Protein AF-A0A3C1K452-F1 (afdb_monomer)

Mean predicted aligned error: 20.92 Å

Structure (mmCIF, N/CA/C/O backbone):
data_AF-A0A3C1K452-F1
#
_entry.id   AF-A0A3C1K452-F1
#
loop_
_atom_site.group_PDB
_atom_site.id
_atom_site.type_symbol
_atom_site.label_atom_id
_atom_site.label_alt_id
_atom_site.label_comp_id
_atom_site.label_asym_id
_atom_site.label_entity_id
_atom_site.label_seq_id
_atom_site.pdbx_PDB_ins_code
_atom_site.Cartn_x
_atom_site.Cartn_y
_atom_site.Cartn_z
_atom_site.occupancy
_atom_site.B_iso_or_equiv
_atom_site.auth_seq_id
_atom_site.auth_comp_id
_atom_site.auth_asym_id
_atom_site.auth_atom_id
_atom_site.pdbx_PDB_model_num
ATOM 1 N N . MET A 1 1 ? -67.203 -54.932 4.586 1.00 33.31 1 MET A N 1
ATOM 2 C CA . MET A 1 1 ? -66.290 -56.063 4.873 1.00 33.31 1 MET A CA 1
ATOM 3 C C . MET A 1 1 ? -64.928 -55.448 5.177 1.00 33.31 1 MET A C 1
ATOM 5 O O . MET A 1 1 ? -64.459 -54.702 4.338 1.00 33.31 1 MET A O 1
ATOM 9 N N . ILE A 1 2 ? -64.414 -55.413 6.411 1.00 33.50 2 ILE A N 1
ATOM 10 C CA . ILE A 1 2 ? -64.024 -56.511 7.326 1.00 33.50 2 ILE A CA 1
ATOM 11 C C . ILE A 1 2 ? -62.747 -57.239 6.857 1.00 33.50 2 ILE A C 1
ATOM 13 O O . ILE A 1 2 ? -62.823 -58.119 6.012 1.00 33.50 2 ILE A O 1
ATOM 17 N N . TRP A 1 3 ? -61.640 -56.899 7.550 1.00 29.95 3 TRP A N 1
ATOM 18 C CA . TRP A 1 3 ? -60.488 -57.748 7.938 1.00 29.95 3 TRP A CA 1
ATOM 19 C C . TRP A 1 3 ? -59.440 -58.115 6.876 1.00 29.95 3 TRP A C 1
ATOM 21 O O . TRP A 1 3 ? -59.753 -58.178 5.699 1.00 29.95 3 TRP A O 1
ATOM 31 N N . ARG A 1 4 ? -58.183 -58.464 7.215 1.00 37.28 4 ARG A N 1
ATOM 32 C CA . ARG A 1 4 ? -57.230 -58.312 8.370 1.00 37.28 4 ARG A CA 1
ATOM 33 C C . ARG A 1 4 ? -55.856 -58.767 7.781 1.00 37.28 4 ARG A C 1
ATOM 35 O O . ARG A 1 4 ? -55.864 -59.421 6.746 1.00 37.28 4 ARG A O 1
ATOM 42 N N . ARG A 1 5 ? -54.648 -58.524 8.306 1.00 34.00 5 ARG A N 1
ATOM 43 C CA . ARG A 1 5 ? -54.017 -58.751 9.635 1.00 34.00 5 ARG A CA 1
ATOM 44 C C . ARG A 1 5 ? -52.750 -57.849 9.655 1.00 34.00 5 ARG A C 1
ATOM 46 O O . ARG A 1 5 ? -52.154 -57.714 8.598 1.00 34.00 5 ARG A O 1
ATOM 53 N N . LEU A 1 6 ? -52.288 -57.131 10.686 1.00 30.83 6 LEU A N 1
ATOM 54 C CA . LEU A 1 6 ? -52.280 -57.264 12.155 1.00 30.83 6 LEU A CA 1
ATOM 55 C C . LEU A 1 6 ? -51.326 -58.343 12.713 1.00 30.83 6 LEU A C 1
ATOM 57 O O . LEU A 1 6 ? -51.632 -59.526 12.603 1.00 30.83 6 LEU A O 1
ATOM 61 N N . ILE A 1 7 ? -50.230 -57.887 13.343 1.00 30.88 7 ILE A N 1
ATOM 62 C CA . ILE A 1 7 ? -49.572 -58.331 14.603 1.00 30.88 7 ILE A CA 1
ATOM 63 C C . ILE A 1 7 ? -48.464 -57.273 14.862 1.00 30.88 7 ILE A C 1
ATOM 65 O O . ILE A 1 7 ? -47.642 -57.058 13.981 1.00 30.88 7 ILE A O 1
ATOM 69 N N . CYS A 1 8 ? -48.594 -56.353 15.835 1.00 27.36 8 CYS A N 1
ATOM 70 C CA . CYS A 1 8 ? -48.332 -56.486 17.291 1.00 27.36 8 CYS A CA 1
ATOM 71 C C . CYS A 1 8 ? -46.822 -56.669 17.590 1.00 27.36 8 CYS A C 1
ATOM 73 O O . CYS A 1 8 ? -46.154 -57.355 16.833 1.00 27.36 8 CYS A O 1
ATOM 75 N N . LEU A 1 9 ? -46.190 -56.142 18.649 1.00 27.12 9 LEU A N 1
ATOM 76 C CA . LEU A 1 9 ? -46.594 -55.514 19.928 1.00 27.12 9 LEU A CA 1
ATOM 77 C C . LEU A 1 9 ? -45.736 -54.214 20.155 1.00 27.12 9 LEU A C 1
ATOM 79 O O . LEU A 1 9 ? -44.773 -54.032 19.423 1.00 27.12 9 LEU A O 1
ATOM 83 N N . PHE A 1 10 ? -45.942 -53.276 21.104 1.00 26.41 10 PHE A N 1
ATOM 84 C CA . PHE A 1 10 ? -46.960 -53.100 22.164 1.00 26.41 10 PHE A CA 1
ATOM 85 C C . PHE A 1 10 ? -47.314 -51.604 22.447 1.00 26.41 10 PHE A C 1
ATOM 87 O O . PHE A 1 10 ? -47.544 -50.856 21.503 1.00 26.41 10 PHE A O 1
ATOM 94 N N . PHE A 1 11 ? -47.428 -51.182 23.720 1.00 28.12 11 PHE A N 1
ATOM 95 C CA . PHE A 1 11 ? -47.968 -49.901 24.212 1.00 28.12 11 PHE A CA 1
ATOM 96 C C . PHE A 1 11 ? -47.004 -49.063 25.084 1.00 28.12 11 PHE A C 1
ATOM 98 O O . PHE A 1 11 ? -46.291 -49.595 25.926 1.00 28.12 11 PHE A O 1
ATOM 105 N N . ALA A 1 12 ? -47.112 -47.742 24.891 1.00 32.25 12 ALA A N 1
ATOM 106 C CA . ALA A 1 12 ? -47.063 -46.613 25.835 1.00 32.25 12 ALA A CA 1
ATOM 107 C C . ALA A 1 12 ? -46.666 -46.807 27.318 1.00 32.25 12 ALA A C 1
ATOM 109 O O . ALA A 1 12 ? -47.233 -47.645 28.011 1.00 32.25 12 ALA A O 1
ATOM 110 N N . ILE A 1 13 ? -45.896 -45.836 27.841 1.00 26.44 13 ILE A N 1
ATOM 111 C CA . ILE A 1 13 ? -46.049 -45.272 29.196 1.00 26.44 13 ILE A CA 1
ATOM 112 C C . ILE A 1 13 ? -45.678 -43.776 29.199 1.00 26.44 13 ILE A C 1
ATOM 114 O O . ILE A 1 13 ? -44.805 -43.322 28.467 1.00 26.44 13 ILE A O 1
ATOM 118 N N . ILE A 1 14 ? -46.411 -43.048 30.039 1.00 34.12 14 ILE A N 1
ATOM 119 C CA . ILE A 1 14 ? -46.263 -41.658 30.490 1.00 34.12 14 ILE A CA 1
ATOM 120 C C . ILE A 1 14 ? -44.802 -41.186 30.605 1.00 34.12 14 ILE A C 1
ATOM 122 O O . ILE A 1 14 ? -44.011 -41.810 31.309 1.00 34.12 14 ILE A O 1
ATOM 126 N N . ILE A 1 15 ? -44.499 -40.000 30.067 1.00 29.58 15 ILE A N 1
ATOM 127 C CA . ILE A 1 15 ? -43.428 -39.141 30.594 1.00 29.58 15 ILE A CA 1
ATOM 128 C C . ILE A 1 15 ? -44.036 -37.771 30.894 1.00 29.58 15 ILE A C 1
ATOM 130 O O . ILE A 1 15 ? -44.655 -37.142 30.036 1.00 29.58 15 ILE A O 1
ATOM 134 N N . CYS A 1 16 ? -43.910 -37.351 32.151 1.00 25.69 16 CYS A N 1
ATOM 135 C CA . CYS A 1 16 ? -44.348 -36.047 32.631 1.00 25.69 16 CYS A CA 1
ATOM 136 C C . CYS A 1 16 ? -43.625 -34.913 31.893 1.00 25.69 16 CYS A C 1
ATOM 138 O O . CYS A 1 16 ? -42.486 -35.075 31.461 1.00 25.69 16 CYS A O 1
ATOM 140 N N . PHE A 1 17 ? -44.223 -33.720 31.884 1.00 30.39 17 PHE A N 1
ATOM 141 C CA . PHE A 1 17 ? -43.454 -32.484 31.732 1.00 30.39 17 PHE A CA 1
ATOM 142 C C . PHE A 1 17 ? -42.541 -32.306 32.957 1.00 30.39 17 PHE A C 1
ATOM 144 O O . PHE A 1 17 ? -42.838 -31.537 33.868 1.00 30.39 17 PHE A O 1
ATOM 151 N N . THR A 1 18 ? -41.420 -33.023 32.992 1.00 28.00 18 THR A N 1
ATOM 152 C CA . THR A 1 18 ? -40.240 -32.538 33.698 1.00 28.00 18 THR A CA 1
ATOM 153 C C . THR A 1 18 ? -39.673 -31.427 32.837 1.00 28.00 18 THR A C 1
ATOM 155 O O . THR A 1 18 ? -39.123 -31.683 31.764 1.00 28.00 18 THR A O 1
ATOM 158 N N . SER A 1 19 ? -39.829 -30.191 33.300 1.00 30.98 19 SER A N 1
ATOM 159 C CA . SER A 1 19 ? -38.987 -29.089 32.866 1.00 30.98 19 SER A CA 1
ATOM 160 C C . SER A 1 19 ? -37.534 -29.511 33.060 1.00 30.98 19 SER A C 1
ATOM 162 O O . SER A 1 19 ? -37.025 -29.488 34.180 1.00 30.98 19 SER A O 1
ATOM 164 N N . PHE A 1 20 ? -36.873 -29.913 31.974 1.00 25.62 20 PHE A N 1
ATOM 165 C CA . PHE A 1 20 ? -35.426 -29.824 31.913 1.00 25.62 20 PHE A CA 1
ATOM 166 C C . PHE A 1 20 ? -35.112 -28.334 31.967 1.00 25.62 20 PHE A C 1
ATOM 168 O O . PHE A 1 20 ? -35.121 -27.642 30.948 1.00 25.62 20 PHE A O 1
ATOM 175 N N . GLU A 1 21 ? -34.884 -27.834 33.182 1.00 33.00 21 GLU A N 1
ATOM 176 C CA . GLU A 1 21 ? -33.996 -26.699 33.353 1.00 33.00 21 GLU A CA 1
ATOM 177 C C . GLU A 1 21 ? -32.724 -27.066 32.599 1.00 33.00 21 GLU A C 1
ATOM 179 O O . GLU A 1 21 ? -32.070 -28.066 32.903 1.00 33.00 21 GLU A O 1
ATOM 184 N N . LEU A 1 22 ? -32.429 -26.302 31.549 1.00 26.09 22 LEU A N 1
ATOM 185 C CA . LEU A 1 22 ? -31.159 -26.416 30.867 1.00 26.09 22 LEU A CA 1
ATOM 186 C C . LEU A 1 22 ? -30.115 -25.985 31.896 1.00 26.09 22 LEU A C 1
ATOM 188 O O . LEU A 1 22 ? -29.937 -24.790 32.132 1.00 26.09 22 LEU A O 1
ATOM 192 N N . SER A 1 23 ? -29.486 -26.957 32.557 1.00 30.88 23 SER A N 1
ATOM 193 C CA . SER A 1 23 ? -28.407 -26.719 33.506 1.00 30.88 23 SER A CA 1
ATOM 194 C C . SER A 1 23 ? -27.190 -26.252 32.719 1.00 30.88 23 SER A C 1
ATOM 196 O O . SER A 1 23 ? -26.294 -27.030 32.391 1.00 30.88 23 SER A O 1
ATOM 198 N N . ILE A 1 24 ? -27.204 -24.970 32.362 1.00 31.08 24 ILE A N 1
ATOM 199 C CA . ILE A 1 24 ? -26.039 -24.240 31.893 1.00 31.08 24 ILE A CA 1
ATOM 200 C C . ILE A 1 24 ? -25.051 -24.305 33.054 1.00 31.08 24 ILE A C 1
ATOM 202 O O . ILE A 1 24 ? -25.224 -23.604 34.054 1.00 31.08 24 ILE A O 1
ATOM 206 N N . GLU A 1 25 ? -24.052 -25.185 32.956 1.00 29.55 25 GLU A N 1
ATOM 207 C CA . GLU A 1 25 ? -22.947 -25.152 33.905 1.00 29.55 25 GLU A CA 1
ATOM 208 C C . GLU A 1 25 ? -22.331 -23.746 33.873 1.00 29.55 25 GLU A C 1
ATOM 210 O O . GLU A 1 25 ? -22.160 -23.168 32.792 1.00 29.55 25 GLU A O 1
ATOM 215 N N . PRO A 1 26 ? -22.054 -23.144 35.041 1.00 31.75 26 PRO A N 1
ATOM 216 C CA . PRO A 1 26 ? -21.624 -21.760 35.100 1.00 31.75 26 PRO A CA 1
ATOM 217 C C . PRO A 1 26 ? -20.273 -21.624 34.401 1.00 31.75 26 PRO A C 1
ATOM 219 O O . PRO A 1 26 ? -19.279 -22.200 34.843 1.00 31.75 26 PRO A O 1
ATOM 222 N N . ALA A 1 27 ? -20.234 -20.834 33.324 1.00 28.86 27 ALA A N 1
ATOM 223 C CA . ALA A 1 27 ? -19.006 -20.530 32.602 1.00 28.86 27 ALA A CA 1
ATOM 224 C C . ALA A 1 27 ? -17.951 -19.991 33.582 1.00 28.86 27 ALA A C 1
ATOM 226 O O . ALA A 1 27 ? -18.096 -18.903 34.147 1.00 28.86 27 ALA A O 1
ATOM 227 N N . THR A 1 28 ? -16.900 -20.774 33.816 1.00 26.89 28 THR A N 1
ATOM 228 C CA . THR A 1 28 ? -15.946 -20.521 34.896 1.00 26.89 28 THR A CA 1
ATOM 229 C C . THR A 1 28 ? -15.051 -19.320 34.593 1.00 26.89 28 THR A C 1
ATOM 231 O O . THR A 1 28 ? -14.022 -19.433 33.930 1.00 26.89 28 THR A O 1
ATOM 234 N N . THR A 1 29 ? -15.430 -18.172 35.157 1.00 33.62 29 THR A N 1
ATOM 235 C CA . THR A 1 29 ? -14.523 -17.130 35.669 1.00 33.62 29 THR A CA 1
ATOM 236 C C . THR A 1 29 ? -13.489 -16.528 34.702 1.00 33.62 29 THR A C 1
ATOM 238 O O . THR A 1 29 ? -12.318 -16.426 35.057 1.00 33.62 29 THR A O 1
ATOM 241 N N . THR A 1 30 ? -13.928 -16.015 33.548 1.00 34.00 30 THR A N 1
ATOM 242 C CA . THR A 1 30 ? -13.256 -14.894 32.827 1.00 34.00 30 THR A CA 1
ATOM 243 C C . THR A 1 30 ? -14.207 -14.057 31.958 1.00 34.00 30 THR A C 1
ATOM 245 O O . THR A 1 30 ? -13.938 -12.882 31.726 1.00 34.00 30 THR A O 1
ATOM 248 N N . SER A 1 31 ? -15.335 -14.618 31.512 1.00 39.81 31 SER A N 1
ATOM 249 C CA . SER A 1 31 ? -16.259 -14.021 30.529 1.00 39.81 31 SER A CA 1
ATOM 250 C C . SER A 1 31 ? -17.016 -12.757 30.969 1.00 39.81 31 SER A C 1
ATOM 252 O O . SER A 1 31 ? -17.553 -12.050 30.121 1.00 39.81 31 SER A O 1
ATOM 254 N N . GLU A 1 32 ? -17.068 -12.449 32.268 1.00 43.72 32 GLU A N 1
ATOM 255 C CA . GLU A 1 32 ? -17.896 -11.366 32.831 1.00 43.72 32 GLU A CA 1
ATOM 256 C C . GLU A 1 32 ? -17.483 -9.937 32.405 1.00 43.72 32 GLU A C 1
ATOM 258 O O . GLU A 1 32 ? -18.264 -9.003 32.588 1.00 43.72 32 GLU A O 1
ATOM 263 N N . TYR A 1 33 ? -16.263 -9.755 31.878 1.00 44.75 33 TYR A N 1
ATOM 264 C CA . TYR A 1 33 ? -15.630 -8.449 31.610 1.00 44.75 33 TYR A CA 1
ATOM 265 C C . TYR A 1 33 ? -15.054 -8.357 30.174 1.00 44.75 33 TYR A C 1
ATOM 267 O O . TYR A 1 33 ? -13.991 -7.780 29.953 1.00 44.75 33 TYR A O 1
ATOM 275 N N . ASN A 1 34 ? -15.755 -8.918 29.178 1.00 47.41 34 ASN A N 1
ATOM 276 C CA . ASN A 1 34 ? -15.372 -8.929 27.749 1.00 47.41 34 ASN A CA 1
ATOM 277 C C . ASN A 1 34 ? -15.502 -7.556 27.036 1.00 47.41 34 ASN A C 1
ATOM 279 O O . ASN A 1 34 ? -16.002 -7.453 25.917 1.00 47.41 34 ASN A O 1
ATOM 283 N N . PHE A 1 35 ? -15.011 -6.476 27.648 1.00 51.66 35 PHE A N 1
ATOM 284 C CA . PHE A 1 35 ? -15.097 -5.118 27.092 1.00 51.66 35 PHE A CA 1
ATOM 285 C C . PHE A 1 35 ? -14.273 -4.892 25.815 1.00 51.66 35 PHE A C 1
ATOM 287 O O . PHE A 1 35 ? -14.447 -3.868 25.158 1.00 51.66 35 PHE A O 1
ATOM 294 N N . SER A 1 36 ? -13.426 -5.849 25.423 1.00 40.78 36 SER A N 1
ATOM 295 C CA . SER A 1 36 ? -12.646 -5.792 24.182 1.00 40.78 36 SER A CA 1
ATOM 296 C C . SER A 1 36 ? -13.504 -5.717 22.919 1.00 40.78 36 SER A C 1
ATOM 298 O O . SER A 1 36 ? -13.057 -5.141 21.933 1.00 40.78 36 SER A O 1
ATOM 300 N N . GLU A 1 37 ? -14.745 -6.212 22.938 1.00 41.50 37 GLU A N 1
ATOM 301 C CA . GLU A 1 37 ? -15.641 -6.097 21.777 1.00 41.50 37 GLU A CA 1
ATOM 302 C C . GLU A 1 37 ? -16.200 -4.671 21.616 1.00 41.50 37 GLU A C 1
ATOM 304 O O . GLU A 1 37 ? -16.379 -4.222 20.490 1.00 41.50 37 GLU A O 1
ATOM 309 N N . ASN A 1 38 ? -16.337 -3.893 22.699 1.00 45.50 38 ASN A N 1
ATOM 310 C CA . ASN A 1 38 ? -16.694 -2.469 22.609 1.00 45.50 38 ASN A CA 1
ATOM 311 C C . ASN A 1 38 ? -15.548 -1.606 22.048 1.00 45.50 38 ASN A C 1
ATOM 313 O O . ASN A 1 38 ? -15.822 -0.566 21.445 1.00 45.50 38 ASN A O 1
ATOM 317 N N . ILE A 1 39 ? -14.284 -2.021 22.234 1.00 44.25 39 ILE A N 1
ATOM 318 C CA . ILE A 1 39 ? -13.098 -1.308 21.719 1.00 44.25 39 ILE A CA 1
ATOM 319 C C . ILE A 1 39 ? -13.116 -1.284 20.185 1.00 44.25 39 ILE A C 1
ATOM 321 O O . ILE A 1 39 ? -12.875 -0.235 19.599 1.00 44.25 39 ILE A O 1
ATOM 325 N N . VAL A 1 40 ? -13.490 -2.400 19.546 1.00 38.78 40 VAL A N 1
ATOM 326 C CA . VAL A 1 40 ? -13.524 -2.551 18.075 1.00 38.78 40 VAL A CA 1
ATOM 327 C C . VAL A 1 40 ? -14.482 -1.557 17.394 1.00 38.78 40 VAL A C 1
ATOM 329 O O . VAL A 1 40 ? -14.276 -1.203 16.239 1.00 38.78 40 VAL A O 1
ATOM 332 N N . TYR A 1 41 ? -15.506 -1.063 18.103 1.00 47.06 41 TYR A N 1
ATOM 333 C CA . TYR A 1 41 ? -16.527 -0.164 17.541 1.00 47.06 41 TYR A CA 1
ATOM 334 C C . TYR A 1 41 ? -16.605 1.219 18.202 1.00 47.06 41 TYR A C 1
ATOM 336 O O . TYR A 1 41 ? -17.480 2.007 17.837 1.00 47.06 41 TYR A O 1
ATOM 344 N N . GLY A 1 42 ? -15.815 1.503 19.243 1.00 55.59 42 GLY A N 1
ATOM 345 C CA . GLY A 1 42 ? -16.033 2.677 20.105 1.00 55.59 42 GLY A CA 1
ATOM 346 C C . GLY A 1 42 ? -17.452 2.745 20.702 1.00 55.59 42 GLY A C 1
ATOM 347 O O . GLY A 1 42 ? -17.986 3.829 20.926 1.00 55.59 42 GLY A O 1
ATOM 348 N N . GLY A 1 43 ? -18.110 1.592 20.880 1.00 68.38 43 GLY A N 1
ATOM 349 C CA . GLY A 1 43 ? -19.524 1.509 21.263 1.00 68.38 43 GLY A CA 1
ATOM 350 C C . GLY A 1 43 ? -20.522 2.010 20.203 1.00 68.38 43 GLY A C 1
ATOM 351 O O . GLY A 1 43 ? -21.601 2.475 20.570 1.00 68.38 43 GLY A O 1
ATOM 352 N N . LYS A 1 44 ? -20.198 1.956 18.902 1.00 74.56 44 LYS A N 1
ATOM 353 C CA . LYS A 1 44 ? -21.122 2.332 17.809 1.00 74.56 44 LYS A CA 1
ATOM 354 C C . LYS A 1 44 ? -21.955 1.181 17.227 1.00 74.56 44 LYS A C 1
ATOM 356 O O . LYS A 1 44 ? -22.896 1.464 16.491 1.00 74.56 44 LYS A O 1
ATOM 361 N N . ALA A 1 45 ? -21.664 -0.086 17.535 1.00 75.94 45 ALA A N 1
ATOM 362 C CA . ALA A 1 45 ? -22.458 -1.226 1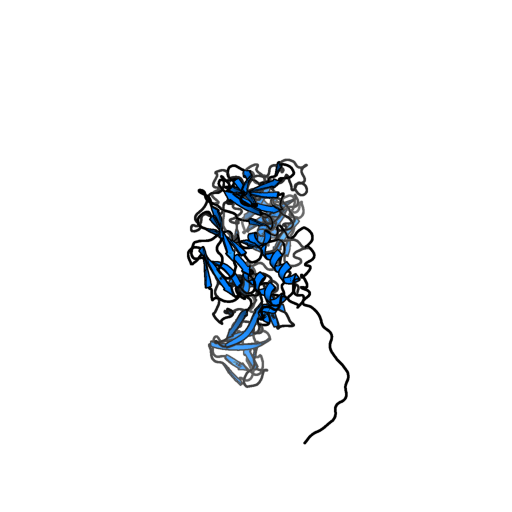7.064 1.00 75.94 45 ALA A CA 1
ATOM 363 C C . ALA A 1 45 ? -22.433 -2.423 18.032 1.00 75.94 45 ALA A C 1
ATOM 365 O O . ALA A 1 45 ? -21.490 -2.566 18.806 1.00 75.94 45 ALA A O 1
ATOM 366 N N . VAL A 1 46 ? -23.468 -3.272 17.969 1.00 73.44 46 VAL A N 1
ATOM 367 C CA . VAL A 1 46 ? -23.591 -4.570 18.668 1.00 73.44 46 VAL A CA 1
ATOM 368 C C . VAL A 1 46 ? -24.372 -5.581 17.810 1.00 73.44 46 VAL A C 1
ATOM 370 O O . VAL A 1 46 ? -25.272 -5.192 17.062 1.00 73.44 46 VAL A O 1
ATOM 373 N N . ASP A 1 47 ? -24.076 -6.879 17.909 1.00 69.69 47 ASP A N 1
ATOM 374 C CA . ASP A 1 47 ? -24.740 -7.939 17.135 1.00 69.69 47 ASP A CA 1
ATOM 375 C C . ASP A 1 47 ? -25.771 -8.735 17.952 1.00 69.69 47 ASP A C 1
ATOM 377 O O . ASP A 1 47 ? -25.477 -9.236 19.031 1.00 69.69 47 ASP A O 1
ATOM 381 N N . VAL A 1 48 ? -26.993 -8.901 17.429 1.00 71.31 48 VAL A N 1
ATOM 382 C CA . VAL A 1 48 ? -28.023 -9.752 18.049 1.00 71.31 48 VAL A CA 1
ATOM 383 C C . VAL A 1 48 ? -28.692 -10.633 16.997 1.00 71.31 48 VAL A C 1
ATOM 385 O O . VAL A 1 48 ? -29.524 -10.175 16.207 1.00 71.31 48 VAL A O 1
ATOM 388 N N . GLY A 1 49 ? -28.321 -11.916 16.996 1.00 70.19 49 GLY A N 1
ATOM 389 C CA . GLY A 1 49 ? -28.756 -12.883 15.987 1.00 70.19 49 GLY A CA 1
ATOM 390 C C . GLY A 1 49 ? -28.382 -12.418 14.579 1.00 70.19 49 GLY A C 1
ATOM 391 O O . GLY A 1 49 ? -27.254 -11.989 14.329 1.00 70.19 49 GLY A O 1
ATOM 392 N N . ASP A 1 50 ? -29.352 -12.436 13.665 1.00 67.38 50 ASP A N 1
ATOM 393 C CA . ASP A 1 50 ? -29.135 -12.004 12.283 1.00 67.38 50 ASP A CA 1
ATOM 394 C C . ASP A 1 50 ? -29.041 -10.482 12.103 1.00 67.38 50 ASP A C 1
ATOM 396 O O . ASP A 1 50 ? -28.726 -10.024 11.002 1.00 67.38 50 ASP A O 1
ATOM 400 N N . TYR A 1 51 ? -29.178 -9.679 13.159 1.00 73.44 51 TYR A N 1
ATOM 401 C CA . TYR A 1 51 ? -29.134 -8.219 13.076 1.00 73.44 51 TYR A CA 1
ATOM 402 C C . TYR A 1 51 ? -27.853 -7.616 13.666 1.00 73.44 51 TYR A C 1
ATOM 404 O O . TYR A 1 51 ? -27.425 -7.968 14.761 1.00 73.44 51 TYR A O 1
ATOM 412 N N . ILE A 1 52 ? -27.279 -6.652 12.948 1.00 77.12 52 ILE A N 1
ATOM 413 C CA . ILE A 1 52 ? -26.318 -5.676 13.470 1.00 77.12 52 ILE A CA 1
ATOM 414 C C . ILE A 1 52 ? -27.124 -4.454 13.895 1.00 77.12 52 ILE A C 1
ATOM 416 O O . ILE A 1 52 ? -27.813 -3.875 13.055 1.00 77.12 52 ILE A O 1
ATOM 420 N N . TYR A 1 53 ? -27.032 -4.057 15.160 1.00 85.25 53 TYR A N 1
ATOM 421 C CA . TYR A 1 53 ? -27.564 -2.796 15.676 1.00 85.25 53 TYR A CA 1
ATOM 422 C C . TYR A 1 53 ? -26.434 -1.780 15.676 1.00 85.25 53 TYR A C 1
ATOM 424 O O . TYR A 1 53 ? -25.342 -2.092 16.143 1.00 85.25 53 TYR A O 1
ATOM 432 N N . TYR A 1 54 ? -26.667 -0.589 15.138 1.00 84.31 54 TYR A N 1
ATOM 433 C CA . TYR A 1 54 ? -25.617 0.401 14.935 1.00 84.31 54 TYR A CA 1
ATOM 434 C C . TYR A 1 54 ? -26.138 1.830 15.074 1.00 84.31 54 TYR A C 1
ATOM 436 O O . TYR A 1 54 ? -27.305 2.120 14.806 1.00 84.31 54 TYR A O 1
ATOM 444 N N . VAL A 1 55 ? -25.249 2.722 15.499 1.00 85.19 55 VAL A N 1
ATOM 445 C CA . VAL A 1 55 ? -25.470 4.167 15.513 1.00 85.19 55 VAL A CA 1
ATOM 446 C C . VAL A 1 55 ? -25.330 4.677 14.082 1.00 85.19 55 VAL A C 1
ATOM 448 O O . VAL A 1 55 ? -24.249 4.589 13.500 1.00 85.19 55 VAL A O 1
ATOM 451 N N . ASN A 1 56 ? -26.415 5.181 13.498 1.00 85.12 56 ASN A N 1
ATOM 452 C CA . ASN A 1 56 ? -26.395 5.734 12.149 1.00 85.12 56 ASN A CA 1
ATOM 453 C C . ASN A 1 56 ? -25.917 7.192 12.187 1.00 85.12 56 ASN A C 1
ATOM 455 O O . ASN A 1 56 ? -26.684 8.092 12.522 1.00 85.12 56 ASN A O 1
ATOM 459 N N . THR A 1 57 ? -24.647 7.423 11.857 1.00 81.94 57 THR A N 1
ATOM 460 C CA . THR A 1 57 ? -24.043 8.767 11.824 1.00 81.94 57 THR A CA 1
ATOM 461 C C . THR A 1 57 ? -24.701 9.686 10.801 1.00 81.94 57 THR A C 1
ATOM 463 O O . THR A 1 57 ? -24.775 10.890 11.029 1.00 81.94 57 THR A O 1
ATOM 466 N N . ASP A 1 58 ? -25.237 9.112 9.725 1.00 83.00 58 ASP A N 1
ATOM 467 C CA . ASP A 1 58 ? -25.822 9.847 8.600 1.00 83.00 58 ASP A CA 1
ATOM 468 C C . ASP A 1 58 ? -27.281 10.257 8.884 1.00 83.00 58 ASP A C 1
ATOM 470 O O . ASP A 1 58 ? -27.853 11.086 8.181 1.00 83.00 58 ASP A O 1
ATOM 474 N N . ASP A 1 59 ? -27.877 9.702 9.947 1.00 87.31 59 ASP A N 1
ATOM 475 C CA . ASP A 1 59 ? -29.177 10.097 10.492 1.00 87.31 59 ASP A CA 1
ATOM 476 C C . ASP A 1 59 ? -29.074 10.352 12.003 1.00 87.31 59 ASP A C 1
ATOM 478 O O . ASP A 1 59 ? -29.523 9.563 12.835 1.00 87.31 59 ASP A O 1
ATOM 482 N N . ASN A 1 60 ? -28.441 11.476 12.351 1.00 89.75 60 ASN A N 1
ATOM 483 C CA . ASN A 1 60 ? -28.458 12.086 13.688 1.00 89.75 60 ASN A CA 1
ATOM 484 C C . ASN A 1 60 ? -28.066 11.153 14.855 1.00 89.75 60 ASN A C 1
ATOM 486 O O . ASN A 1 60 ? -28.499 11.352 15.992 1.00 89.75 60 ASN A O 1
ATOM 490 N N . ASN A 1 61 ? -27.224 10.146 14.602 1.00 87.50 61 ASN A N 1
ATOM 491 C CA . ASN A 1 61 ? -26.845 9.113 15.570 1.00 87.50 61 ASN A CA 1
ATOM 492 C C . ASN A 1 61 ? -28.042 8.322 16.135 1.00 87.50 61 ASN A C 1
ATOM 494 O O . ASN A 1 61 ? -28.005 7.864 17.279 1.00 87.50 61 ASN A O 1
ATOM 498 N N . HIS A 1 62 ? -29.113 8.141 15.361 1.00 94.19 62 HIS A N 1
ATOM 499 C CA . HIS A 1 62 ? -30.216 7.250 15.723 1.00 94.19 62 HIS A CA 1
ATOM 500 C C . HIS A 1 62 ? -29.769 5.779 15.761 1.00 94.19 62 HIS A C 1
ATOM 502 O O . HIS A 1 62 ? -28.847 5.368 15.049 1.00 94.19 62 HIS A O 1
ATOM 508 N N . LEU A 1 63 ? -30.448 4.951 16.565 1.00 93.56 63 LEU A N 1
ATOM 509 C CA . LEU A 1 63 ? -30.183 3.511 16.596 1.00 93.56 63 LEU A CA 1
ATOM 510 C C . LEU A 1 63 ? -30.924 2.836 15.446 1.00 93.56 63 LEU A C 1
ATOM 512 O O . LEU A 1 63 ? -32.157 2.800 15.436 1.00 93.56 63 LEU A O 1
ATOM 516 N N . TYR A 1 64 ? -30.176 2.240 14.531 1.00 91.94 64 TYR A N 1
ATOM 517 C CA . TYR A 1 64 ? -30.692 1.397 13.462 1.00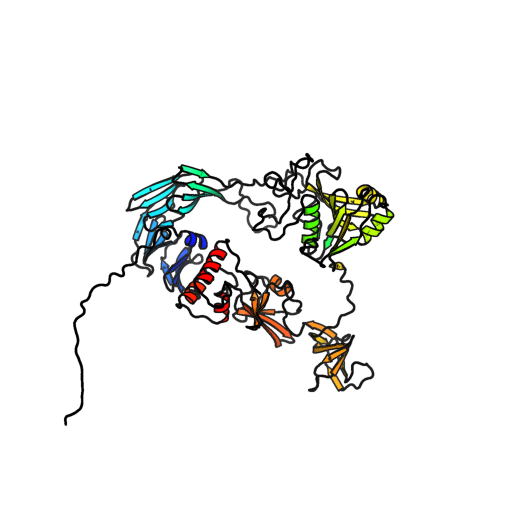 91.94 64 TYR A CA 1
ATOM 518 C C . TYR A 1 64 ? -30.328 -0.067 13.698 1.00 91.94 64 TYR A C 1
ATOM 520 O O . TYR A 1 64 ? -29.444 -0.393 14.490 1.00 91.94 64 TYR A O 1
ATOM 528 N N . ARG A 1 65 ? -30.991 -0.962 12.967 1.00 88.44 65 ARG A N 1
ATOM 529 C CA . ARG A 1 65 ? -30.545 -2.341 12.768 1.00 88.44 65 ARG A CA 1
ATOM 530 C C . ARG A 1 65 ? -30.583 -2.736 11.299 1.00 88.44 65 ARG A C 1
ATOM 532 O O . ARG A 1 65 ? -31.415 -2.233 10.552 1.00 88.44 65 ARG A O 1
ATOM 539 N N . ARG A 1 66 ? -29.729 -3.666 10.884 1.00 79.81 66 ARG A N 1
ATOM 540 C CA . ARG A 1 66 ? -29.750 -4.279 9.543 1.00 79.81 66 ARG A CA 1
ATOM 541 C C . ARG A 1 66 ? -29.319 -5.737 9.603 1.00 79.81 66 ARG A C 1
ATOM 543 O O . ARG A 1 66 ? -28.607 -6.122 10.527 1.00 79.81 66 ARG A O 1
ATOM 550 N N . ILE A 1 67 ? -29.708 -6.536 8.615 1.00 73.00 67 ILE A N 1
ATOM 551 C CA . ILE A 1 67 ? -29.115 -7.867 8.431 1.00 73.00 67 ILE A CA 1
ATOM 552 C C . ILE A 1 67 ? -27.671 -7.673 7.938 1.00 73.00 67 ILE A C 1
ATOM 554 O O . ILE A 1 67 ? -27.432 -6.806 7.097 1.00 73.00 67 ILE A O 1
ATOM 558 N N . ALA A 1 68 ? -26.696 -8.426 8.463 1.00 52.03 68 ALA A N 1
ATOM 559 C CA . ALA A 1 68 ? -25.308 -8.320 7.996 1.00 52.03 68 ALA A CA 1
ATOM 560 C C . ALA A 1 68 ? -25.217 -8.631 6.490 1.00 52.03 68 ALA A C 1
ATOM 562 O O . ALA A 1 68 ? -25.884 -9.544 6.008 1.00 52.03 68 ALA A O 1
ATOM 563 N N . GLY A 1 69 ? -24.435 -7.842 5.750 1.00 49.31 69 GLY A N 1
ATOM 564 C CA . GLY A 1 69 ? -24.368 -7.911 4.284 1.00 49.31 69 GLY A CA 1
ATOM 565 C C . GLY A 1 69 ? -25.561 -7.281 3.547 1.00 49.31 69 GLY A C 1
ATOM 566 O O . GLY A 1 69 ? -25.548 -7.221 2.321 1.00 49.31 69 GLY A O 1
ATOM 567 N N . SER A 1 70 ? -26.585 -6.777 4.250 1.00 61.50 70 SER A N 1
ATOM 568 C CA . SER A 1 70 ? -27.701 -6.046 3.638 1.00 61.50 70 SER A CA 1
ATOM 569 C C . SER A 1 70 ? -27.528 -4.533 3.753 1.00 61.50 70 SER A C 1
ATOM 571 O O . SER A 1 70 ? -27.267 -4.003 4.832 1.00 61.50 70 SER A O 1
ATOM 573 N N . ASN A 1 71 ? -27.799 -3.819 2.659 1.00 66.81 71 ASN A N 1
ATOM 574 C CA . ASN A 1 71 ? -27.878 -2.355 2.653 1.00 66.81 71 ASN A CA 1
ATOM 575 C C . ASN A 1 71 ? -29.205 -1.817 3.225 1.00 66.81 71 ASN A C 1
ATOM 577 O O . ASN A 1 71 ? -29.356 -0.609 3.382 1.00 66.81 71 ASN A O 1
ATOM 581 N N . LYS A 1 72 ? -30.180 -2.685 3.539 1.00 76.31 72 LYS A N 1
ATOM 582 C CA . LYS A 1 72 ? -31.481 -2.274 4.080 1.00 76.31 72 LYS A CA 1
ATOM 583 C C . LYS A 1 72 ? -31.456 -2.248 5.609 1.00 76.31 72 LYS A C 1
ATOM 585 O O . LYS A 1 72 ? -31.236 -3.279 6.244 1.00 76.31 72 LYS A O 1
ATOM 590 N N . SER A 1 73 ? -31.750 -1.087 6.187 1.00 86.00 73 SER A N 1
ATOM 591 C CA . SER A 1 73 ? -31.810 -0.867 7.632 1.00 86.00 73 SER A CA 1
ATOM 592 C C . SER A 1 73 ? -33.216 -0.500 8.129 1.00 86.00 73 SER A C 1
ATOM 594 O O . SER A 1 73 ? -34.094 -0.094 7.367 1.00 86.00 73 SER A O 1
ATOM 596 N N . GLU A 1 74 ? -33.435 -0.684 9.429 1.00 92.38 74 GLU A N 1
ATOM 597 C CA . GLU A 1 74 ? -34.678 -0.425 10.157 1.00 92.38 74 GLU A CA 1
ATOM 598 C C . GLU A 1 74 ? -34.374 0.447 11.383 1.00 92.38 74 GLU A C 1
ATOM 600 O O . GLU A 1 74 ? -33.443 0.148 12.133 1.00 92.38 74 GLU A O 1
ATOM 605 N N . LEU A 1 75 ? -35.156 1.505 11.609 1.00 93.38 75 LEU A N 1
ATOM 606 C CA . LEU A 1 75 ? -35.018 2.372 12.782 1.00 93.38 75 LEU A CA 1
ATOM 607 C C . LEU A 1 75 ? -35.501 1.646 14.052 1.00 93.38 75 LEU A C 1
ATOM 609 O O . LEU A 1 75 ? -36.603 1.099 14.081 1.00 93.38 75 LEU A O 1
ATOM 613 N N . VAL A 1 76 ? -34.688 1.672 15.108 1.00 94.00 76 VAL A N 1
ATOM 614 C CA . VAL A 1 76 ? -34.952 1.028 16.410 1.00 94.00 76 VAL A CA 1
ATOM 615 C C . VAL A 1 76 ? -35.197 2.063 17.508 1.00 94.00 76 VAL A C 1
ATOM 617 O O . VAL A 1 76 ? -36.032 1.842 18.386 1.00 94.00 76 VAL A O 1
ATOM 620 N N . TYR A 1 77 ? -34.485 3.193 17.479 1.00 94.06 77 TYR A N 1
ATOM 621 C CA . TYR A 1 77 ? -34.641 4.265 18.462 1.00 94.06 77 TYR A CA 1
ATOM 622 C C . TYR A 1 77 ? -34.307 5.633 17.852 1.00 94.06 77 TYR A C 1
ATOM 624 O O . TYR A 1 77 ? -33.253 5.800 17.245 1.00 94.06 77 TYR A O 1
ATOM 632 N N . SER A 1 78 ? -35.219 6.595 18.023 1.00 93.31 78 SER A N 1
ATOM 633 C CA . SER A 1 78 ? -35.283 7.857 17.268 1.00 93.31 78 SER A CA 1
ATOM 634 C C . SER A 1 78 ? -34.795 9.107 18.016 1.00 93.31 78 SER A C 1
ATOM 636 O O . SER A 1 78 ? -35.062 10.212 17.561 1.00 93.31 78 SER A O 1
ATOM 638 N N . SER A 1 79 ? -34.162 8.961 19.184 1.00 94.75 79 SER A N 1
ATOM 639 C CA . SER A 1 79 ? -33.297 10.021 19.734 1.00 94.75 79 SER A CA 1
ATOM 640 C C . SER A 1 79 ? -31.837 9.601 19.515 1.00 94.75 79 SER A C 1
ATOM 642 O O . SER A 1 79 ? -31.580 8.396 19.420 1.00 94.75 79 SER A O 1
ATOM 644 N N . PRO A 1 80 ? -30.870 10.536 19.494 1.00 93.81 80 PRO A N 1
ATOM 645 C CA . PRO A 1 80 ? -29.451 10.203 19.394 1.00 93.81 80 PRO A CA 1
ATOM 646 C C . PRO A 1 80 ? -29.003 9.215 20.480 1.00 93.81 80 PRO A C 1
ATOM 648 O O . PRO A 1 80 ? -29.399 9.340 21.648 1.00 93.81 80 PRO A O 1
ATOM 651 N N . VAL A 1 81 ? -28.172 8.245 20.104 1.00 93.12 81 VAL A N 1
ATOM 652 C CA . VAL A 1 81 ? -27.600 7.227 20.996 1.00 93.12 81 VAL A CA 1
ATOM 653 C C . VAL A 1 81 ? -26.080 7.148 20.865 1.00 93.12 81 VAL A C 1
ATOM 655 O O . VAL A 1 81 ? -25.508 7.454 19.822 1.00 93.12 81 VAL A O 1
ATOM 658 N N . GLY A 1 82 ? -25.420 6.670 21.916 1.00 88.38 82 GLY A N 1
ATOM 659 C CA . GLY A 1 82 ? -23.998 6.340 21.895 1.00 88.38 82 GLY A CA 1
ATOM 660 C C . GLY A 1 82 ? -23.633 5.305 22.953 1.00 88.38 82 GLY A C 1
ATOM 661 O O . GLY A 1 82 ? -24.430 5.009 23.849 1.00 88.38 82 GLY A O 1
ATOM 662 N N . TYR A 1 83 ? -22.413 4.771 22.857 1.00 86.25 83 TYR A N 1
ATOM 663 C CA . TYR A 1 83 ? -21.862 3.786 23.795 1.00 86.25 83 TYR A CA 1
ATOM 664 C C . TYR A 1 83 ? -22.758 2.541 23.944 1.00 86.25 83 TYR A C 1
ATOM 666 O O . TYR A 1 83 ? -23.103 2.119 25.052 1.00 86.25 83 TYR A O 1
ATOM 674 N N . LEU A 1 84 ? -23.167 1.975 22.803 1.00 86.25 84 LEU A N 1
ATOM 675 C CA . LEU A 1 84 ? -23.937 0.739 22.726 1.00 86.25 84 LEU A CA 1
ATOM 676 C C . LEU A 1 84 ? -23.191 -0.398 23.431 1.00 86.25 84 LEU A C 1
ATOM 678 O O . LEU A 1 84 ? -22.006 -0.623 23.202 1.00 86.25 84 LEU A O 1
ATOM 682 N N . ASN A 1 85 ? -23.915 -1.118 24.276 1.00 86.06 85 ASN A N 1
ATOM 683 C CA . ASN A 1 85 ? -23.490 -2.328 24.962 1.00 86.06 85 ASN A CA 1
ATOM 684 C C . ASN A 1 85 ? -24.604 -3.371 24.818 1.00 86.06 85 ASN A C 1
ATOM 686 O O . ASN A 1 85 ? -25.785 -3.027 24.898 1.00 86.06 85 ASN A O 1
ATOM 690 N N . LEU A 1 86 ? -24.250 -4.645 24.675 1.00 83.31 86 LEU A N 1
ATOM 691 C CA . LEU A 1 86 ? -25.203 -5.753 24.677 1.00 83.31 86 LEU A CA 1
ATOM 692 C C . LEU A 1 86 ? -25.014 -6.592 25.939 1.00 83.31 86 LEU A C 1
ATOM 694 O O . LEU A 1 86 ? -23.905 -7.030 26.233 1.00 83.31 86 LEU A O 1
ATOM 698 N N . LEU A 1 87 ? -26.102 -6.849 26.663 1.00 82.31 87 LEU A N 1
ATOM 699 C CA . LEU A 1 87 ? -26.116 -7.827 27.745 1.00 82.31 87 LEU A CA 1
ATOM 700 C C . LEU A 1 87 ? -27.479 -8.526 27.781 1.00 82.31 87 LEU A C 1
ATOM 702 O O . LEU A 1 87 ? -28.524 -7.878 27.865 1.00 82.31 87 LEU A O 1
ATOM 706 N N . ASN A 1 88 ? -27.460 -9.860 27.742 1.00 81.50 88 ASN A N 1
ATOM 707 C CA . ASN A 1 88 ? -28.653 -10.703 27.637 1.00 81.50 88 ASN A CA 1
ATOM 708 C C . ASN A 1 88 ? -29.528 -10.299 26.429 1.00 81.50 88 ASN A C 1
ATOM 710 O O . ASN A 1 88 ? -29.030 -10.173 25.314 1.00 81.50 88 ASN A O 1
ATOM 714 N N . ASP A 1 89 ? -30.829 -10.086 26.630 1.00 85.50 89 ASP A N 1
ATOM 715 C CA . ASP A 1 89 ? -31.796 -9.690 25.602 1.00 85.50 89 ASP A CA 1
ATOM 716 C C . ASP A 1 89 ? -31.853 -8.167 25.348 1.00 85.50 89 ASP A C 1
ATOM 718 O O . ASP A 1 89 ? -32.776 -7.682 24.683 1.00 85.50 89 ASP A O 1
ATOM 722 N N . ARG A 1 90 ? -30.912 -7.386 25.898 1.00 90.69 90 ARG A N 1
ATOM 723 C CA . ARG A 1 90 ? -31.028 -5.924 25.970 1.00 90.69 90 ARG A CA 1
ATOM 724 C C . ARG A 1 90 ? -29.804 -5.188 25.450 1.00 90.69 90 ARG A C 1
ATOM 726 O O . ARG A 1 90 ? -28.667 -5.483 25.811 1.00 90.69 90 ARG A O 1
ATOM 733 N N . ILE A 1 91 ? -30.081 -4.148 24.672 1.00 91.38 91 ILE A N 1
ATOM 734 C CA . ILE A 1 91 ? -29.107 -3.153 24.235 1.00 91.38 91 ILE A CA 1
ATOM 735 C C . ILE A 1 91 ? -29.181 -1.987 25.219 1.00 91.38 91 ILE A C 1
ATOM 737 O O . ILE A 1 91 ? -30.258 -1.437 25.464 1.00 91.38 91 ILE A O 1
ATOM 741 N N . TYR A 1 92 ? -28.039 -1.629 25.788 1.00 92.88 92 TYR A N 1
ATOM 742 C CA . TYR A 1 92 ? -27.842 -0.533 26.728 1.00 92.88 92 TYR A CA 1
ATOM 743 C C . TYR A 1 92 ? -27.057 0.573 26.031 1.00 92.88 92 TYR A C 1
ATOM 745 O O . TYR A 1 92 ? -26.140 0.288 25.268 1.00 92.88 92 TYR A O 1
ATOM 753 N N . PHE A 1 93 ? -27.415 1.825 26.277 1.00 93.56 93 PHE A N 1
ATOM 754 C CA . PHE A 1 93 ? -26.820 2.973 25.602 1.00 93.56 93 PHE A CA 1
ATOM 755 C C . PHE A 1 93 ? -27.032 4.252 26.409 1.00 93.56 93 PHE A C 1
ATOM 757 O O . PHE A 1 93 ? -27.910 4.326 27.275 1.00 93.56 93 PHE A O 1
ATOM 764 N N . ILE A 1 94 ? -26.249 5.280 26.101 1.00 94.75 94 ILE A N 1
ATOM 765 C CA . ILE A 1 94 ? -26.499 6.640 26.575 1.00 94.75 94 ILE A CA 1
ATOM 766 C C . ILE A 1 94 ? -27.347 7.369 25.532 1.00 94.75 94 ILE A C 1
ATOM 768 O O . ILE A 1 94 ? -27.084 7.287 24.334 1.00 94.75 94 ILE A O 1
ATOM 772 N N . SER A 1 95 ? -28.378 8.072 25.995 1.00 95.25 95 SER A N 1
ATOM 773 C CA . SER A 1 95 ? -29.197 8.987 25.195 1.00 95.25 95 SER A CA 1
ATOM 774 C C . SER A 1 95 ? -29.729 10.084 26.113 1.00 95.25 95 SER A C 1
ATOM 776 O O . SER A 1 95 ? -30.228 9.772 27.193 1.00 95.25 95 SER A O 1
ATOM 778 N N . GLU A 1 96 ? -29.607 11.359 25.728 1.00 93.75 96 GLU A N 1
ATOM 779 C CA . GLU A 1 96 ? -30.102 12.508 26.515 1.00 93.75 96 GLU A CA 1
ATOM 780 C C . GLU A 1 96 ? -29.633 12.501 27.996 1.00 93.75 96 GLU A C 1
ATOM 782 O O . GLU A 1 96 ? -30.439 12.711 28.905 1.00 93.75 96 GLU A O 1
ATOM 787 N N . ASN A 1 97 ? -28.353 12.194 28.258 1.00 93.31 97 ASN A N 1
ATOM 788 C CA . ASN A 1 97 ? -27.763 12.034 29.606 1.00 93.31 97 ASN A CA 1
ATOM 789 C C . ASN A 1 97 ? -28.463 10.997 30.512 1.00 93.31 97 ASN A C 1
ATOM 791 O O . ASN A 1 97 ? -28.363 11.035 31.743 1.00 93.31 97 ASN A O 1
ATOM 795 N N . LYS A 1 98 ? -29.140 10.023 29.895 1.00 95.50 98 LYS A N 1
ATOM 796 C CA . LYS A 1 98 ? -29.764 8.873 30.553 1.00 95.50 98 LYS A CA 1
ATOM 797 C C . LYS A 1 98 ? -29.093 7.592 30.085 1.00 95.50 98 LYS A C 1
ATOM 799 O O . LYS A 1 98 ? -28.960 7.366 28.882 1.00 95.50 98 LYS A O 1
ATOM 804 N N . ILE A 1 99 ? -28.765 6.705 31.022 1.00 95.56 99 ILE A N 1
ATOM 805 C CA . ILE A 1 99 ? -28.446 5.313 30.684 1.00 95.56 99 ILE A CA 1
ATOM 806 C C . ILE A 1 99 ? -29.778 4.612 30.444 1.00 95.56 99 ILE A C 1
ATOM 808 O O . ILE A 1 99 ? -30.579 4.423 31.365 1.00 95.56 99 ILE A O 1
ATOM 812 N N . THR A 1 100 ? -30.027 4.265 29.190 1.00 95.75 100 THR A N 1
ATOM 813 C CA . THR A 1 100 ? -31.257 3.629 28.720 1.00 95.75 100 THR A CA 1
ATOM 814 C C . THR A 1 100 ? -30.952 2.198 28.299 1.00 95.75 100 THR A C 1
ATOM 816 O O . THR A 1 100 ? -29.868 1.899 27.810 1.00 95.75 100 THR A O 1
ATOM 819 N N . SER A 1 101 ? -31.916 1.300 28.482 1.00 93.75 101 SER A N 1
ATOM 820 C CA . SER A 1 101 ? -31.903 -0.024 27.863 1.00 93.75 101 SER A CA 1
ATOM 821 C C . SER A 1 101 ? -33.184 -0.267 27.079 1.00 93.75 101 SER A C 1
ATOM 823 O O . SER A 1 101 ? -34.261 0.182 27.481 1.00 93.75 101 SER A O 1
ATOM 825 N N . ILE A 1 102 ? -33.079 -1.023 25.995 1.00 95.12 102 ILE A N 1
ATOM 826 C CA . ILE A 1 102 ? -34.197 -1.491 25.175 1.00 95.12 102 ILE A CA 1
ATOM 827 C C . ILE A 1 102 ? -33.991 -2.984 24.897 1.00 95.12 102 ILE A C 1
ATOM 829 O O . ILE A 1 102 ? -32.850 -3.432 24.779 1.00 95.12 102 ILE A O 1
ATOM 833 N N . ASN A 1 103 ? -35.059 -3.776 24.814 1.00 92.50 103 ASN A N 1
ATOM 834 C CA . ASN A 1 103 ? -34.934 -5.133 24.278 1.00 92.50 103 ASN A CA 1
ATOM 835 C C . ASN A 1 103 ? -34.596 -5.042 22.777 1.00 92.50 103 ASN A C 1
ATOM 837 O O . ASN A 1 103 ? -35.092 -4.141 22.093 1.00 92.50 103 ASN A O 1
ATOM 841 N N . TYR A 1 104 ? -33.783 -5.967 22.259 1.00 81.88 104 TYR A N 1
ATOM 842 C CA . TYR A 1 104 ? -33.311 -5.927 20.867 1.00 81.88 104 TYR A CA 1
ATOM 843 C C . TYR A 1 104 ? -34.439 -5.845 19.818 1.00 81.88 104 TYR A C 1
ATOM 845 O O . TYR A 1 104 ? -34.242 -5.261 18.759 1.00 81.88 104 TYR A O 1
ATOM 853 N N . ILE A 1 105 ? -35.662 -6.315 20.099 1.00 81.00 105 ILE A N 1
ATOM 854 C CA . ILE A 1 105 ? -36.809 -6.162 19.177 1.00 81.00 105 ILE A CA 1
ATOM 855 C C . ILE A 1 105 ? -37.379 -4.726 19.104 1.00 81.00 105 ILE A C 1
ATOM 857 O O . ILE A 1 105 ? -38.440 -4.527 18.513 1.00 81.00 105 ILE A O 1
ATOM 861 N N . GLY A 1 106 ? -36.729 -3.736 19.727 1.00 82.12 106 GLY A N 1
ATOM 862 C CA . GLY A 1 106 ? -37.168 -2.335 19.759 1.00 82.12 106 GLY A CA 1
ATOM 863 C C . GLY A 1 106 ? -38.298 -2.058 20.759 1.00 82.12 106 GLY A C 1
ATOM 864 O O . GLY A 1 106 ? -39.096 -1.145 20.558 1.00 82.12 106 GLY A O 1
ATOM 865 N N . LYS A 1 107 ? -38.417 -2.862 21.825 1.00 87.56 107 LYS A N 1
ATOM 866 C CA . LYS A 1 107 ? -39.504 -2.777 22.823 1.00 87.56 107 LYS A CA 1
ATOM 867 C C . LYS A 1 107 ? -38.974 -2.710 24.259 1.00 87.56 107 LYS A C 1
ATOM 869 O O . LYS A 1 107 ? -37.783 -2.873 24.499 1.00 87.56 107 LYS A O 1
ATOM 874 N N . ASP A 1 108 ? -39.874 -2.470 25.217 1.00 93.38 108 ASP A N 1
ATOM 875 C CA . ASP A 1 108 ? -39.570 -2.426 26.660 1.00 93.38 108 ASP A CA 1
ATOM 876 C C . ASP A 1 108 ? -38.410 -1.465 27.008 1.00 93.38 108 ASP A C 1
ATOM 878 O O . ASP A 1 108 ? -37.422 -1.840 27.639 1.00 93.38 108 ASP A O 1
ATOM 882 N N . LYS A 1 109 ? -38.513 -0.203 26.565 1.00 95.00 109 LYS A N 1
ATOM 883 C CA . LYS A 1 109 ? -37.570 0.867 26.931 1.00 95.00 109 LYS A CA 1
ATOM 884 C C . LYS A 1 109 ? -37.586 1.091 28.449 1.00 95.00 109 LYS A C 1
ATOM 886 O O . LYS A 1 109 ? -38.639 1.367 29.020 1.00 95.00 109 LYS A O 1
ATOM 891 N N . LYS A 1 110 ? -36.412 1.078 29.084 1.00 94.62 110 LYS A N 1
ATOM 892 C CA . LYS A 1 110 ? -36.216 1.391 30.510 1.00 94.62 110 LYS A CA 1
ATOM 893 C C . LYS A 1 110 ? -35.067 2.378 30.686 1.00 94.62 110 LYS A C 1
ATOM 895 O O . LYS A 1 110 ? -33.950 2.094 30.261 1.00 94.62 110 LYS A O 1
ATOM 900 N N . VAL A 1 111 ? -35.332 3.508 31.339 1.00 95.06 111 VAL A N 1
ATOM 901 C CA . VAL A 1 111 ? -34.290 4.422 31.834 1.00 95.06 111 VAL A CA 1
ATOM 902 C C . VAL A 1 111 ? -33.804 3.888 33.179 1.00 95.06 111 VAL A C 1
ATOM 904 O O . VAL A 1 111 ? -34.614 3.643 34.068 1.00 95.06 111 VAL A O 1
ATOM 907 N N . LEU A 1 112 ? -32.498 3.661 33.302 1.00 93.38 112 LEU A N 1
ATOM 908 C CA . LEU A 1 112 ? -31.867 3.023 34.464 1.00 93.38 112 LEU A CA 1
ATOM 909 C C . LEU A 1 112 ? -31.166 4.041 35.368 1.00 93.38 112 LEU A C 1
ATOM 911 O O . LEU A 1 112 ? -31.126 3.873 36.581 1.00 93.38 112 LEU A O 1
ATOM 915 N N . TYR A 1 113 ? -30.634 5.103 34.770 1.00 94.25 113 TYR A N 1
ATOM 916 C CA . TYR A 1 113 ? -29.995 6.212 35.465 1.00 94.25 113 TYR A CA 1
ATOM 917 C C . TYR A 1 113 ? -30.237 7.503 34.680 1.00 94.25 113 TYR A C 1
ATOM 919 O O . TYR A 1 113 ? -30.271 7.477 33.449 1.00 94.25 113 TYR A O 1
ATOM 927 N N . ASN A 1 114 ? -30.411 8.615 35.390 1.00 93.94 114 ASN A N 1
ATOM 928 C CA . ASN A 1 114 ? -30.601 9.949 34.827 1.00 93.94 114 ASN A CA 1
ATOM 929 C C . ASN A 1 114 ? -29.620 10.906 35.504 1.00 93.94 114 ASN A C 1
ATOM 931 O O . ASN A 1 114 ? -29.514 10.898 36.731 1.00 93.94 114 ASN A O 1
ATOM 935 N N . SER A 1 115 ? -28.942 11.732 34.714 1.00 91.56 115 SER A N 1
ATOM 936 C CA . SER A 1 115 ? -27.942 12.677 35.197 1.00 91.56 115 SER A CA 1
ATOM 937 C C . SER A 1 115 ? -28.275 14.099 34.765 1.00 91.56 115 SER A C 1
ATOM 939 O O . SER A 1 115 ? -28.690 14.340 33.635 1.00 91.56 115 SER A O 1
ATOM 941 N N . ASN A 1 116 ? -28.016 15.059 35.654 1.00 91.94 116 ASN A N 1
ATOM 942 C CA . ASN A 1 116 ? -28.021 16.488 35.316 1.00 91.94 116 ASN A CA 1
ATOM 943 C C . ASN A 1 116 ? -26.720 16.922 34.606 1.00 91.94 116 ASN A C 1
ATOM 945 O O . ASN A 1 116 ? -26.525 18.105 34.342 1.00 91.94 116 ASN A O 1
ATOM 949 N N . TYR A 1 117 ? -25.818 15.975 34.343 1.00 91.19 117 TYR A N 1
ATOM 950 C CA . TYR A 1 117 ? -24.494 16.170 33.762 1.00 91.19 117 TYR A CA 1
ATOM 951 C C . TYR A 1 117 ? -24.258 15.156 32.646 1.00 91.19 117 TYR A C 1
ATOM 953 O O . TYR A 1 117 ? -24.878 14.091 32.632 1.00 91.19 117 TYR A O 1
ATOM 961 N N . GLU A 1 118 ? -23.350 15.484 31.734 1.00 91.62 118 GLU A N 1
ATOM 962 C CA . GLU A 1 118 ? -23.007 14.620 30.611 1.00 91.62 118 GLU A CA 1
ATOM 963 C C . GLU A 1 118 ? -22.526 13.238 31.069 1.00 91.62 118 GLU A C 1
ATOM 965 O O . GLU A 1 118 ? -21.768 13.114 32.036 1.00 91.62 118 GLU A O 1
ATOM 970 N N . LEU A 1 119 ? -22.998 12.207 30.367 1.00 91.88 119 LEU A N 1
ATOM 971 C CA . LEU A 1 119 ? -22.573 10.825 30.550 1.00 91.88 119 LEU A CA 1
ATOM 972 C C . LEU A 1 119 ? -21.833 10.368 29.299 1.00 91.88 119 LEU A C 1
ATOM 974 O O . LEU A 1 119 ? -22.358 10.497 28.195 1.00 91.88 119 LEU A O 1
ATOM 978 N N . THR A 1 120 ? -20.659 9.770 29.474 1.00 88.12 120 THR A N 1
ATOM 979 C CA . THR A 1 120 ? -19.888 9.164 28.379 1.00 88.12 120 THR A CA 1
ATOM 980 C C . THR A 1 120 ? -19.314 7.809 28.800 1.00 88.12 120 THR A C 1
ATOM 982 O O . THR A 1 120 ? -19.390 7.424 29.970 1.00 88.12 120 THR A O 1
ATOM 985 N N . HIS A 1 121 ? -18.748 7.063 27.846 1.00 84.31 121 HIS A N 1
ATOM 986 C CA . HIS A 1 121 ? -17.968 5.846 28.106 1.00 84.31 121 HIS A CA 1
ATOM 987 C C . HIS A 1 121 ? -18.723 4.792 28.941 1.00 84.31 121 HIS A C 1
ATOM 989 O O . HIS A 1 121 ? -18.251 4.345 29.983 1.00 84.31 121 HIS A O 1
ATOM 995 N N . LEU A 1 122 ? -19.928 4.408 28.498 1.00 88.88 122 LEU A N 1
ATOM 996 C CA . LEU A 1 122 ? -20.708 3.347 29.144 1.00 88.88 122 LEU A CA 1
ATOM 997 C C . LEU A 1 122 ? -20.086 1.965 28.894 1.00 88.88 122 LEU A C 1
ATOM 999 O O . LEU A 1 122 ? -19.878 1.567 27.748 1.00 88.88 122 LEU A O 1
ATOM 1003 N N . TYR A 1 123 ? -19.906 1.201 29.969 1.00 86.12 123 TYR A N 1
ATOM 1004 C CA . TYR A 1 123 ? -19.512 -0.207 29.959 1.00 86.12 123 TYR A CA 1
ATOM 1005 C C . TYR A 1 123 ? -20.450 -1.013 30.861 1.00 86.12 123 TYR A C 1
ATOM 1007 O O . TYR A 1 123 ? -20.587 -0.723 32.052 1.00 86.12 123 TYR A O 1
ATOM 1015 N N . VAL A 1 124 ? -21.103 -2.032 30.307 1.00 85.44 124 VAL A N 1
ATOM 1016 C CA . VAL A 1 124 ? -22.106 -2.852 31.004 1.00 85.44 124 VAL A CA 1
ATOM 1017 C C . VAL A 1 124 ? -21.547 -4.242 31.300 1.00 85.44 124 VAL A C 1
ATOM 1019 O O . VAL A 1 124 ? -21.256 -5.002 30.384 1.00 85.44 124 VAL A O 1
ATOM 1022 N N . ALA A 1 125 ? -21.414 -4.577 32.584 1.00 79.75 125 ALA A N 1
ATOM 1023 C CA . ALA A 1 125 ? -21.072 -5.915 33.066 1.00 79.75 125 ALA A CA 1
ATOM 1024 C C . ALA A 1 125 ? -22.301 -6.613 33.669 1.00 79.75 125 ALA A C 1
ATOM 1026 O O . ALA A 1 125 ? -23.308 -5.980 33.996 1.00 79.75 125 ALA A O 1
ATOM 1027 N N . VAL A 1 126 ? -22.185 -7.925 33.893 1.00 76.25 126 VAL A N 1
ATOM 1028 C CA . VAL A 1 126 ? -23.239 -8.766 34.494 1.00 76.25 126 VAL A CA 1
ATOM 1029 C C . VAL A 1 126 ? -23.752 -8.256 35.848 1.00 76.25 126 VAL A C 1
ATOM 1031 O O . VAL A 1 126 ? -24.925 -8.437 36.165 1.00 76.25 126 VAL A O 1
ATOM 1034 N N . ASP A 1 127 ? -22.894 -7.613 36.650 1.00 77.88 127 ASP A N 1
ATOM 1035 C CA . ASP A 1 127 ? -23.208 -7.199 38.023 1.00 77.88 127 ASP A CA 1
ATOM 1036 C C . ASP A 1 127 ? -23.367 -5.682 38.212 1.00 77.88 127 ASP A C 1
ATOM 1038 O O . ASP A 1 127 ? -23.750 -5.251 39.304 1.00 77.88 127 ASP A O 1
ATOM 1042 N N . CYS A 1 128 ? -22.999 -4.866 37.219 1.00 85.50 128 CYS A N 1
ATOM 1043 C CA . CYS A 1 128 ? -22.912 -3.409 37.340 1.00 85.50 128 CYS A CA 1
ATOM 1044 C C . CYS A 1 128 ? -22.655 -2.704 36.001 1.00 85.50 128 CYS A C 1
ATOM 1046 O O . CYS A 1 128 ? -22.237 -3.326 35.028 1.00 85.50 128 CYS A O 1
ATOM 1048 N N . PHE A 1 129 ? -22.816 -1.381 35.982 1.00 88.62 129 PHE A N 1
ATOM 1049 C CA . PHE A 1 129 ? -22.382 -0.532 34.868 1.00 88.62 129 PHE A CA 1
ATOM 1050 C C . PHE A 1 129 ? -21.284 0.419 35.342 1.00 88.62 129 PHE A C 1
ATOM 1052 O O . PHE A 1 129 ? -21.370 0.936 36.459 1.00 88.62 129 PHE A O 1
ATOM 1059 N N . TYR A 1 130 ? -20.299 0.679 34.491 1.00 89.75 130 TYR A N 1
ATOM 1060 C CA . TYR A 1 130 ? -19.312 1.743 34.657 1.00 89.75 130 TYR A CA 1
ATOM 1061 C C . TYR A 1 130 ? -19.564 2.826 33.610 1.00 89.75 130 TYR A C 1
ATOM 1063 O O . TYR A 1 130 ? -19.901 2.507 32.472 1.00 89.75 130 TYR A O 1
ATOM 1071 N N . PHE A 1 131 ? -19.421 4.092 33.982 1.00 91.44 131 PHE A N 1
ATOM 1072 C CA . PHE A 1 131 ? -19.549 5.226 33.064 1.00 91.44 131 PHE A CA 1
ATOM 1073 C C . PHE A 1 131 ? -18.811 6.447 33.608 1.00 91.44 131 PHE A C 1
ATOM 1075 O O . PHE A 1 131 ? -18.563 6.547 34.812 1.00 91.44 131 PHE A O 1
ATOM 1082 N N . LEU A 1 132 ? -18.469 7.371 32.715 1.00 90.50 132 LEU A N 1
ATOM 1083 C CA . LEU A 1 132 ? -17.784 8.613 33.042 1.00 90.50 132 LEU A CA 1
ATOM 1084 C C . LEU A 1 132 ? -18.809 9.735 33.235 1.00 90.50 132 LEU A C 1
ATOM 1086 O O . LEU A 1 132 ? -19.720 9.908 32.424 1.00 90.50 132 LEU A O 1
ATOM 1090 N N . CYS A 1 133 ? -18.651 10.495 34.314 1.00 91.81 133 CYS A N 1
ATOM 1091 C CA . CYS A 1 133 ? -19.433 11.689 34.622 1.00 91.81 133 CYS A CA 1
ATOM 1092 C C . CYS A 1 133 ? -18.537 12.657 35.407 1.00 91.81 133 CYS A C 1
ATOM 1094 O O . CYS A 1 133 ? -17.980 12.263 36.425 1.00 91.81 133 CYS A O 1
ATOM 1096 N N . LYS A 1 134 ? -18.389 13.914 34.961 1.00 88.75 134 LYS A N 1
ATOM 1097 C CA . LYS A 1 134 ? -17.533 14.940 35.611 1.00 88.75 134 LYS A CA 1
ATOM 1098 C C . LYS A 1 134 ? -16.102 14.479 35.965 1.00 88.75 134 LYS A C 1
ATOM 1100 O O . LYS A 1 134 ? -15.614 14.766 37.054 1.00 88.75 134 LYS A O 1
ATOM 1105 N N . ASN A 1 135 ? -15.429 13.759 35.071 1.00 84.69 135 ASN A N 1
ATOM 1106 C CA . ASN A 1 135 ? -14.084 13.221 35.320 1.00 84.69 135 ASN A CA 1
ATOM 1107 C C . ASN A 1 135 ? -14.035 12.216 36.502 1.00 84.69 135 ASN A C 1
ATOM 1109 O O . ASN A 1 135 ? -12.981 11.986 37.097 1.00 84.69 135 ASN A O 1
ATOM 1113 N N . GLU A 1 136 ? -15.168 11.587 36.835 1.00 91.38 136 GLU A N 1
ATOM 1114 C CA . GLU A 1 136 ? -15.273 10.469 37.774 1.00 91.38 136 GLU A CA 1
ATOM 1115 C C . GLU A 1 136 ? -15.773 9.212 37.049 1.00 91.38 136 GLU A C 1
ATOM 1117 O O . GLU A 1 136 ? -16.799 9.235 36.362 1.00 91.38 136 GLU A O 1
ATOM 1122 N N . ILE A 1 137 ? -15.080 8.086 37.239 1.00 91.12 137 ILE A N 1
ATOM 1123 C CA . ILE A 1 137 ? -15.597 6.761 36.885 1.00 91.12 137 ILE A CA 1
ATOM 1124 C C . ILE A 1 137 ? -16.617 6.381 37.959 1.00 91.12 137 ILE A C 1
ATOM 1126 O O . ILE A 1 137 ? -16.256 6.051 39.096 1.00 91.12 137 ILE A O 1
ATOM 1130 N N . LEU A 1 138 ? -17.897 6.406 37.601 1.00 92.50 138 LEU A N 1
ATOM 1131 C CA . LEU A 1 138 ? -18.997 5.975 38.456 1.00 92.50 138 LEU A CA 1
ATOM 1132 C C . LEU A 1 138 ? -19.336 4.505 38.181 1.00 92.50 138 LEU A C 1
ATOM 1134 O O . LEU A 1 138 ? -19.419 4.077 37.031 1.00 92.50 138 LEU A O 1
ATOM 1138 N N . LYS A 1 139 ? -19.585 3.730 39.244 1.00 91.38 139 LYS A N 1
ATOM 1139 C CA . LYS A 1 139 ? -20.171 2.381 39.178 1.00 91.38 139 LYS A CA 1
ATOM 1140 C C . LYS A 1 139 ? -21.618 2.430 39.652 1.00 91.38 139 LYS A C 1
ATOM 1142 O O . LYS A 1 139 ? -21.873 2.727 40.821 1.00 91.38 139 LYS A O 1
ATOM 1147 N N . TYR A 1 140 ? -22.552 2.087 38.769 1.00 90.75 140 TYR A N 1
ATOM 1148 C CA . TYR A 1 140 ? -23.957 1.844 39.100 1.00 90.75 140 TYR A CA 1
ATOM 1149 C C . TYR A 1 140 ? -24.180 0.360 39.394 1.00 90.75 140 TYR A C 1
ATOM 1151 O O . TYR A 1 140 ? -23.810 -0.505 38.597 1.00 90.75 140 TYR A O 1
ATOM 1159 N N . LYS A 1 141 ? -24.800 0.055 40.534 1.00 89.69 141 LYS A N 1
ATOM 1160 C CA . LYS A 1 141 ? -25.216 -1.297 40.922 1.00 89.69 141 LYS A CA 1
ATOM 1161 C C . LYS A 1 141 ? -26.464 -1.224 41.799 1.00 89.69 141 LYS A C 1
ATOM 1163 O O . LYS A 1 141 ? -26.493 -0.474 42.769 1.00 89.69 141 LYS A O 1
ATOM 1168 N N . ASN A 1 142 ? -27.484 -2.021 41.478 1.00 86.50 142 ASN A N 1
ATOM 1169 C CA . ASN A 1 142 ? -28.730 -2.137 42.251 1.00 86.50 142 ASN A CA 1
ATOM 1170 C C . ASN A 1 142 ? -29.369 -0.773 42.599 1.00 86.50 142 ASN A C 1
ATOM 1172 O O . ASN A 1 142 ? -29.641 -0.496 43.764 1.00 86.50 142 ASN A O 1
ATOM 1176 N N . GLY A 1 143 ? -29.538 0.109 41.605 1.00 85.56 143 GLY A N 1
ATOM 1177 C CA . GLY A 1 143 ? -30.127 1.445 41.789 1.00 85.56 143 GLY A CA 1
ATOM 1178 C C . GLY A 1 143 ? -29.209 2.494 42.428 1.00 85.56 143 GLY A C 1
ATOM 1179 O O . GLY A 1 143 ? -29.569 3.665 42.462 1.00 85.56 143 GLY A O 1
ATOM 1180 N N . ASN A 1 144 ? -28.024 2.105 42.907 1.00 86.94 144 ASN A N 1
ATOM 1181 C CA . ASN A 1 144 ? -27.089 2.988 43.599 1.00 86.94 144 ASN A CA 1
ATOM 1182 C C . ASN A 1 144 ? -25.862 3.284 42.728 1.00 86.94 144 ASN A C 1
ATOM 1184 O O . ASN A 1 144 ? -25.283 2.375 42.132 1.00 86.94 144 ASN A O 1
ATOM 1188 N N . THR A 1 145 ? -25.426 4.542 42.703 1.00 90.38 145 THR A N 1
ATOM 1189 C CA . THR A 1 145 ? -24.163 4.980 42.088 1.00 90.38 145 THR A CA 1
ATOM 1190 C C . THR A 1 145 ? -23.105 5.254 43.145 1.00 90.38 145 THR A C 1
ATOM 1192 O O . THR A 1 145 ? -23.402 5.889 44.155 1.00 90.38 145 THR A O 1
ATOM 1195 N N . LYS A 1 146 ? -21.857 4.857 42.886 1.00 90.62 146 LYS A N 1
ATOM 1196 C CA . LYS A 1 146 ? -20.693 5.277 43.678 1.00 90.62 146 LYS A CA 1
ATOM 1197 C C . LYS A 1 146 ? -19.514 5.671 42.781 1.00 90.62 146 LYS A C 1
ATOM 1199 O O . LYS A 1 146 ? -19.317 4.999 41.765 1.00 90.62 146 LYS A O 1
ATOM 1204 N N . PRO A 1 147 ? -18.710 6.684 43.146 1.00 89.81 147 PRO A N 1
ATOM 1205 C CA . PRO A 1 147 ? -17.425 6.913 42.500 1.00 89.81 147 PRO A CA 1
ATOM 1206 C C . PRO A 1 147 ? -16.471 5.748 42.790 1.00 89.81 147 PRO A C 1
ATOM 1208 O O . PRO A 1 147 ? -16.517 5.124 43.855 1.00 89.81 147 PRO A O 1
ATOM 1211 N N . VAL A 1 148 ? -15.646 5.418 41.800 1.00 86.31 148 VAL A N 1
ATOM 1212 C CA . VAL A 1 148 ? -14.646 4.336 41.846 1.00 86.31 148 VAL A CA 1
ATOM 1213 C C . VAL A 1 148 ? -13.236 4.884 41.663 1.00 86.31 148 VAL A C 1
ATOM 1215 O O . VAL A 1 148 ? -12.300 4.384 42.282 1.00 86.31 148 VAL A O 1
ATOM 1218 N N . PHE A 1 149 ? -13.099 5.906 40.824 1.00 85.12 149 PHE A N 1
ATOM 1219 C CA . PHE A 1 149 ? -11.862 6.625 40.568 1.00 85.12 149 PHE A CA 1
ATOM 1220 C C . PHE A 1 149 ? -12.204 8.020 40.042 1.00 85.12 149 PHE A C 1
ATOM 1222 O O . PHE A 1 149 ? -13.178 8.173 39.303 1.00 85.12 149 PHE A O 1
ATOM 1229 N N . SER A 1 150 ? -11.411 9.019 40.404 1.00 86.81 150 SER A N 1
ATOM 1230 C CA . SER A 1 150 ? -11.510 10.383 39.895 1.00 86.81 150 SER A CA 1
ATOM 1231 C C . SER A 1 150 ? -10.108 10.895 39.598 1.00 86.81 150 SER A C 1
ATOM 1233 O O . SER A 1 150 ? -9.173 10.644 40.360 1.00 86.81 150 SER A O 1
ATOM 1235 N N . ALA A 1 151 ? -9.956 11.589 38.474 1.00 81.38 151 ALA A N 1
ATOM 1236 C CA . ALA A 1 151 ? -8.697 12.213 38.098 1.00 81.38 151 ALA A CA 1
ATOM 1237 C C . ALA A 1 151 ? -8.959 13.519 37.354 1.00 81.38 151 ALA A C 1
ATOM 1239 O O . ALA A 1 151 ? -9.834 13.607 36.489 1.00 81.38 151 ALA A O 1
ATOM 1240 N N . GLU A 1 152 ? -8.190 14.545 37.698 1.00 81.19 152 GLU A N 1
ATOM 1241 C CA . GLU A 1 152 ? -8.236 15.823 37.003 1.00 81.19 152 GLU A CA 1
ATOM 1242 C C . GLU A 1 152 ? -7.798 15.634 35.541 1.00 81.19 152 GLU A C 1
ATOM 1244 O O . GLU A 1 152 ? -6.855 14.901 35.248 1.00 81.19 152 GLU A O 1
ATOM 1249 N N . GLY A 1 153 ? -8.541 16.232 34.606 1.00 78.25 153 GLY A N 1
ATOM 1250 C CA . GLY A 1 153 ? -8.306 16.070 33.169 1.00 78.25 153 GLY A CA 1
ATOM 1251 C C . GLY A 1 153 ? -8.745 14.735 32.544 1.00 78.25 153 GLY A C 1
ATOM 1252 O O . GLY A 1 153 ? -8.534 14.573 31.345 1.00 78.25 153 GLY A O 1
ATOM 1253 N N . MET A 1 154 ? -9.359 13.794 33.280 1.00 82.69 154 MET A N 1
ATOM 1254 C CA . MET A 1 154 ? -9.851 12.531 32.700 1.00 82.69 154 MET A CA 1
ATOM 1255 C C . MET A 1 154 ? -11.033 12.748 31.742 1.00 82.69 154 MET A C 1
ATOM 1257 O O . MET A 1 154 ? -12.110 13.167 32.164 1.00 82.69 154 MET A O 1
ATOM 1261 N N . ILE A 1 155 ? -10.849 12.371 30.476 1.00 76.62 155 ILE A N 1
ATOM 1262 C CA . ILE A 1 155 ? -11.828 12.522 29.380 1.00 76.62 155 ILE A CA 1
ATOM 1263 C C . ILE A 1 155 ? -12.434 11.193 28.899 1.00 76.62 155 ILE A C 1
ATOM 1265 O O . ILE A 1 155 ? -13.507 11.179 28.299 1.00 76.62 155 ILE A O 1
ATOM 1269 N N . ALA A 1 156 ? -11.744 10.077 29.140 1.00 75.50 156 ALA A N 1
ATOM 1270 C CA . ALA A 1 156 ? -12.126 8.746 28.685 1.00 75.50 156 ALA A CA 1
ATOM 1271 C C . ALA A 1 156 ? -11.533 7.680 29.610 1.00 75.50 156 ALA A C 1
ATOM 1273 O O . ALA A 1 156 ? -10.527 7.911 30.285 1.00 75.50 156 ALA A O 1
ATOM 1274 N N . PHE A 1 157 ? -12.138 6.495 29.627 1.00 77.75 157 PHE A N 1
ATOM 1275 C CA . PHE A 1 157 ? -11.611 5.342 30.353 1.00 77.75 157 PHE A CA 1
ATOM 1276 C C . PHE A 1 157 ? -12.036 4.031 29.694 1.00 77.75 157 PHE A C 1
ATOM 1278 O O . PHE A 1 157 ? -13.001 3.999 28.937 1.00 77.75 157 PHE A O 1
ATOM 1285 N N . LEU A 1 158 ? -11.319 2.958 30.017 1.00 72.81 158 LEU A N 1
ATOM 1286 C CA . LEU A 1 158 ? -11.577 1.592 29.581 1.00 72.81 158 LEU A CA 1
ATOM 1287 C C . LEU A 1 158 ? -11.385 0.649 30.783 1.00 72.81 158 LEU A C 1
ATOM 1289 O O . LEU A 1 158 ? -10.260 0.516 31.275 1.00 72.81 158 LEU A O 1
ATOM 1293 N N . PRO A 1 159 ? -12.432 -0.035 31.278 1.00 68.50 159 PRO A N 1
ATOM 1294 C CA . PRO A 1 159 ? -12.251 -1.102 32.249 1.00 68.50 159 PRO A CA 1
ATOM 1295 C C . PRO A 1 159 ? -11.528 -2.288 31.602 1.00 68.50 159 PRO A C 1
ATOM 1297 O O . PRO A 1 159 ? -11.943 -2.792 30.562 1.00 68.50 159 PRO A O 1
ATOM 1300 N N . ILE A 1 160 ? -10.465 -2.757 32.251 1.00 63.03 160 ILE A N 1
ATOM 1301 C CA . ILE A 1 160 ? -9.681 -3.929 31.836 1.00 63.03 160 ILE A CA 1
ATOM 1302 C C . ILE A 1 160 ? -10.207 -5.193 32.524 1.00 63.03 160 ILE A C 1
ATOM 1304 O O . ILE A 1 160 ? -10.217 -6.275 31.946 1.00 63.03 160 ILE A O 1
ATOM 1308 N N . ASN A 1 161 ? -10.661 -5.058 33.771 1.00 65.19 161 ASN A N 1
ATOM 1309 C CA . ASN A 1 161 ? -11.385 -6.072 34.538 1.00 65.19 161 ASN A CA 1
ATOM 1310 C C . ASN A 1 161 ? -12.048 -5.398 35.758 1.00 65.19 161 ASN A C 1
ATOM 1312 O O . ASN A 1 161 ? -11.923 -4.190 35.951 1.00 65.19 161 ASN A O 1
ATOM 1316 N N . LYS A 1 162 ? -12.714 -6.167 36.630 1.00 65.56 162 LYS A N 1
ATOM 1317 C CA . LYS A 1 162 ? -13.364 -5.654 37.856 1.00 65.56 162 LYS A CA 1
ATOM 1318 C C . LYS A 1 162 ? -12.450 -4.887 38.833 1.00 65.56 162 LYS A C 1
ATOM 1320 O O . LYS A 1 162 ? -12.978 -4.259 39.754 1.00 65.56 162 LYS A O 1
ATOM 1325 N N . TYR A 1 163 ? -11.127 -4.935 38.657 1.00 70.31 163 TYR A N 1
ATOM 1326 C CA . TYR A 1 163 ? -10.126 -4.311 39.528 1.00 70.31 163 TYR A CA 1
ATOM 1327 C C . TYR A 1 163 ? -9.184 -3.320 38.824 1.00 70.31 163 TYR A C 1
ATOM 1329 O O . TYR A 1 163 ? -8.373 -2.698 39.508 1.00 70.31 163 TYR A O 1
ATOM 1337 N N . GLN A 1 164 ? -9.241 -3.162 37.500 1.00 70.62 164 GLN A N 1
ATOM 1338 C CA . GLN A 1 164 ? -8.278 -2.349 36.746 1.00 70.62 164 GLN A CA 1
ATOM 1339 C C . GLN A 1 164 ? -8.953 -1.559 35.628 1.00 70.62 164 GLN A C 1
ATOM 1341 O O . GLN A 1 164 ? -9.819 -2.081 34.923 1.00 70.62 164 GLN A O 1
ATOM 1346 N N . PHE A 1 165 ? -8.498 -0.324 35.433 1.00 72.81 165 PHE A N 1
ATOM 1347 C CA . PHE A 1 165 ? -8.947 0.573 34.372 1.00 72.81 165 PHE A CA 1
ATOM 1348 C C . PHE A 1 165 ? -7.735 1.220 33.707 1.00 72.81 165 PHE A C 1
ATOM 1350 O O . PHE A 1 165 ? -6.780 1.597 34.389 1.00 72.81 165 PHE A O 1
ATOM 1357 N N . LYS A 1 166 ? -7.804 1.410 32.394 1.00 72.06 166 LYS A N 1
ATOM 1358 C CA . LYS A 1 166 ? -7.062 2.474 31.719 1.00 72.06 166 LYS A CA 1
ATOM 1359 C C . LYS A 1 166 ? -7.905 3.744 31.744 1.00 72.06 166 LYS A C 1
ATOM 1361 O O . LYS A 1 166 ? -9.132 3.660 31.674 1.00 72.06 166 LYS A O 1
ATOM 1366 N N . TRP A 1 167 ? -7.270 4.901 31.830 1.00 72.12 167 TRP A N 1
ATOM 1367 C CA . TRP A 1 167 ? -7.922 6.194 31.665 1.00 72.12 167 TRP A CA 1
ATOM 1368 C C . TRP A 1 167 ? -7.036 7.156 30.885 1.00 72.12 167 TRP A C 1
ATOM 1370 O O . TRP A 1 167 ? -5.822 6.975 30.816 1.00 72.12 167 TRP A O 1
ATOM 1380 N N . TYR A 1 168 ? -7.665 8.151 30.271 1.00 73.44 168 TYR A N 1
ATOM 1381 C CA . TYR A 1 168 ? -7.029 9.052 29.321 1.00 73.44 168 TYR A CA 1
ATOM 1382 C C . TYR A 1 168 ? -7.296 10.505 29.706 1.00 73.44 168 TYR A C 1
ATOM 1384 O O . TYR A 1 168 ? -8.417 10.840 30.105 1.00 73.44 168 TYR A O 1
ATOM 1392 N N . SER A 1 169 ? -6.290 11.364 29.552 1.00 75.50 169 SER A N 1
ATOM 1393 C CA . SER A 1 169 ? -6.411 12.826 29.649 1.00 75.50 169 SER A CA 1
ATOM 1394 C C . SER A 1 169 ? -6.062 13.493 28.323 1.00 75.50 169 SER A C 1
ATOM 1396 O O . SER A 1 169 ? -5.267 12.943 27.568 1.00 75.50 169 SER A O 1
ATOM 1398 N N . ASN A 1 170 ? -6.589 14.691 28.048 1.00 69.44 170 ASN A N 1
ATOM 1399 C CA . ASN A 1 170 ? -6.082 15.508 26.936 1.00 69.44 170 ASN A CA 1
ATOM 1400 C C . ASN A 1 170 ? -4.577 15.740 27.108 1.00 69.44 170 ASN A C 1
ATOM 1402 O O . ASN A 1 170 ? -4.125 16.056 28.211 1.00 69.44 170 ASN A O 1
ATOM 1406 N N . ASN A 1 171 ? -3.814 15.610 26.027 1.00 63.72 171 ASN A N 1
ATOM 1407 C CA . ASN A 1 171 ? -2.422 16.026 26.025 1.00 63.72 171 ASN A CA 1
ATOM 1408 C C . ASN A 1 171 ? -2.357 17.548 25.807 1.00 63.72 171 ASN A C 1
ATOM 1410 O O . ASN A 1 171 ? -2.786 18.008 24.750 1.00 63.72 171 ASN A O 1
ATOM 1414 N N . PRO A 1 172 ? -1.853 18.351 26.764 1.00 67.50 172 PRO A N 1
ATOM 1415 C CA . PRO A 1 172 ? -1.779 19.804 26.602 1.00 67.50 172 PRO A CA 1
ATOM 1416 C C . PRO A 1 172 ? -0.764 20.237 25.533 1.00 67.50 172 PRO A C 1
ATOM 1418 O O . PRO A 1 172 ? -0.772 21.397 25.134 1.00 67.50 172 PRO A O 1
ATOM 1421 N N . GLU A 1 173 ? 0.100 19.325 25.078 1.00 52.56 173 GLU A N 1
ATOM 1422 C CA . GLU A 1 173 ? 1.053 19.556 23.989 1.00 52.56 173 GLU A CA 1
ATOM 1423 C C . GLU A 1 173 ? 0.459 19.224 22.601 1.00 52.56 173 GLU A C 1
ATOM 1425 O O . GLU A 1 173 ? 1.110 19.470 21.589 1.00 52.56 173 GLU A O 1
ATOM 1430 N N . TYR A 1 174 ? -0.763 18.674 22.521 1.00 47.88 174 TYR A N 1
ATOM 1431 C CA . TYR A 1 174 ? -1.448 18.422 21.248 1.00 47.88 174 TYR A CA 1
ATOM 1432 C C . TYR A 1 174 ? -2.161 19.678 20.734 1.00 47.88 174 TYR A C 1
ATOM 1434 O O . TYR A 1 174 ? -2.974 20.280 21.437 1.00 47.88 174 TYR A O 1
ATOM 1442 N N . ILE A 1 175 ? -1.902 20.021 19.472 1.00 49.94 175 ILE A N 1
ATOM 1443 C CA . ILE A 1 175 ? -2.579 21.090 18.737 1.00 49.94 175 ILE A CA 1
ATOM 1444 C C . ILE A 1 175 ? -3.395 20.437 17.616 1.00 49.94 175 ILE A C 1
ATOM 1446 O O . ILE A 1 175 ? -2.864 19.669 16.816 1.00 49.94 175 ILE A O 1
ATOM 1450 N N . GLU A 1 176 ? -4.696 20.725 17.567 1.00 39.66 176 GLU A N 1
ATOM 1451 C CA . GLU A 1 176 ? -5.586 20.230 16.513 1.00 39.66 176 GLU A CA 1
ATOM 1452 C C . GLU A 1 176 ? -5.384 21.080 15.247 1.00 39.66 176 GLU A C 1
ATOM 1454 O O . GLU A 1 176 ? -5.832 22.224 15.176 1.00 39.66 176 GLU A O 1
ATOM 1459 N N . ILE A 1 177 ? -4.640 20.530 14.284 1.00 40.16 177 ILE A N 1
ATOM 1460 C CA . ILE A 1 177 ? -4.339 21.145 12.983 1.00 40.16 177 ILE A CA 1
ATOM 1461 C C . ILE A 1 177 ? -5.385 20.747 11.932 1.00 40.16 177 ILE A C 1
ATOM 1463 O O . ILE A 1 177 ? -5.742 19.574 11.812 1.00 40.16 177 ILE A O 1
ATOM 1467 N N . ASP A 1 178 ? -5.881 21.734 11.181 1.00 33.62 178 ASP A N 1
ATOM 1468 C CA . ASP A 1 178 ? -6.892 21.546 10.134 1.00 33.62 178 ASP A CA 1
ATOM 1469 C C . ASP A 1 178 ? -6.260 20.892 8.892 1.00 33.62 178 ASP A C 1
ATOM 1471 O O . ASP A 1 178 ? -5.275 21.388 8.343 1.00 33.62 178 ASP A O 1
ATOM 1475 N N . GLN A 1 179 ? -6.788 19.744 8.463 1.00 31.88 179 GLN A N 1
ATOM 1476 C CA . GLN A 1 179 ? -6.124 18.843 7.509 1.00 31.88 179 GLN A CA 1
ATOM 1477 C C . GLN A 1 179 ? -6.354 19.238 6.037 1.00 31.88 179 GLN A C 1
ATOM 1479 O O . GLN A 1 179 ? -6.712 18.397 5.211 1.00 31.88 179 GLN A O 1
ATOM 1484 N N . THR A 1 180 ? -6.166 20.517 5.693 1.00 28.25 180 THR A N 1
ATOM 1485 C CA . THR A 1 180 ? -6.383 21.035 4.324 1.00 28.25 180 THR A CA 1
ATOM 1486 C C . THR A 1 180 ? -5.283 21.962 3.787 1.00 28.25 180 THR A C 1
ATOM 1488 O O . THR A 1 180 ? -5.513 22.651 2.794 1.00 28.25 180 THR A O 1
ATOM 1491 N N . SER A 1 181 ? -4.100 22.011 4.406 1.00 26.50 181 SER A N 1
ATOM 1492 C CA . SER A 1 181 ? -2.956 22.806 3.923 1.00 26.50 181 SER A CA 1
ATOM 1493 C C . SER A 1 181 ? -1.621 22.073 4.066 1.00 26.50 181 SER A C 1
ATOM 1495 O O . SER A 1 181 ? -1.458 21.254 4.967 1.00 26.50 181 SER A O 1
ATOM 1497 N N . ASP A 1 182 ? -0.664 22.410 3.195 1.00 28.88 182 ASP A N 1
ATOM 1498 C CA . ASP A 1 182 ? 0.636 21.743 2.984 1.00 28.88 182 ASP A CA 1
ATOM 1499 C C . ASP A 1 182 ? 1.671 21.898 4.136 1.00 28.88 182 ASP A C 1
ATOM 1501 O O . ASP A 1 182 ? 2.879 21.919 3.906 1.00 28.88 182 ASP A O 1
ATOM 1505 N N . GLU A 1 183 ? 1.219 21.999 5.390 1.00 30.25 183 GLU A N 1
ATOM 1506 C CA . GLU A 1 183 ? 2.040 22.148 6.603 1.00 30.25 183 GLU A CA 1
ATOM 1507 C C . GLU A 1 183 ? 1.794 20.987 7.593 1.00 30.25 183 GLU A C 1
ATOM 1509 O O . GLU A 1 183 ? 1.219 21.180 8.663 1.00 30.25 183 GLU A O 1
ATOM 1514 N N . ILE A 1 184 ? 2.211 19.756 7.257 1.00 28.06 184 ILE A N 1
ATOM 1515 C CA . ILE A 1 184 ? 2.079 18.593 8.164 1.00 28.06 184 ILE A CA 1
ATOM 1516 C C . ILE A 1 184 ? 3.341 17.709 8.161 1.00 28.06 184 ILE A C 1
ATOM 1518 O O . ILE A 1 184 ? 3.310 16.601 7.638 1.00 28.06 184 ILE A O 1
ATOM 1522 N N . TYR A 1 185 ? 4.436 18.169 8.786 1.00 30.23 185 TYR A N 1
ATOM 1523 C CA . TYR A 1 185 ? 5.587 17.314 9.159 1.00 30.23 185 TYR A CA 1
ATOM 1524 C C . TYR A 1 185 ? 6.280 17.738 10.476 1.00 30.23 185 TYR A C 1
ATOM 1526 O O . TYR A 1 185 ? 7.504 17.739 10.581 1.00 30.23 185 TYR A O 1
ATOM 1534 N N . GLU A 1 186 ? 5.497 18.032 11.517 1.00 30.81 186 GLU A N 1
ATOM 1535 C CA . GLU A 1 186 ? 5.938 17.814 12.906 1.00 30.81 186 GLU A CA 1
ATOM 1536 C C . GLU A 1 186 ? 5.153 16.629 13.492 1.00 30.81 186 GLU A C 1
ATOM 1538 O O . GLU A 1 186 ? 3.980 16.433 13.165 1.00 30.81 186 GLU A O 1
ATOM 1543 N N . GLU A 1 187 ? 5.781 15.822 14.357 1.00 32.81 187 GLU A N 1
ATOM 1544 C CA . GLU A 1 187 ? 5.074 14.769 15.096 1.00 32.81 187 GLU A CA 1
ATOM 1545 C C . GLU A 1 187 ? 4.060 15.404 16.056 1.00 32.81 187 GLU A C 1
ATOM 1547 O O . GLU A 1 187 ? 4.400 15.810 17.173 1.00 32.81 187 GLU A O 1
ATOM 1552 N N . ALA A 1 188 ? 2.794 15.458 15.635 1.00 35.50 188 ALA A N 1
ATOM 1553 C CA . ALA A 1 188 ? 1.700 15.816 16.520 1.00 35.50 188 ALA A CA 1
ATOM 1554 C C . ALA A 1 188 ? 1.706 14.865 17.727 1.00 35.50 188 ALA A C 1
ATOM 1556 O O . ALA A 1 188 ? 1.532 13.652 17.593 1.00 35.50 188 ALA A O 1
ATOM 1557 N N . LYS A 1 189 ? 1.919 15.440 18.913 1.00 44.38 189 LYS A N 1
ATOM 1558 C CA . LYS A 1 189 ? 1.887 14.752 20.209 1.00 44.38 189 LYS A CA 1
ATOM 1559 C C . LYS A 1 189 ? 0.629 13.887 20.305 1.00 44.38 189 LYS A C 1
ATOM 1561 O O . LYS A 1 189 ? -0.428 14.325 19.858 1.00 44.38 189 LYS A O 1
ATOM 1566 N N . GLU A 1 190 ? 0.702 12.695 20.908 1.00 42.03 190 GLU A N 1
ATOM 1567 C CA . GLU A 1 190 ? -0.493 11.848 21.062 1.00 42.03 190 GLU A CA 1
ATOM 1568 C C . GLU A 1 190 ? -1.638 12.670 21.664 1.00 42.03 190 GLU A C 1
ATOM 1570 O O . GLU A 1 190 ? -1.465 13.265 22.728 1.00 42.03 190 GLU A O 1
ATOM 1575 N N . ARG A 1 191 ? -2.796 12.707 20.988 1.00 49.09 191 ARG A N 1
ATOM 1576 C CA . ARG A 1 191 ? -3.957 13.540 21.360 1.00 49.09 191 ARG A CA 1
ATOM 1577 C C . ARG A 1 191 ? -4.360 13.368 22.830 1.00 49.09 191 ARG A C 1
ATOM 1579 O O . ARG A 1 191 ? -4.852 14.305 23.462 1.00 49.09 191 ARG A O 1
ATOM 1586 N N . PHE A 1 192 ? -4.127 12.174 23.376 1.00 52.38 192 PHE A N 1
ATOM 1587 C CA . PHE A 1 192 ? -4.464 11.798 24.739 1.00 52.38 192 PHE A CA 1
ATOM 1588 C C . PHE A 1 192 ? -3.295 11.086 25.432 1.00 52.38 192 PHE A C 1
ATOM 1590 O O . PHE A 1 192 ? -2.638 10.252 24.823 1.00 52.38 192 PHE A O 1
ATOM 1597 N N . ILE A 1 193 ? -3.081 11.363 26.719 1.00 61.88 193 ILE A N 1
ATOM 1598 C CA . ILE A 1 193 ? -2.102 10.666 27.568 1.00 61.88 193 ILE A CA 1
ATOM 1599 C C . ILE A 1 193 ? -2.800 9.475 28.234 1.00 61.88 193 ILE A C 1
ATOM 1601 O O . ILE A 1 193 ? -3.818 9.667 28.902 1.00 61.88 193 ILE A O 1
ATOM 1605 N N . GLU A 1 194 ? -2.257 8.262 28.084 1.00 64.06 194 GLU A N 1
ATOM 1606 C CA . GLU A 1 194 ? -2.766 7.050 28.744 1.00 64.06 194 GLU A CA 1
ATOM 1607 C C . GLU A 1 194 ? -2.187 6.854 30.156 1.00 64.06 194 GLU A C 1
ATOM 1609 O O . GLU A 1 194 ? -0.982 6.947 30.388 1.00 64.06 194 GLU A O 1
ATOM 1614 N N . HIS A 1 195 ? -3.049 6.462 31.094 1.00 71.31 195 HIS A N 1
ATOM 1615 C CA . HIS A 1 195 ? -2.697 6.075 32.459 1.00 71.31 195 HIS A CA 1
ATOM 1616 C C . HIS A 1 195 ? -3.364 4.740 32.815 1.00 71.31 195 HIS A C 1
ATOM 1618 O O . HIS A 1 195 ? -4.517 4.498 32.455 1.00 71.31 195 HIS A O 1
ATOM 1624 N N . THR A 1 196 ? -2.694 3.876 33.583 1.00 71.19 196 THR A N 1
ATOM 1625 C CA . THR A 1 196 ? -3.307 2.647 34.130 1.00 71.19 196 THR A CA 1
ATOM 1626 C C . THR A 1 196 ? -3.504 2.769 35.640 1.00 71.19 196 THR A C 1
ATOM 1628 O O . THR A 1 196 ? -2.575 3.134 36.359 1.00 71.19 196 THR A O 1
ATOM 1631 N N . TYR A 1 197 ? -4.702 2.432 36.128 1.00 71.81 197 TYR A N 1
ATOM 1632 C CA . TYR A 1 197 ? -5.083 2.456 37.542 1.00 71.81 197 TYR A CA 1
ATOM 1633 C C . TYR A 1 197 ? -5.554 1.080 38.038 1.00 71.81 197 TYR A C 1
ATOM 1635 O O . TYR A 1 197 ? -6.292 0.359 37.358 1.00 71.81 197 TYR A O 1
ATOM 1643 N N . SER A 1 198 ? -5.145 0.730 39.259 1.00 69.50 198 SER A N 1
ATOM 1644 C CA . SER A 1 198 ? -5.442 -0.542 39.927 1.00 69.50 198 SER A CA 1
ATOM 1645 C C . SER A 1 198 ? -6.165 -0.315 41.257 1.00 69.50 198 SER A C 1
ATOM 1647 O O . SER A 1 198 ? -5.604 0.260 42.189 1.00 69.50 198 SER A O 1
ATOM 1649 N N . LEU A 1 199 ? -7.385 -0.850 41.380 1.00 65.00 199 LEU A N 1
ATOM 1650 C CA . LEU A 1 199 ? -8.178 -0.841 42.617 1.00 65.00 199 LEU A CA 1
ATOM 1651 C C . LEU A 1 199 ? -7.575 -1.696 43.739 1.00 65.00 199 LEU A C 1
ATOM 1653 O O . LEU A 1 199 ? -7.938 -1.512 44.896 1.00 65.00 199 LEU A O 1
ATOM 1657 N N . TYR A 1 200 ? -6.694 -2.647 43.416 1.00 57.44 200 TYR A N 1
ATOM 1658 C CA . TYR A 1 200 ? -6.050 -3.501 44.418 1.00 57.44 200 TYR A CA 1
ATOM 1659 C C . TYR A 1 200 ? -4.912 -2.798 45.151 1.00 57.44 200 TYR A C 1
ATOM 1661 O O . TYR A 1 200 ? -4.758 -2.956 46.358 1.00 57.44 200 TYR A O 1
ATOM 1669 N N . THR A 1 201 ? -4.096 -2.056 44.406 1.00 55.81 201 THR A N 1
ATOM 1670 C CA . THR A 1 201 ? -2.878 -1.404 44.906 1.00 55.81 201 THR A CA 1
ATOM 1671 C C . THR A 1 201 ? -3.070 0.091 45.144 1.00 55.81 201 THR A C 1
ATOM 1673 O O . THR A 1 201 ? -2.180 0.727 45.698 1.00 55.81 201 THR A O 1
ATOM 1676 N N . ASN A 1 202 ? -4.217 0.649 44.732 1.00 65.38 202 ASN A N 1
ATOM 1677 C CA . ASN A 1 202 ? -4.527 2.081 44.748 1.00 65.38 202 ASN A CA 1
ATOM 1678 C C . ASN A 1 202 ? -3.410 2.927 44.104 1.00 65.38 202 ASN A C 1
ATOM 1680 O O . ASN A 1 202 ? -3.037 3.986 44.604 1.00 65.38 202 ASN A O 1
ATOM 1684 N N . SER A 1 203 ? -2.832 2.410 43.016 1.00 52.06 203 SER A N 1
ATOM 1685 C CA . SER A 1 203 ? -1.640 2.957 42.365 1.00 52.06 203 SER A CA 1
ATOM 1686 C C . SER A 1 203 ? -1.902 3.267 40.896 1.00 52.06 203 SER A C 1
ATOM 1688 O O . SER A 1 203 ? -2.622 2.528 40.216 1.00 52.06 203 SER A O 1
ATOM 1690 N N . ILE A 1 204 ? -1.262 4.328 40.406 1.00 54.84 204 ILE A N 1
ATOM 1691 C CA . ILE A 1 204 ? -1.233 4.711 38.993 1.00 54.84 204 ILE A CA 1
ATOM 1692 C C . ILE A 1 204 ? 0.147 4.363 38.432 1.00 54.84 204 ILE A C 1
ATOM 1694 O O . ILE A 1 204 ? 1.163 4.649 39.063 1.00 54.84 204 ILE A O 1
ATOM 1698 N N . THR A 1 205 ? 0.181 3.770 37.243 1.00 46.06 205 THR A N 1
ATOM 1699 C CA . THR A 1 205 ? 1.400 3.565 36.450 1.00 46.06 205 THR A CA 1
ATOM 1700 C C . THR A 1 205 ? 1.213 4.202 35.079 1.00 46.06 205 THR A C 1
ATOM 1702 O O . THR A 1 205 ? 0.225 3.906 34.400 1.00 46.06 205 THR A O 1
ATOM 1705 N N . GLN A 1 206 ? 2.154 5.056 34.675 1.00 39.72 206 GLN A N 1
ATOM 1706 C CA . GLN A 1 206 ? 2.216 5.617 33.324 1.00 39.72 206 GLN A CA 1
ATOM 1707 C C . GLN A 1 206 ? 3.112 4.760 32.416 1.00 39.72 206 GLN A C 1
ATOM 1709 O O . GLN A 1 206 ? 4.091 4.187 32.906 1.00 39.72 206 GLN A O 1
ATOM 1714 N N . PRO A 1 207 ? 2.826 4.689 31.104 1.00 32.38 207 PRO A N 1
ATOM 1715 C CA . PRO A 1 207 ? 3.823 4.324 30.104 1.00 32.38 207 PRO A CA 1
ATOM 1716 C C . PRO A 1 207 ? 4.990 5.325 30.119 1.00 32.38 207 PRO A C 1
ATOM 1718 O O . PRO A 1 207 ? 4.808 6.501 30.429 1.00 32.38 207 PRO A O 1
ATOM 1721 N N . LEU A 1 208 ? 6.191 4.877 29.747 1.00 24.84 208 LEU A N 1
ATOM 1722 C CA . LEU A 1 208 ? 7.319 5.779 29.503 1.00 24.84 208 LEU A CA 1
ATOM 1723 C C . LEU A 1 208 ? 7.049 6.601 28.235 1.00 24.84 208 LEU A C 1
ATOM 1725 O O . LEU A 1 208 ? 7.178 6.090 27.124 1.00 24.84 208 LEU A O 1
ATOM 1729 N N . VAL A 1 209 ? 6.680 7.871 28.407 1.00 27.00 209 VAL A N 1
ATOM 1730 C CA . VAL A 1 209 ? 6.514 8.821 27.302 1.00 27.00 209 VAL A CA 1
ATOM 1731 C C . VAL A 1 209 ? 7.891 9.216 26.769 1.00 27.00 209 VAL A C 1
ATOM 1733 O O . VAL A 1 209 ? 8.680 9.853 27.469 1.00 27.00 209 VAL A O 1
ATOM 1736 N N . VAL A 1 210 ? 8.177 8.867 25.514 1.00 26.05 210 VAL A N 1
ATOM 1737 C CA . VAL A 1 210 ? 9.313 9.431 24.776 1.00 26.05 210 VAL A CA 1
ATOM 1738 C C . VAL A 1 210 ? 8.915 10.840 24.348 1.00 26.05 210 VAL A C 1
ATOM 1740 O O . VAL A 1 210 ? 8.123 11.021 23.428 1.00 26.05 210 VAL A O 1
ATOM 1743 N N . GLY A 1 211 ? 9.417 11.850 25.056 1.00 30.86 211 GLY A N 1
ATOM 1744 C CA . GLY A 1 211 ? 9.121 13.244 24.741 1.00 30.86 211 GLY A CA 1
ATOM 1745 C C . GLY A 1 211 ? 9.777 13.675 23.429 1.00 30.86 211 GLY A C 1
ATOM 1746 O O . GLY A 1 211 ? 10.993 13.866 23.388 1.00 30.86 211 GLY A O 1
ATOM 1747 N N . SER A 1 212 ? 8.973 13.882 22.382 1.00 25.42 212 SER A N 1
ATOM 1748 C CA . SER A 1 212 ? 9.394 14.633 21.195 1.00 25.42 212 SER A CA 1
ATOM 1749 C C . SER A 1 212 ? 9.780 16.066 21.581 1.00 25.42 212 SER A C 1
ATOM 1751 O O . SER A 1 212 ? 9.160 16.678 22.461 1.00 25.42 212 SER A O 1
ATOM 1753 N N . TYR A 1 213 ? 10.838 16.584 20.958 1.00 28.89 213 TYR A N 1
ATOM 1754 C CA . TYR A 1 213 ? 11.462 17.853 21.321 1.00 28.89 213 TYR A CA 1
ATOM 1755 C C . TYR A 1 213 ? 11.561 18.764 20.100 1.00 28.89 213 TYR A C 1
ATOM 1757 O O . TYR A 1 213 ? 12.021 18.338 19.044 1.00 28.89 213 TYR A O 1
ATOM 1765 N N . ASN A 1 214 ? 11.179 20.027 20.281 1.00 29.98 214 ASN A N 1
ATOM 1766 C CA . ASN A 1 214 ? 11.191 21.051 19.239 1.00 29.98 214 ASN A CA 1
ATOM 1767 C C . ASN A 1 214 ? 12.551 21.147 18.532 1.00 29.98 214 ASN A C 1
ATOM 1769 O O . ASN A 1 214 ? 13.589 21.291 19.191 1.00 29.98 214 ASN A O 1
ATOM 1773 N N . SER A 1 215 ? 12.534 21.204 17.199 1.00 31.31 215 SER A N 1
ATOM 1774 C CA . SER A 1 215 ? 13.671 21.697 16.425 1.00 31.31 215 SER A CA 1
ATOM 1775 C C . SER A 1 215 ? 13.940 23.150 16.810 1.00 31.31 215 SER A C 1
ATOM 1777 O O . SER A 1 215 ? 13.105 24.036 16.618 1.00 31.31 215 SER A O 1
ATOM 1779 N N . SER A 1 216 ? 15.109 23.410 17.387 1.00 29.22 216 SER A N 1
ATOM 1780 C CA . SER A 1 216 ? 15.455 24.713 17.945 1.00 29.22 216 SER A CA 1
ATOM 1781 C C . SER A 1 216 ? 15.764 25.754 16.862 1.00 29.22 216 SER A C 1
ATOM 1783 O O . SER A 1 216 ? 16.929 26.008 16.569 1.00 29.22 216 SER A O 1
ATOM 1785 N N . GLY A 1 217 ? 14.722 26.383 16.312 1.00 31.55 217 GLY A N 1
ATOM 1786 C CA . GLY A 1 217 ? 14.705 27.796 15.900 1.00 31.55 217 GLY A CA 1
ATOM 1787 C C . GLY A 1 217 ? 15.724 28.287 14.863 1.00 31.55 217 GLY A C 1
ATOM 1788 O O . GLY A 1 217 ? 15.921 29.496 14.761 1.00 31.55 217 GLY A O 1
ATOM 1789 N N . VAL A 1 218 ? 16.376 27.403 14.107 1.00 32.97 218 VAL A N 1
ATOM 1790 C CA . VAL A 1 218 ? 17.314 27.769 13.037 1.00 32.97 218 VAL A CA 1
ATOM 1791 C C . VAL A 1 218 ? 16.865 27.087 11.752 1.00 32.97 218 VAL A C 1
ATOM 1793 O O . VAL A 1 218 ? 17.099 25.894 11.572 1.00 32.97 218 VAL A O 1
ATOM 1796 N N . SER A 1 219 ? 16.234 27.837 10.845 1.00 36.62 219 SER A N 1
ATOM 1797 C CA . SER A 1 219 ? 15.993 27.348 9.490 1.00 36.62 219 SER A CA 1
ATOM 1798 C C . SER A 1 219 ? 17.334 27.220 8.766 1.00 36.62 219 SER A C 1
ATOM 1800 O O . SER A 1 219 ? 17.977 28.210 8.408 1.00 36.62 219 SER A O 1
ATOM 1802 N N . TYR A 1 220 ? 17.788 25.983 8.569 1.00 41.47 220 TYR A N 1
ATOM 1803 C CA . TYR A 1 220 ? 18.950 25.717 7.734 1.00 41.47 220 TYR A CA 1
ATOM 1804 C C . TYR A 1 220 ? 18.521 25.807 6.265 1.00 41.47 220 TYR A C 1
ATOM 1806 O O . TYR A 1 220 ? 18.045 24.843 5.674 1.00 41.47 220 TYR A O 1
ATOM 1814 N N . ASP A 1 221 ? 18.640 27.006 5.697 1.00 45.78 221 ASP A N 1
ATOM 1815 C CA . ASP A 1 221 ? 18.342 27.299 4.292 1.00 45.78 221 ASP A CA 1
ATOM 1816 C C . ASP A 1 221 ? 19.305 26.514 3.379 1.00 45.78 221 ASP A C 1
ATOM 1818 O O . ASP A 1 221 ? 20.461 26.906 3.183 1.00 45.78 221 ASP A O 1
ATOM 1822 N N . TYR A 1 222 ? 18.857 25.356 2.883 1.00 50.34 222 TYR A N 1
ATOM 1823 C CA . TYR A 1 222 ? 19.665 24.450 2.071 1.00 50.34 222 TYR A CA 1
ATOM 1824 C C . TYR A 1 222 ? 19.929 25.031 0.676 1.00 50.34 222 TYR A C 1
ATOM 1826 O O . TYR A 1 222 ? 19.020 25.193 -0.132 1.00 50.34 222 TYR A O 1
ATOM 1834 N N . LYS A 1 223 ? 21.208 25.299 0.374 1.00 52.66 223 LYS A N 1
ATOM 1835 C CA . LYS A 1 223 ? 21.661 25.905 -0.900 1.00 52.66 223 LYS A CA 1
ATOM 1836 C C . LYS A 1 223 ? 22.418 24.941 -1.814 1.00 52.66 223 LYS A C 1
ATOM 1838 O O . LYS A 1 223 ? 23.145 25.384 -2.702 1.00 52.66 223 LYS A O 1
ATOM 1843 N N . GLY A 1 224 ? 22.330 23.640 -1.546 1.00 55.59 224 GLY A N 1
ATOM 1844 C CA . GLY A 1 224 ? 22.925 22.608 -2.393 1.00 55.59 224 GLY A CA 1
ATOM 1845 C C . GLY A 1 224 ? 21.978 22.149 -3.511 1.00 55.59 224 GLY A C 1
ATOM 1846 O O . GLY A 1 224 ? 20.844 22.620 -3.593 1.00 55.59 224 GLY A O 1
ATOM 1847 N N . PRO A 1 225 ? 22.441 21.253 -4.397 1.00 53.56 225 PRO A N 1
ATOM 1848 C CA . PRO A 1 225 ? 21.617 20.708 -5.466 1.00 53.56 225 PRO A CA 1
ATOM 1849 C C . PRO A 1 225 ? 20.673 19.617 -4.951 1.00 53.56 225 PRO A C 1
ATOM 1851 O O . PRO A 1 225 ? 21.099 18.707 -4.240 1.00 53.56 225 PRO A O 1
ATOM 1854 N N . TYR A 1 226 ? 19.421 19.667 -5.398 1.00 57.47 226 TYR A N 1
ATOM 1855 C CA . TYR A 1 226 ? 18.520 18.518 -5.349 1.00 57.47 226 TYR A CA 1
ATOM 1856 C C . TYR A 1 226 ? 18.822 17.575 -6.517 1.00 57.47 226 TYR A C 1
ATOM 1858 O O . TYR A 1 226 ? 19.152 18.033 -7.614 1.00 57.47 226 TYR A O 1
ATOM 1866 N N . VAL A 1 227 ? 18.742 16.268 -6.276 1.00 62.53 227 VAL A N 1
ATOM 1867 C CA . VAL A 1 227 ? 19.038 15.220 -7.263 1.00 62.53 227 VAL A CA 1
ATOM 1868 C C . VAL A 1 227 ? 18.020 14.096 -7.113 1.00 62.53 227 VAL A C 1
ATOM 1870 O O . VAL A 1 227 ? 17.776 13.638 -6.001 1.00 62.53 227 VAL A O 1
ATOM 1873 N N . GLU A 1 228 ? 17.432 13.652 -8.217 1.00 66.19 228 GLU A N 1
ATOM 1874 C CA . GLU A 1 228 ? 16.372 12.640 -8.228 1.00 66.19 228 GLU A CA 1
ATOM 1875 C C . GLU A 1 228 ? 16.917 11.249 -8.585 1.00 66.19 228 GLU A C 1
ATOM 1877 O O . GLU A 1 228 ? 17.893 11.115 -9.328 1.00 66.19 228 GLU A O 1
ATOM 1882 N N . ILE A 1 229 ? 16.285 10.211 -8.035 1.00 70.56 229 ILE A N 1
ATOM 1883 C CA . ILE A 1 229 ? 16.438 8.804 -8.418 1.00 70.56 229 ILE A CA 1
ATOM 1884 C C . ILE A 1 229 ? 15.025 8.208 -8.447 1.00 70.56 229 ILE A C 1
ATOM 1886 O O . ILE A 1 229 ? 14.429 8.023 -7.385 1.00 70.56 229 ILE A O 1
ATOM 1890 N N . ASN A 1 230 ? 14.479 7.899 -9.629 1.00 68.75 230 ASN A N 1
ATOM 1891 C CA . ASN A 1 230 ? 13.028 7.679 -9.782 1.00 68.75 230 ASN A CA 1
ATOM 1892 C C . ASN A 1 230 ? 12.246 8.824 -9.096 1.00 68.75 230 ASN A C 1
ATOM 1894 O O . ASN A 1 230 ? 12.611 9.988 -9.234 1.00 68.75 230 ASN A O 1
ATOM 1898 N N . ASP A 1 231 ? 11.236 8.486 -8.296 1.00 65.44 231 ASP A N 1
ATOM 1899 C CA . ASP A 1 231 ? 10.382 9.412 -7.545 1.00 65.44 231 ASP A CA 1
ATOM 1900 C C . ASP A 1 231 ? 11.000 9.877 -6.204 1.00 65.44 231 ASP A C 1
ATOM 1902 O O . ASP A 1 231 ? 10.317 10.463 -5.363 1.00 65.44 231 ASP A O 1
ATOM 1906 N N . ILE A 1 232 ? 12.288 9.597 -5.960 1.00 68.94 232 ILE A N 1
ATOM 1907 C CA . ILE A 1 232 ? 12.995 9.939 -4.717 1.00 68.94 232 ILE A CA 1
ATOM 1908 C C . ILE A 1 232 ? 13.934 11.121 -4.949 1.00 68.94 232 ILE A C 1
ATOM 1910 O O . ILE A 1 232 ? 14.984 10.986 -5.579 1.00 68.94 232 ILE A O 1
ATOM 1914 N N . THR A 1 233 ? 13.609 12.269 -4.358 1.00 65.44 233 THR A N 1
ATOM 1915 C CA . THR A 1 233 ? 14.509 13.427 -4.299 1.00 65.44 233 THR A CA 1
ATOM 1916 C C . THR A 1 233 ? 15.494 13.295 -3.132 1.00 65.44 233 THR A C 1
ATOM 1918 O O . THR A 1 233 ? 15.104 13.013 -1.998 1.00 65.44 233 THR A O 1
ATOM 1921 N N . LEU A 1 234 ? 16.781 13.535 -3.394 1.00 68.38 234 LEU A N 1
ATOM 1922 C CA . LEU A 1 234 ? 17.826 13.727 -2.387 1.00 68.38 234 LEU A CA 1
ATOM 1923 C C . LEU A 1 234 ? 18.294 15.200 -2.367 1.00 68.38 234 LEU A C 1
ATOM 1925 O O . LEU A 1 234 ? 18.439 15.787 -3.441 1.00 68.38 234 LEU A O 1
ATOM 1929 N N . PRO A 1 235 ? 18.615 15.798 -1.199 1.00 73.94 235 PRO A N 1
ATOM 1930 C CA . PRO A 1 235 ? 18.462 15.251 0.154 1.00 73.94 235 PRO A CA 1
ATOM 1931 C C . PRO A 1 235 ? 17.011 14.900 0.498 1.00 73.94 235 PRO A C 1
ATOM 1933 O O . PRO A 1 235 ? 16.085 15.522 -0.011 1.00 73.94 235 PRO A O 1
ATOM 1936 N N . LEU A 1 236 ? 16.830 13.888 1.349 1.00 66.94 236 LEU A N 1
ATOM 1937 C CA . LEU A 1 236 ? 15.505 13.409 1.742 1.00 66.94 236 LEU A CA 1
ATOM 1938 C C . LEU A 1 236 ? 14.763 14.495 2.524 1.00 66.94 236 LEU A C 1
ATOM 1940 O O . LEU A 1 236 ? 15.354 15.118 3.409 1.00 66.94 236 LEU A O 1
ATOM 1944 N N . ALA A 1 237 ? 13.472 14.681 2.246 1.00 53.00 237 ALA A N 1
ATOM 1945 C CA . ALA A 1 237 ? 12.653 15.696 2.906 1.00 53.00 237 ALA A CA 1
ATOM 1946 C C . ALA A 1 237 ? 12.600 15.491 4.430 1.00 53.00 237 ALA A C 1
ATOM 1948 O O . ALA A 1 237 ? 12.759 16.445 5.189 1.00 53.00 237 ALA A O 1
ATOM 1949 N N . GLU A 1 238 ? 12.489 14.236 4.877 1.00 58.38 238 GLU A N 1
ATOM 1950 C CA . GLU A 1 238 ? 12.515 13.862 6.295 1.00 58.38 238 GLU A CA 1
ATOM 1951 C C . GLU A 1 238 ? 13.882 14.080 6.978 1.00 58.38 238 GLU A C 1
ATOM 1953 O O . GLU A 1 238 ? 13.957 14.117 8.205 1.00 58.38 238 GLU A O 1
ATOM 1958 N N . TYR A 1 239 ? 14.964 14.245 6.206 1.00 72.19 239 TYR A N 1
ATOM 1959 C CA . TYR A 1 239 ? 16.332 14.420 6.705 1.00 72.19 239 TYR A CA 1
ATOM 1960 C C . TYR A 1 239 ? 17.110 15.469 5.896 1.00 72.19 239 TYR A C 1
ATOM 1962 O O . TYR A 1 239 ? 18.206 15.216 5.378 1.00 72.19 239 TYR A O 1
ATOM 1970 N N . MET A 1 240 ? 16.558 16.680 5.808 1.00 66.00 240 MET A N 1
ATOM 1971 C CA . MET A 1 240 ? 17.252 17.830 5.220 1.00 66.00 240 MET A CA 1
ATOM 1972 C C . MET A 1 240 ? 18.538 18.179 5.997 1.00 66.00 240 MET A C 1
ATOM 1974 O O . MET A 1 240 ? 18.608 17.955 7.212 1.00 66.00 240 MET A O 1
ATOM 1978 N N . PRO A 1 241 ? 19.575 18.743 5.349 1.00 71.31 241 PRO A N 1
ATOM 1979 C CA . PRO A 1 241 ? 20.787 19.183 6.038 1.00 71.31 241 PRO A CA 1
ATOM 1980 C C . PRO A 1 241 ? 20.493 20.167 7.177 1.00 71.31 241 PRO A C 1
ATOM 1982 O O . PRO A 1 241 ? 19.721 21.104 7.009 1.00 71.31 241 PRO A O 1
ATOM 1985 N N . GLY A 1 242 ? 21.099 19.932 8.342 1.00 64.25 242 GLY A N 1
ATOM 1986 C CA . GLY A 1 242 ? 20.788 20.614 9.604 1.00 64.25 242 GLY A CA 1
ATOM 1987 C C . GLY A 1 242 ? 19.861 19.827 10.545 1.00 64.25 242 GLY A C 1
ATOM 1988 O O . GLY A 1 242 ? 19.837 20.126 11.736 1.00 64.25 242 GLY A O 1
ATOM 1989 N N . SER A 1 243 ? 19.152 18.803 10.053 1.00 70.25 243 SER A N 1
ATOM 1990 C CA . SER A 1 243 ? 18.369 17.864 10.881 1.00 70.25 243 SER A CA 1
ATOM 1991 C C . SER A 1 243 ? 19.250 16.831 11.607 1.00 70.25 243 SER A C 1
ATOM 1993 O O . SER A 1 243 ? 20.468 16.790 11.414 1.00 70.25 243 SER A O 1
ATOM 1995 N N . PHE A 1 244 ? 18.648 15.963 12.430 1.00 74.88 244 PHE A N 1
ATOM 1996 C CA . PHE A 1 244 ? 19.346 14.882 13.137 1.00 74.88 244 PHE A CA 1
ATOM 1997 C C . PHE A 1 244 ? 18.763 13.508 12.805 1.00 74.88 244 PHE A C 1
ATOM 1999 O O . PHE A 1 244 ? 17.574 13.268 13.012 1.00 74.88 244 PHE A O 1
ATOM 2006 N N . PHE A 1 245 ? 19.614 12.556 12.412 1.00 75.81 245 PHE A N 1
ATOM 2007 C CA . PHE A 1 245 ? 19.216 11.162 12.194 1.00 75.81 245 PHE A CA 1
ATOM 2008 C C . PHE A 1 245 ? 19.118 10.388 13.521 1.00 75.81 245 PHE A C 1
ATOM 2010 O O . PHE A 1 245 ? 19.954 9.548 13.872 1.00 75.81 245 PHE A O 1
ATOM 2017 N N . SER A 1 246 ? 18.094 10.728 14.299 1.00 70.25 246 SER A N 1
ATOM 2018 C CA . SER A 1 246 ? 17.848 10.230 15.653 1.00 70.25 246 SER A CA 1
ATOM 2019 C C . SER A 1 246 ? 16.355 9.981 15.887 1.00 70.25 246 SER A C 1
ATOM 2021 O O . SER A 1 246 ? 15.508 10.581 15.230 1.00 70.25 246 SER A O 1
ATOM 2023 N N . LYS A 1 247 ? 16.034 9.113 16.851 1.00 65.88 247 LYS A N 1
ATOM 2024 C CA . LYS A 1 247 ? 14.670 8.718 17.247 1.00 65.88 247 LYS A CA 1
ATOM 2025 C C . LYS A 1 247 ? 13.799 9.872 17.766 1.00 65.88 247 LYS A C 1
ATOM 2027 O O . LYS A 1 247 ? 12.605 9.682 17.917 1.00 65.88 247 LYS A O 1
ATOM 2032 N N . ASN A 1 248 ? 14.396 11.006 18.136 1.00 61.59 248 ASN A N 1
ATOM 2033 C CA . ASN A 1 248 ? 13.714 12.134 18.778 1.00 61.59 248 ASN A CA 1
ATOM 2034 C C . ASN A 1 248 ? 14.038 13.490 18.122 1.00 61.59 248 ASN A C 1
ATOM 2036 O O . ASN A 1 248 ? 13.818 14.527 18.743 1.00 61.59 248 ASN A O 1
ATOM 2040 N N . GLY A 1 249 ? 14.627 13.490 16.920 1.00 65.38 249 GLY A N 1
ATOM 2041 C CA . GLY A 1 249 ? 14.986 14.712 16.192 1.00 65.38 249 GLY A CA 1
ATOM 2042 C C . GLY A 1 249 ? 16.099 15.562 16.825 1.00 65.38 249 GLY A C 1
ATOM 2043 O O . GLY A 1 249 ? 16.274 16.709 16.423 1.00 65.38 249 GLY A O 1
ATOM 2044 N N . GLN A 1 250 ? 16.868 15.039 17.789 1.00 67.56 250 GLN A N 1
ATOM 2045 C CA . GLN A 1 250 ? 17.902 15.789 18.513 1.00 67.56 250 GLN A CA 1
ATOM 2046 C C . GLN A 1 250 ? 19.322 15.232 18.356 1.00 67.56 250 GLN A C 1
ATOM 2048 O O . GLN A 1 250 ? 19.552 14.037 18.158 1.00 67.56 250 GLN A O 1
ATOM 2053 N N . ALA A 1 251 ? 20.304 16.111 18.577 1.00 68.88 251 ALA A N 1
ATOM 2054 C CA . ALA A 1 251 ? 21.695 15.725 18.778 1.00 68.88 251 ALA A CA 1
ATOM 2055 C C . ALA A 1 251 ? 21.818 14.637 19.859 1.00 68.88 251 ALA A C 1
ATOM 2057 O O . ALA A 1 251 ? 21.266 14.742 20.955 1.00 68.88 251 ALA A O 1
ATOM 2058 N N . CYS A 1 252 ? 22.556 13.577 19.549 1.00 66.25 252 CYS A N 1
ATOM 2059 C CA . CYS A 1 252 ? 22.732 12.445 20.454 1.00 66.25 252 CYS A CA 1
ATOM 2060 C C . CYS A 1 252 ? 23.724 12.774 21.594 1.00 66.25 252 CYS A C 1
ATOM 2062 O O . CYS A 1 252 ? 24.754 13.402 21.368 1.00 66.25 252 CYS A O 1
ATOM 2064 N N . THR A 1 253 ? 23.479 12.340 22.831 1.00 65.44 253 THR A N 1
ATOM 2065 C CA . THR A 1 253 ? 24.336 12.727 23.979 1.00 65.44 253 THR A CA 1
ATOM 2066 C C . THR A 1 253 ? 25.537 11.804 24.217 1.00 65.44 253 THR A C 1
ATOM 2068 O O . THR A 1 253 ? 26.498 12.204 24.871 1.00 65.44 253 THR A O 1
ATOM 2071 N N . CYS A 1 254 ? 25.522 10.582 23.676 1.00 62.03 254 CYS A N 1
ATOM 2072 C CA . CYS A 1 254 ? 26.475 9.521 24.025 1.00 62.03 254 CYS A CA 1
ATOM 2073 C C . CYS A 1 254 ? 27.758 9.449 23.172 1.00 62.03 254 CYS A C 1
ATOM 2075 O O . CYS A 1 254 ? 28.718 8.816 23.593 1.00 62.03 254 CYS A O 1
ATOM 2077 N N . HIS A 1 255 ? 27.827 10.086 21.997 1.00 56.94 255 HIS A N 1
ATOM 2078 C CA . HIS A 1 255 ? 28.958 9.892 21.060 1.00 56.94 255 HIS A CA 1
ATOM 2079 C C . HIS A 1 255 ? 30.233 10.666 21.409 1.00 56.94 255 HIS A C 1
ATOM 2081 O O . HIS A 1 255 ? 31.238 10.536 20.714 1.00 56.94 255 HIS A O 1
ATOM 2087 N N . ASN A 1 256 ? 30.209 11.445 22.490 1.00 54.38 256 ASN A N 1
ATOM 2088 C CA . ASN A 1 256 ? 31.403 12.092 23.028 1.00 54.38 256 ASN A CA 1
ATOM 2089 C C . ASN A 1 256 ? 32.256 11.129 23.880 1.00 54.38 256 ASN A C 1
ATOM 2091 O O . ASN A 1 256 ? 33.375 11.481 24.247 1.00 54.38 256 ASN A O 1
ATOM 2095 N N . ASP A 1 257 ? 31.748 9.928 24.190 1.00 54.97 257 ASP A N 1
ATOM 2096 C CA . ASP A 1 257 ? 32.432 8.913 24.991 1.00 54.97 257 ASP A CA 1
ATOM 2097 C C . ASP A 1 257 ? 32.612 7.606 24.197 1.00 54.97 257 ASP A C 1
ATOM 2099 O O . ASP A 1 257 ? 31.667 6.858 23.944 1.00 54.97 257 ASP A O 1
ATOM 2103 N N . HIS A 1 258 ? 33.860 7.305 23.828 1.00 52.97 258 HIS A N 1
ATOM 2104 C CA . HIS A 1 258 ? 34.224 6.088 23.094 1.00 52.97 258 HIS A CA 1
ATOM 2105 C C . HIS A 1 258 ? 34.044 4.783 23.898 1.00 52.97 258 HIS A C 1
ATOM 2107 O O . HIS A 1 258 ? 34.235 3.706 23.333 1.00 52.97 258 HIS A O 1
ATOM 2113 N N . SER A 1 259 ? 33.717 4.848 25.194 1.00 47.34 259 SER A N 1
ATOM 2114 C CA . SER A 1 259 ? 33.449 3.671 26.032 1.00 47.34 259 SER A CA 1
ATOM 2115 C C . SER A 1 259 ? 31.990 3.192 25.991 1.00 47.34 259 SER A C 1
ATOM 2117 O O . SER A 1 259 ? 31.701 2.086 26.453 1.00 47.34 259 SER A O 1
ATOM 2119 N N . VAL A 1 260 ? 31.070 3.973 25.408 1.00 51.12 260 VAL A N 1
ATOM 2120 C CA . VAL A 1 260 ? 29.640 3.635 25.335 1.00 51.12 260 VAL A CA 1
ATOM 2121 C C . VAL A 1 260 ? 29.313 2.887 24.040 1.00 51.12 260 VAL A C 1
ATOM 2123 O O . VAL A 1 260 ? 29.194 3.482 22.965 1.00 51.12 260 VAL A O 1
ATOM 2126 N N . ASP A 1 261 ? 29.073 1.576 24.141 1.00 51.53 261 ASP A N 1
ATOM 2127 C CA . ASP A 1 261 ? 28.535 0.795 23.023 1.00 51.53 261 ASP A CA 1
ATOM 2128 C C . ASP A 1 261 ? 27.059 1.149 22.758 1.00 51.53 261 ASP A C 1
ATOM 2130 O O . ASP A 1 261 ? 26.131 0.632 23.385 1.00 51.53 261 ASP A O 1
ATOM 2134 N N . CYS A 1 262 ? 26.852 2.026 21.776 1.00 51.66 262 CYS A N 1
ATOM 2135 C CA . CYS A 1 262 ? 25.543 2.485 21.307 1.00 51.66 262 CYS A CA 1
ATOM 2136 C C . CYS A 1 262 ? 24.672 1.360 20.705 1.00 51.66 262 CYS A C 1
ATOM 2138 O O . CYS A 1 262 ? 23.468 1.544 20.529 1.00 51.66 262 CYS A O 1
ATOM 2140 N N . ILE A 1 263 ? 25.256 0.209 20.346 1.00 49.28 263 ILE A N 1
ATOM 2141 C CA . ILE A 1 263 ? 24.532 -0.960 19.820 1.00 49.28 263 ILE A CA 1
ATOM 2142 C C . ILE A 1 263 ? 23.914 -1.770 20.971 1.00 49.28 263 ILE A C 1
ATOM 2144 O O . ILE A 1 263 ? 22.866 -2.393 20.770 1.00 49.28 263 ILE A O 1
ATOM 2148 N N . ALA A 1 264 ? 24.523 -1.723 22.161 1.00 41.62 264 ALA A N 1
ATOM 2149 C CA . ALA A 1 264 ? 24.060 -2.390 23.376 1.00 41.62 264 ALA A CA 1
ATOM 2150 C C . ALA A 1 264 ? 23.163 -1.501 24.265 1.00 41.62 264 ALA A C 1
ATOM 2152 O O . ALA A 1 264 ? 22.272 -2.017 24.935 1.00 41.62 264 ALA A O 1
ATOM 2153 N N . SER A 1 265 ? 23.349 -0.176 24.261 1.00 45.91 265 SER A N 1
ATOM 2154 C CA . SER A 1 265 ? 22.630 0.773 25.134 1.00 45.91 265 SER A CA 1
ATOM 2155 C C . SER A 1 265 ? 21.328 1.332 24.531 1.00 45.91 265 SER A C 1
ATOM 2157 O O . SER A 1 265 ? 21.103 2.544 24.519 1.00 45.91 265 SER A O 1
ATOM 2159 N N . LEU A 1 266 ? 20.439 0.454 24.047 1.00 47.41 266 LEU A N 1
ATOM 2160 C CA . LEU A 1 266 ? 19.174 0.845 23.391 1.00 47.41 266 LEU A CA 1
ATOM 2161 C C . LEU A 1 266 ? 18.291 1.798 24.223 1.00 47.41 266 LEU A C 1
ATOM 2163 O O . LEU A 1 266 ? 17.593 2.619 23.623 1.00 47.41 266 LEU A O 1
ATOM 2167 N N . ASP A 1 267 ? 18.380 1.722 25.554 1.00 49.44 267 ASP A N 1
ATOM 2168 C CA . ASP A 1 267 ? 17.628 2.551 26.508 1.00 49.44 267 ASP A CA 1
ATOM 2169 C C . ASP A 1 267 ? 18.201 3.974 26.679 1.00 49.44 267 ASP A C 1
ATOM 2171 O O . ASP A 1 267 ? 17.467 4.895 27.025 1.00 49.44 267 ASP A O 1
ATOM 2175 N N . ASN A 1 268 ? 19.499 4.174 26.411 1.00 52.88 268 ASN A N 1
ATOM 2176 C CA . ASN A 1 268 ? 20.213 5.441 26.644 1.00 52.88 268 ASN A CA 1
ATOM 2177 C C . ASN A 1 268 ? 20.698 6.129 25.352 1.00 52.88 268 ASN A C 1
ATOM 2179 O O . ASN A 1 268 ? 21.257 7.224 25.416 1.00 52.88 268 ASN A O 1
ATOM 2183 N N . CYS A 1 269 ? 20.518 5.506 24.182 1.00 63.06 269 CYS A N 1
ATOM 2184 C CA . CYS A 1 269 ? 20.942 6.045 22.890 1.00 63.06 269 CYS A CA 1
ATOM 2185 C C . CYS A 1 269 ? 19.743 6.340 21.969 1.00 63.06 269 CYS A C 1
ATOM 2187 O O . CYS A 1 269 ? 18.974 5.447 21.586 1.00 63.06 269 CYS A O 1
ATOM 2189 N N . ASN A 1 270 ? 19.622 7.602 21.549 1.00 66.12 270 ASN A N 1
ATOM 2190 C CA . ASN A 1 270 ? 18.620 8.079 20.594 1.00 66.12 270 ASN A CA 1
ATOM 2191 C C . ASN A 1 270 ? 19.043 7.929 19.118 1.00 66.12 270 ASN A C 1
ATOM 2193 O O . ASN A 1 270 ? 18.305 8.378 18.250 1.00 66.12 270 ASN A O 1
ATOM 2197 N N . CYS A 1 271 ? 20.172 7.287 18.788 1.00 68.25 271 CYS A N 1
ATOM 2198 C CA . CYS A 1 271 ? 20.514 6.988 17.389 1.00 68.25 271 CYS A CA 1
ATOM 2199 C C . CYS A 1 271 ? 19.402 6.212 16.677 1.00 68.25 271 CYS A C 1
ATOM 2201 O O . CYS A 1 271 ? 18.868 5.238 17.221 1.00 68.25 271 CYS A O 1
ATOM 2203 N N . MET A 1 272 ? 19.126 6.579 15.425 1.00 69.44 272 MET A N 1
ATOM 2204 C CA . MET A 1 272 ? 18.242 5.791 14.576 1.00 69.44 272 MET A CA 1
ATOM 2205 C C . MET A 1 272 ? 18.943 4.500 14.109 1.00 69.44 272 MET A C 1
ATOM 2207 O O . MET A 1 272 ? 20.133 4.497 13.778 1.00 69.44 272 MET A O 1
ATOM 2211 N N . ARG A 1 273 ? 18.200 3.387 14.143 1.00 67.25 273 ARG A N 1
ATOM 2212 C CA . ARG A 1 273 ? 18.687 2.015 13.868 1.00 67.25 273 ARG A CA 1
ATOM 2213 C C . ARG A 1 273 ? 17.652 1.140 13.124 1.00 67.25 273 ARG A C 1
ATOM 2215 O O . ARG A 1 273 ? 18.004 0.107 12.568 1.00 67.25 273 ARG A O 1
ATOM 2222 N N . TYR A 1 274 ? 16.394 1.573 13.105 1.00 61.88 274 TYR A N 1
ATOM 2223 C CA . TYR A 1 274 ? 15.199 0.847 12.666 1.00 61.88 274 TYR A CA 1
ATOM 2224 C C . TYR A 1 274 ? 14.210 1.872 12.071 1.00 61.88 274 TYR A C 1
ATOM 2226 O O . TYR A 1 274 ? 14.268 3.034 12.471 1.00 61.88 274 TYR A O 1
ATOM 2234 N N . TRP A 1 275 ? 13.298 1.478 11.173 1.00 49.94 275 TRP A N 1
ATOM 2235 C CA . TRP A 1 275 ? 12.137 2.313 10.778 1.00 49.94 275 TRP A CA 1
ATOM 2236 C C . TRP A 1 275 ? 11.278 2.668 12.035 1.00 49.94 275 TRP A C 1
ATOM 2238 O O . TRP A 1 275 ? 11.324 1.916 13.017 1.00 49.94 275 TRP A O 1
ATOM 2248 N N . PRO A 1 276 ? 10.561 3.814 12.101 1.00 36.94 276 PRO A N 1
ATOM 2249 C CA . PRO A 1 276 ? 10.545 4.707 13.272 1.00 36.94 276 PRO A CA 1
ATOM 2250 C C . PRO A 1 276 ? 9.754 4.234 14.501 1.00 36.94 276 PRO A C 1
ATOM 2252 O O . PRO A 1 276 ? 9.780 4.907 15.525 1.00 36.94 276 PRO A O 1
ATOM 2255 N N . THR A 1 277 ? 9.107 3.065 14.476 1.00 38.06 277 THR A N 1
ATOM 2256 C CA . THR A 1 277 ? 8.384 2.535 15.651 1.00 38.06 277 THR A CA 1
ATOM 2257 C C . THR A 1 277 ? 9.307 2.197 16.829 1.00 38.06 277 THR A C 1
ATOM 2259 O O . THR A 1 277 ? 8.831 1.996 17.946 1.00 38.06 277 THR A O 1
ATOM 2262 N N . GLY A 1 278 ? 10.625 2.097 16.598 1.00 40.91 278 GLY A N 1
ATOM 2263 C CA . GLY A 1 278 ? 11.652 1.880 17.627 1.00 40.91 278 GLY A CA 1
ATOM 2264 C C . GLY A 1 278 ? 11.609 0.509 18.318 1.00 40.91 278 GLY A C 1
ATOM 2265 O O . GLY A 1 278 ? 12.493 0.203 19.120 1.00 40.91 278 GLY A O 1
ATOM 2266 N N . LYS A 1 279 ? 10.611 -0.319 17.994 1.00 42.81 279 LYS A N 1
ATOM 2267 C CA . LYS A 1 279 ? 10.348 -1.649 18.550 1.00 42.81 279 LYS A CA 1
ATOM 2268 C C . LYS A 1 279 ? 10.747 -2.710 17.536 1.00 42.81 279 LYS A C 1
ATOM 2270 O O . LYS A 1 279 ? 10.356 -2.645 16.372 1.00 42.81 279 LYS A O 1
ATOM 2275 N N . LYS A 1 280 ? 11.497 -3.714 17.986 1.00 38.28 280 LYS A N 1
ATOM 2276 C CA . LYS A 1 280 ? 12.029 -4.770 17.116 1.00 38.28 280 LYS A CA 1
ATOM 2277 C C . LYS A 1 280 ? 10.918 -5.635 16.508 1.00 38.28 280 LYS A C 1
ATOM 2279 O O . LYS A 1 280 ? 11.087 -6.138 15.405 1.00 38.28 280 LYS A O 1
ATOM 2284 N N . GLU A 1 281 ? 9.802 -5.807 17.217 1.00 38.38 281 GLU A N 1
ATOM 2285 C CA . GLU A 1 281 ? 8.678 -6.646 16.773 1.00 38.38 281 GLU A CA 1
ATOM 2286 C C . GLU A 1 281 ? 7.760 -5.990 15.725 1.00 38.38 281 GLU A C 1
ATOM 2288 O O . GLU A 1 281 ? 7.002 -6.695 15.068 1.00 38.38 281 GLU A O 1
ATOM 2293 N N . THR A 1 282 ? 7.803 -4.661 15.570 1.00 40.69 282 THR A N 1
ATOM 2294 C CA . THR A 1 282 ? 6.896 -3.884 14.697 1.00 40.69 282 THR A CA 1
ATOM 2295 C C . THR A 1 282 ? 7.663 -2.992 13.719 1.00 40.69 282 THR A C 1
ATOM 2297 O O . THR A 1 282 ? 7.221 -1.890 13.385 1.00 40.69 282 THR A O 1
ATOM 2300 N N . CYS A 1 283 ? 8.863 -3.416 13.328 1.00 43.78 283 CYS A N 1
ATOM 2301 C CA . CYS A 1 283 ? 9.715 -2.685 12.403 1.00 43.78 283 CYS A CA 1
ATOM 2302 C C . CYS A 1 283 ? 9.779 -3.410 11.059 1.00 43.78 283 CYS A C 1
ATOM 2304 O O . CYS A 1 283 ? 10.169 -4.573 10.999 1.00 43.78 283 CYS A O 1
ATOM 2306 N N . GLU A 1 284 ? 9.438 -2.702 9.985 1.00 46.19 284 GLU A N 1
ATOM 2307 C CA . GLU A 1 284 ? 9.461 -3.238 8.621 1.00 46.19 284 GLU A CA 1
ATOM 2308 C C . GLU A 1 284 ? 10.897 -3.437 8.097 1.00 46.19 284 GLU A C 1
ATOM 2310 O O . GLU A 1 284 ? 11.138 -4.349 7.307 1.00 46.19 284 GLU A O 1
ATOM 2315 N N . VAL A 1 285 ? 11.869 -2.629 8.559 1.00 51.53 285 VAL A N 1
ATOM 2316 C CA . VAL A 1 285 ? 13.280 -2.690 8.123 1.00 51.53 285 VAL A CA 1
ATOM 2317 C C . VAL A 1 285 ? 14.264 -2.367 9.264 1.00 51.53 285 VAL A C 1
ATOM 2319 O O . VAL A 1 285 ? 14.348 -1.231 9.738 1.00 51.53 285 VAL A O 1
ATOM 2322 N N . ASP A 1 286 ? 15.079 -3.355 9.654 1.00 65.81 286 ASP A N 1
ATOM 2323 C CA . ASP A 1 286 ? 16.286 -3.174 10.483 1.00 65.81 286 ASP A CA 1
ATOM 2324 C C . ASP A 1 286 ? 17.452 -2.690 9.605 1.00 65.81 286 ASP A C 1
ATOM 2326 O O . ASP A 1 286 ? 17.815 -3.341 8.624 1.00 65.81 286 ASP A O 1
ATOM 2330 N N . LEU A 1 287 ? 18.070 -1.557 9.953 1.00 69.75 287 LEU A N 1
ATOM 2331 C CA . LEU A 1 287 ? 19.195 -0.994 9.193 1.00 69.75 287 LEU A CA 1
ATOM 2332 C C . LEU A 1 287 ? 20.526 -1.711 9.500 1.00 69.75 287 LEU A C 1
ATOM 2334 O O . LEU A 1 287 ? 21.529 -1.495 8.810 1.00 69.75 287 LEU A O 1
ATOM 2338 N N . LEU A 1 288 ? 20.567 -2.574 10.521 1.00 71.25 288 LEU A N 1
ATOM 2339 C CA . LEU A 1 288 ? 21.697 -3.441 10.887 1.00 71.25 288 LEU A CA 1
ATOM 2340 C C . LEU A 1 288 ? 23.020 -2.670 11.074 1.00 71.25 288 LEU A C 1
ATOM 2342 O O . LEU A 1 288 ? 24.111 -3.157 10.771 1.00 71.25 288 LEU A O 1
ATOM 2346 N N . GLY A 1 289 ? 22.902 -1.430 11.544 1.00 73.50 289 GLY A N 1
ATOM 2347 C CA . GLY A 1 289 ? 23.962 -0.447 11.750 1.00 73.50 289 GLY A CA 1
ATOM 2348 C C . GLY A 1 289 ? 23.404 0.736 12.543 1.00 73.50 289 GLY A C 1
ATOM 2349 O O . GLY A 1 289 ? 22.204 0.791 12.775 1.00 73.50 289 GLY A O 1
ATOM 2350 N N . ALA A 1 290 ? 24.249 1.676 12.968 1.00 73.56 290 ALA A N 1
ATOM 2351 C CA . ALA A 1 290 ? 23.852 2.878 13.718 1.00 73.56 290 ALA A CA 1
ATOM 2352 C C . ALA A 1 290 ? 24.587 4.120 13.180 1.00 73.56 290 ALA A C 1
ATOM 2354 O O . ALA A 1 290 ? 25.538 3.982 12.401 1.00 73.56 290 ALA A O 1
ATOM 2355 N N . GLN A 1 291 ? 24.183 5.323 13.611 1.00 75.00 291 GLN A N 1
ATOM 2356 C CA . GLN A 1 291 ? 24.806 6.599 13.215 1.00 75.00 291 GLN A CA 1
ATOM 2357 C C . GLN A 1 291 ? 24.902 6.725 11.675 1.00 75.00 291 GLN A C 1
ATOM 2359 O O . GLN A 1 291 ? 24.002 6.308 10.948 1.00 75.00 291 GLN A O 1
ATOM 2364 N N . CYS A 1 292 ? 26.031 7.221 11.163 1.00 78.88 292 CYS A N 1
ATOM 2365 C CA . CYS A 1 292 ? 26.344 7.333 9.739 1.00 78.88 292 CYS A CA 1
ATOM 2366 C C . CYS A 1 292 ? 26.177 6.036 8.927 1.00 78.88 292 CYS A C 1
ATOM 2368 O O . CYS A 1 292 ? 25.851 6.102 7.744 1.00 78.88 292 CYS A O 1
ATOM 2370 N N . PHE A 1 293 ? 26.369 4.860 9.539 1.00 82.69 293 PHE A N 1
ATOM 2371 C CA . PHE A 1 293 ? 26.201 3.573 8.857 1.00 82.69 293 PHE A CA 1
ATOM 2372 C C . PHE A 1 293 ? 24.724 3.220 8.673 1.00 82.69 293 PHE A C 1
ATOM 2374 O O . PHE A 1 293 ? 24.336 2.776 7.596 1.00 82.69 293 PHE A O 1
ATOM 2381 N N . ALA A 1 294 ? 23.894 3.482 9.688 1.00 81.56 294 ALA A N 1
ATOM 2382 C CA . ALA A 1 294 ? 22.443 3.400 9.541 1.00 81.56 294 ALA A CA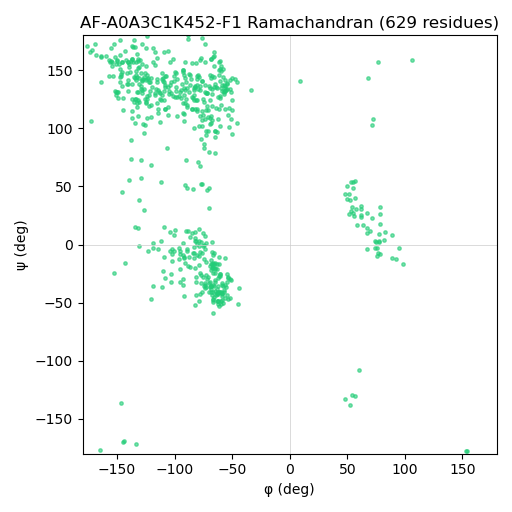 1
ATOM 2383 C C . ALA A 1 294 ? 21.931 4.428 8.531 1.00 81.56 294 ALA A C 1
ATOM 2385 O O . ALA A 1 294 ? 21.113 4.083 7.690 1.00 81.56 294 ALA A O 1
ATOM 2386 N N . PHE A 1 295 ? 22.443 5.661 8.574 1.00 85.62 295 PHE A N 1
ATOM 2387 C CA . PHE A 1 295 ? 21.996 6.721 7.677 1.00 85.62 295 PHE A CA 1
ATOM 2388 C C . PHE A 1 295 ? 22.288 6.417 6.207 1.00 85.62 295 PHE A C 1
ATOM 2390 O O . PHE A 1 295 ? 21.394 6.499 5.376 1.00 85.62 295 PHE A O 1
ATOM 2397 N N . ALA A 1 296 ? 23.514 6.010 5.869 1.00 90.31 296 ALA A N 1
ATOM 2398 C CA . ALA A 1 296 ? 23.836 5.683 4.483 1.00 90.31 296 ALA A CA 1
ATOM 2399 C C . ALA A 1 296 ? 23.040 4.463 3.975 1.00 90.31 296 ALA A C 1
ATOM 2401 O O . ALA A 1 296 ? 22.628 4.432 2.819 1.00 90.31 296 ALA A O 1
ATOM 2402 N N . ARG A 1 297 ? 22.723 3.503 4.858 1.00 88.69 297 ARG A N 1
ATOM 2403 C CA . ARG A 1 297 ? 21.777 2.417 4.553 1.00 88.69 297 ARG A CA 1
ATOM 2404 C C . ARG A 1 297 ? 20.338 2.869 4.393 1.00 88.69 297 ARG A C 1
ATOM 2406 O O . ARG A 1 297 ? 19.633 2.305 3.568 1.00 88.69 297 ARG A O 1
ATOM 2413 N N . PHE A 1 298 ? 19.908 3.852 5.172 1.00 87.00 298 PHE A N 1
ATOM 2414 C CA . PHE A 1 298 ? 18.583 4.448 5.079 1.00 87.00 298 PHE A CA 1
ATOM 2415 C C . PHE A 1 298 ? 18.415 5.177 3.745 1.00 87.00 298 PHE A C 1
ATOM 2417 O O . PHE A 1 298 ? 17.429 4.946 3.058 1.00 87.00 298 PHE A O 1
ATOM 2424 N N . VAL A 1 299 ? 19.409 5.971 3.331 1.00 89.62 299 VAL A N 1
ATOM 2425 C CA . VAL A 1 299 ? 19.432 6.607 2.005 1.00 89.62 299 VAL A CA 1
ATOM 2426 C C . VAL A 1 299 ? 19.403 5.547 0.904 1.00 89.62 299 VAL A C 1
ATOM 2428 O O . VAL A 1 299 ? 18.536 5.609 0.045 1.00 89.62 299 VAL A O 1
ATOM 2431 N N . PHE A 1 300 ? 20.257 4.520 0.977 1.00 91.62 300 PHE A N 1
ATOM 2432 C CA . PHE A 1 300 ? 20.262 3.416 0.009 1.00 91.62 300 PHE A CA 1
ATOM 2433 C C . PHE A 1 300 ? 18.904 2.679 -0.052 1.00 91.62 300 PHE A C 1
ATOM 2435 O O . PHE A 1 300 ? 18.397 2.391 -1.134 1.00 91.62 300 PHE A O 1
ATOM 2442 N N . TYR A 1 301 ? 18.275 2.427 1.102 1.00 87.44 301 TYR A N 1
ATOM 2443 C CA . TYR A 1 301 ? 16.934 1.844 1.195 1.00 87.44 301 TYR A CA 1
ATOM 2444 C C . TYR A 1 301 ? 15.866 2.738 0.562 1.00 87.44 301 TYR A C 1
ATOM 2446 O O . TYR A 1 301 ? 15.087 2.252 -0.251 1.00 87.44 301 TYR A O 1
ATOM 2454 N N . LYS A 1 302 ? 15.847 4.036 0.883 1.00 82.50 302 LYS A N 1
ATOM 2455 C CA . LYS A 1 302 ? 14.905 4.997 0.296 1.00 82.50 302 LYS A CA 1
ATOM 2456 C C . LYS A 1 302 ? 15.087 5.101 -1.218 1.00 82.50 302 LYS A C 1
ATOM 2458 O O . LYS A 1 302 ? 14.091 5.119 -1.923 1.00 82.50 302 LYS A O 1
ATOM 2463 N N . SER A 1 303 ? 16.326 5.112 -1.711 1.00 84.31 303 SER A N 1
ATOM 2464 C CA . SER A 1 303 ? 16.653 5.216 -3.139 1.00 84.31 303 SER A CA 1
ATOM 2465 C C . SER A 1 303 ? 16.312 3.969 -3.964 1.00 84.31 303 SER A C 1
ATOM 2467 O O . SER A 1 303 ? 16.000 4.103 -5.144 1.00 84.31 303 SER A O 1
ATOM 2469 N N . PHE A 1 304 ? 16.410 2.761 -3.390 1.00 84.94 304 PHE A N 1
ATOM 2470 C CA . PHE A 1 304 ? 16.355 1.506 -4.165 1.00 84.94 304 PHE A CA 1
ATOM 2471 C C . PHE A 1 304 ? 15.384 0.440 -3.623 1.00 84.94 304 PHE A C 1
ATOM 2473 O O . PHE A 1 304 ? 15.271 -0.636 -4.208 1.00 84.94 304 PHE A O 1
ATOM 2480 N N . GLY A 1 305 ? 14.692 0.697 -2.511 1.00 81.62 305 GLY A N 1
ATOM 2481 C CA . GLY A 1 305 ? 13.701 -0.202 -1.902 1.00 81.62 305 GLY A CA 1
ATOM 2482 C C . GLY A 1 305 ? 14.271 -1.379 -1.097 1.00 81.62 305 GLY A C 1
ATOM 2483 O O . GLY A 1 305 ? 13.526 -2.282 -0.718 1.00 81.62 305 GLY A O 1
ATOM 2484 N N . PHE A 1 306 ? 15.584 -1.434 -0.838 1.00 80.25 306 PHE A N 1
ATOM 2485 C CA . PHE A 1 306 ? 16.207 -2.503 -0.042 1.00 80.25 306 PHE A CA 1
ATOM 2486 C C . PHE A 1 306 ? 17.542 -2.072 0.593 1.00 80.25 306 PHE A C 1
ATOM 2488 O O . PHE A 1 306 ? 18.204 -1.168 0.102 1.00 80.25 306 PHE A O 1
ATOM 2495 N N . ILE A 1 307 ? 17.970 -2.740 1.673 1.00 86.19 307 ILE A N 1
ATOM 2496 C CA . ILE A 1 307 ? 19.273 -2.487 2.326 1.00 86.19 307 ILE A CA 1
ATOM 2497 C C . ILE A 1 307 ? 20.421 -3.287 1.690 1.00 86.19 307 ILE A C 1
ATOM 2499 O O . ILE A 1 307 ? 20.252 -4.456 1.328 1.00 86.19 307 ILE A O 1
ATOM 2503 N N . ASP A 1 308 ? 21.621 -2.703 1.658 1.00 84.75 308 ASP A N 1
ATOM 2504 C CA . ASP A 1 308 ? 22.860 -3.282 1.109 1.00 84.75 308 ASP A CA 1
ATOM 2505 C C . ASP A 1 308 ? 23.516 -4.340 2.030 1.00 84.75 308 ASP A C 1
ATOM 2507 O O . ASP A 1 308 ? 24.697 -4.297 2.392 1.00 84.75 308 ASP A O 1
ATOM 2511 N N . HIS A 1 309 ? 22.727 -5.328 2.453 1.00 85.44 309 HIS A N 1
ATOM 2512 C CA . HIS A 1 309 ? 23.174 -6.402 3.332 1.00 85.44 309 HIS A CA 1
ATOM 2513 C C . HIS A 1 309 ? 23.139 -7.758 2.622 1.00 85.44 309 HIS A C 1
ATOM 2515 O O . HIS A 1 309 ? 22.069 -8.270 2.299 1.00 85.44 309 HIS A O 1
ATOM 2521 N N . SER A 1 310 ? 24.303 -8.389 2.444 1.00 78.50 310 SER A N 1
ATOM 2522 C CA . SER A 1 310 ? 24.470 -9.608 1.632 1.00 78.50 310 SER A CA 1
ATOM 2523 C C . SER A 1 310 ? 23.623 -10.798 2.095 1.00 78.50 310 SER A C 1
ATOM 2525 O O . SER A 1 310 ? 23.162 -11.567 1.264 1.00 78.50 310 SER A O 1
ATOM 2527 N N . TYR A 1 311 ? 23.387 -10.931 3.405 1.00 72.56 311 TYR A N 1
ATOM 2528 C CA . TYR A 1 311 ? 22.495 -11.958 3.964 1.00 72.56 311 TYR A CA 1
ATOM 2529 C C . TYR A 1 311 ? 21.005 -11.750 3.622 1.00 72.56 311 TYR A C 1
ATOM 2531 O O . TYR A 1 311 ? 20.307 -12.725 3.375 1.00 72.56 311 TYR A O 1
ATOM 2539 N N . TYR A 1 312 ? 20.517 -10.502 3.602 1.00 69.25 312 TYR A N 1
ATOM 2540 C CA . TYR A 1 312 ? 19.086 -10.194 3.437 1.00 69.25 312 TYR A CA 1
ATOM 2541 C C . TYR A 1 312 ? 18.704 -9.891 1.982 1.00 69.25 312 TYR A C 1
ATOM 2543 O O . TYR A 1 312 ? 17.597 -10.201 1.558 1.00 69.25 312 TYR A O 1
ATOM 2551 N N . ASN A 1 313 ? 19.621 -9.306 1.207 1.00 75.00 313 ASN A N 1
ATOM 2552 C CA . A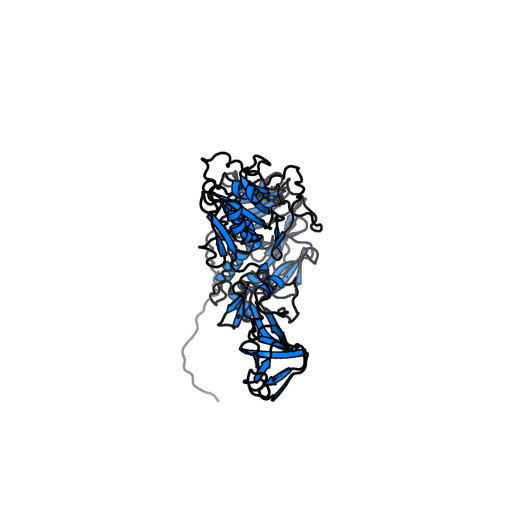SN A 1 313 ? 19.427 -8.956 -0.201 1.00 75.00 313 ASN A CA 1
ATOM 2553 C C . ASN A 1 313 ? 20.587 -9.481 -1.076 1.00 75.00 313 ASN A C 1
ATOM 2555 O O . A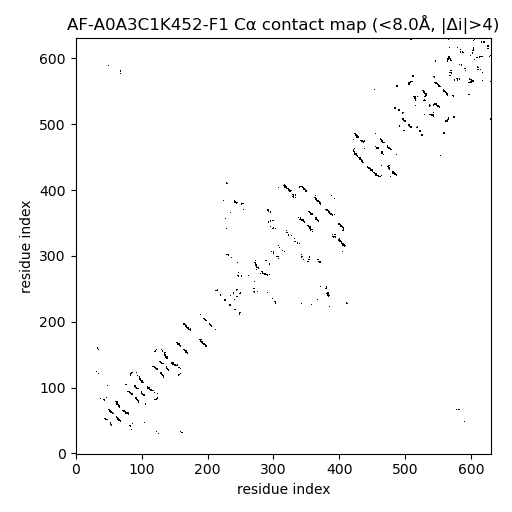SN A 1 313 ? 21.260 -8.688 -1.745 1.00 75.00 313 ASN A O 1
ATOM 2559 N N . PRO A 1 314 ? 20.866 -10.802 -1.073 1.00 78.81 314 PRO A N 1
ATOM 2560 C CA . PRO A 1 314 ? 21.914 -11.382 -1.907 1.00 78.81 314 PRO A CA 1
ATOM 2561 C C . PRO A 1 314 ? 21.645 -11.088 -3.388 1.00 78.81 314 PRO A C 1
ATOM 2563 O O . PRO A 1 314 ? 20.536 -11.272 -3.879 1.00 78.81 314 PRO A O 1
ATOM 2566 N N . GLY A 1 315 ? 22.668 -10.618 -4.103 1.00 82.44 315 GLY A N 1
ATOM 2567 C CA . GLY A 1 315 ? 22.599 -10.380 -5.547 1.00 82.44 315 GLY A CA 1
ATOM 2568 C C . GLY A 1 315 ? 21.800 -9.151 -6.002 1.00 82.44 315 GLY A C 1
ATOM 2569 O O . GLY A 1 315 ? 21.807 -8.887 -7.197 1.00 82.44 315 GLY A O 1
ATOM 2570 N N . LYS A 1 316 ? 21.160 -8.379 -5.106 1.00 81.69 316 LYS A N 1
ATOM 2571 C CA . LYS A 1 316 ? 20.501 -7.106 -5.481 1.00 81.69 316 LYS A CA 1
ATOM 2572 C C . LYS A 1 316 ? 21.460 -5.913 -5.568 1.00 81.69 316 LYS A C 1
ATOM 2574 O O . LYS A 1 316 ? 21.136 -4.902 -6.182 1.00 81.69 316 LYS A O 1
ATOM 2579 N N . PHE A 1 317 ? 22.624 -6.006 -4.929 1.00 91.38 317 PHE A N 1
ATOM 2580 C CA . PHE A 1 317 ? 23.667 -4.981 -4.948 1.00 91.38 317 PHE A CA 1
ATOM 2581 C C . PHE A 1 317 ? 25.046 -5.613 -5.136 1.00 91.38 317 PHE A C 1
ATOM 2583 O O . PHE A 1 317 ? 25.270 -6.779 -4.796 1.00 91.38 317 PHE A O 1
ATOM 2590 N N . ASN A 1 318 ? 25.983 -4.819 -5.637 1.00 91.56 318 ASN A N 1
ATOM 2591 C CA . ASN A 1 318 ? 27.397 -5.154 -5.721 1.00 91.56 318 ASN A CA 1
ATOM 2592 C C . ASN A 1 318 ? 28.247 -3.949 -5.306 1.00 91.56 318 ASN A C 1
ATOM 2594 O O . ASN A 1 318 ? 27.803 -2.804 -5.364 1.00 91.56 318 ASN A O 1
ATOM 2598 N N . SER A 1 319 ? 29.498 -4.202 -4.921 1.00 94.25 319 SER A N 1
ATOM 2599 C CA . SER A 1 319 ? 30.472 -3.121 -4.786 1.00 94.25 319 SER A CA 1
ATOM 2600 C C . SER A 1 319 ? 31.069 -2.785 -6.154 1.00 94.25 319 SER A C 1
ATOM 2602 O O . SER A 1 319 ? 31.437 -3.695 -6.903 1.00 94.25 319 SER A O 1
ATOM 2604 N N . VAL A 1 320 ? 31.193 -1.496 -6.481 1.00 93.19 320 VAL A N 1
ATOM 2605 C CA . VAL A 1 320 ? 31.921 -1.008 -7.672 1.00 93.19 320 VAL A CA 1
ATOM 2606 C C . VAL A 1 320 ? 33.431 -0.874 -7.426 1.00 93.19 320 VAL A C 1
ATOM 2608 O O . VAL A 1 320 ? 34.204 -0.648 -8.361 1.00 93.19 320 VAL A O 1
ATOM 2611 N N . GLY A 1 321 ? 33.872 -1.064 -6.176 1.00 94.31 321 GLY A N 1
ATOM 2612 C CA . GLY A 1 321 ? 35.277 -1.213 -5.807 1.00 94.31 321 GLY A CA 1
ATOM 2613 C C . GLY A 1 321 ? 35.602 -0.794 -4.370 1.00 94.31 321 GLY A C 1
ATOM 2614 O O . GLY A 1 321 ? 34.734 -0.427 -3.580 1.00 94.31 321 GLY A O 1
ATOM 2615 N N . ALA A 1 322 ? 36.888 -0.877 -4.038 1.00 95.81 322 ALA A N 1
ATOM 2616 C CA . ALA A 1 322 ? 37.459 -0.552 -2.734 1.00 95.81 322 ALA A CA 1
ATOM 2617 C C . ALA A 1 322 ? 38.902 -0.047 -2.912 1.00 95.81 322 ALA A C 1
ATOM 2619 O O . ALA A 1 322 ? 39.546 -0.350 -3.919 1.00 95.81 322 ALA A O 1
ATOM 2620 N N . LEU A 1 323 ? 39.424 0.694 -1.933 1.00 95.44 323 LEU A N 1
ATOM 2621 C CA . LEU A 1 323 ? 40.800 1.199 -1.904 1.00 95.44 323 LEU A CA 1
ATOM 2622 C C . LEU A 1 323 ? 41.407 0.992 -0.514 1.00 95.44 323 LEU A C 1
ATOM 2624 O O . LEU A 1 323 ? 40.889 1.480 0.490 1.00 95.44 323 LEU A O 1
ATOM 2628 N N . ALA A 1 324 ? 42.529 0.278 -0.454 1.00 92.94 324 ALA A N 1
ATOM 2629 C CA . ALA A 1 324 ? 43.248 0.022 0.790 1.00 92.94 324 ALA A CA 1
ATOM 2630 C C . ALA A 1 324 ? 43.883 1.309 1.376 1.00 92.94 324 ALA A C 1
ATOM 2632 O O . ALA A 1 324 ? 44.133 2.272 0.642 1.00 92.94 324 ALA A O 1
ATOM 2633 N N . PRO A 1 325 ? 44.209 1.339 2.683 1.00 86.75 325 PRO A N 1
ATOM 2634 C CA . PRO A 1 325 ? 45.063 2.388 3.236 1.00 86.75 325 PRO A CA 1
ATOM 2635 C C . PRO A 1 325 ? 46.388 2.463 2.456 1.00 86.75 325 PRO A C 1
ATOM 2637 O O . PRO A 1 325 ? 47.009 1.436 2.188 1.00 86.75 325 PRO A O 1
ATOM 2640 N N . GLY A 1 326 ? 46.825 3.670 2.091 1.00 87.12 326 GLY A N 1
ATOM 2641 C CA . GLY A 1 326 ? 48.105 3.897 1.402 1.00 87.12 326 GLY A CA 1
ATOM 2642 C C . GLY A 1 326 ? 48.083 3.844 -0.133 1.00 87.12 326 GLY A C 1
ATOM 2643 O O . GLY A 1 326 ? 49.046 4.301 -0.740 1.00 87.12 326 GLY A O 1
ATOM 2644 N N . VAL A 1 327 ? 47.000 3.380 -0.775 1.00 91.56 327 VAL A N 1
ATOM 2645 C CA . VAL A 1 327 ? 46.795 3.563 -2.237 1.00 91.56 327 VAL A CA 1
ATOM 2646 C C . VAL A 1 327 ? 45.918 4.776 -2.574 1.00 91.56 327 VAL A C 1
ATOM 2648 O O . VAL A 1 327 ? 45.715 5.083 -3.744 1.00 91.56 327 VAL A O 1
ATOM 2651 N N . ILE A 1 328 ? 45.407 5.472 -1.552 1.00 94.44 328 ILE A N 1
ATOM 2652 C CA . ILE A 1 328 ? 44.539 6.643 -1.700 1.00 94.44 328 ILE A CA 1
ATOM 2653 C C . ILE A 1 328 ? 45.328 7.823 -2.279 1.00 94.44 328 ILE A C 1
ATOM 2655 O O . ILE A 1 328 ? 46.175 8.429 -1.628 1.00 94.44 328 ILE A O 1
ATOM 2659 N N . THR A 1 329 ? 44.986 8.157 -3.515 1.00 96.19 329 THR A N 1
ATOM 2660 C CA . THR A 1 329 ? 45.394 9.348 -4.264 1.00 96.19 329 THR A CA 1
ATOM 2661 C C . THR A 1 329 ? 44.157 9.994 -4.886 1.00 96.19 329 THR A C 1
ATOM 2663 O O . THR A 1 329 ? 43.162 9.303 -5.121 1.00 96.19 329 THR A O 1
ATOM 2666 N N . GLU A 1 330 ? 44.232 11.287 -5.211 1.00 96.06 330 GLU A N 1
ATOM 2667 C CA . GLU A 1 330 ? 43.199 12.025 -5.959 1.00 96.06 330 GLU A CA 1
ATOM 2668 C C . GLU A 1 330 ? 42.698 11.234 -7.178 1.00 96.06 330 GLU A C 1
ATOM 2670 O O . GLU A 1 330 ? 41.506 10.957 -7.311 1.00 96.06 330 GLU A O 1
ATOM 2675 N N . LYS A 1 331 ? 43.639 10.765 -8.007 1.00 95.25 331 LYS A N 1
ATOM 2676 C CA . LYS A 1 331 ? 43.347 9.945 -9.183 1.00 95.25 331 LYS A CA 1
ATOM 2677 C C . LYS A 1 331 ? 42.592 8.662 -8.823 1.00 95.25 331 LYS A C 1
ATOM 2679 O O . LYS A 1 331 ? 41.555 8.393 -9.417 1.00 95.25 331 LYS A O 1
ATOM 2684 N N . SER A 1 332 ? 43.076 7.886 -7.850 1.00 95.44 332 SER A N 1
ATOM 2685 C CA . SER A 1 332 ? 42.446 6.602 -7.505 1.00 95.44 332 SER A CA 1
ATOM 2686 C C . SER A 1 332 ? 41.040 6.758 -6.923 1.00 95.44 332 SER A C 1
ATOM 2688 O O . SER A 1 332 ? 40.181 5.923 -7.201 1.00 95.44 332 SER A O 1
ATOM 2690 N N . VAL A 1 333 ? 40.782 7.811 -6.129 1.00 96.25 333 VAL A N 1
ATOM 2691 C CA . VAL A 1 333 ? 39.434 8.033 -5.586 1.00 96.25 333 VAL A CA 1
ATOM 2692 C C . VAL A 1 333 ? 38.491 8.529 -6.672 1.00 96.25 333 VAL A C 1
ATOM 2694 O O . VAL A 1 333 ? 37.370 8.038 -6.721 1.00 96.25 333 VAL A O 1
ATOM 2697 N N . LYS A 1 334 ? 38.948 9.383 -7.599 1.00 95.56 334 LYS A N 1
ATOM 2698 C CA . LYS A 1 334 ? 38.167 9.766 -8.783 1.00 95.56 334 LYS A CA 1
ATOM 2699 C C . LYS A 1 334 ? 37.821 8.544 -9.640 1.00 95.56 334 LYS A C 1
ATOM 2701 O O . LYS A 1 334 ? 36.652 8.296 -9.910 1.00 95.56 334 LYS A O 1
ATOM 2706 N N . GLU A 1 335 ? 38.809 7.720 -9.992 1.00 95.00 335 GLU A N 1
ATOM 2707 C CA . GLU A 1 335 ? 38.618 6.497 -10.795 1.00 95.00 335 GLU A CA 1
ATOM 2708 C C . GLU A 1 335 ? 37.683 5.460 -10.144 1.00 95.00 335 GLU A C 1
ATOM 2710 O O . GLU A 1 335 ? 37.060 4.667 -10.854 1.00 95.00 335 GLU A O 1
ATOM 2715 N N . LEU A 1 336 ? 37.578 5.433 -8.810 1.00 96.06 336 LEU A N 1
ATOM 2716 C CA . LEU A 1 336 ? 36.599 4.603 -8.105 1.00 96.06 336 LEU A CA 1
ATOM 2717 C C . LEU A 1 336 ? 35.219 5.271 -8.049 1.00 96.06 336 LEU A C 1
ATOM 2719 O O . LEU A 1 336 ? 34.225 4.649 -8.415 1.00 96.06 336 LEU A O 1
ATOM 2723 N N . MET A 1 337 ? 35.148 6.516 -7.587 1.00 95.81 337 MET A N 1
ATOM 2724 C CA . MET A 1 337 ? 33.884 7.192 -7.293 1.00 95.81 337 MET A CA 1
ATOM 2725 C C . MET A 1 337 ? 33.107 7.598 -8.549 1.00 95.81 337 MET A C 1
ATOM 2727 O O . MET A 1 337 ? 31.885 7.605 -8.497 1.00 95.81 337 MET A O 1
ATOM 2731 N N . MET A 1 338 ? 33.769 7.815 -9.691 1.00 91.69 338 MET A N 1
ATOM 2732 C CA . MET A 1 338 ? 33.103 8.000 -10.994 1.00 91.69 338 MET A CA 1
ATOM 2733 C C . MET A 1 338 ? 32.359 6.744 -11.496 1.00 91.69 338 MET A C 1
ATOM 2735 O O . MET A 1 338 ? 31.664 6.804 -12.505 1.00 91.69 338 MET A O 1
ATOM 2739 N N . LYS A 1 339 ? 32.498 5.593 -10.819 1.00 91.19 339 LYS A N 1
ATOM 2740 C CA . LYS A 1 339 ? 31.694 4.377 -11.065 1.00 91.19 339 LYS A CA 1
ATOM 2741 C C . LYS A 1 339 ? 30.445 4.301 -10.184 1.00 91.19 339 LYS A C 1
ATOM 2743 O O . LYS A 1 339 ? 29.628 3.403 -10.366 1.00 91.19 339 LYS A O 1
ATOM 2748 N N . ALA A 1 340 ? 30.339 5.176 -9.189 1.00 91.44 340 ALA A N 1
ATOM 2749 C CA . ALA A 1 340 ? 29.177 5.293 -8.327 1.00 91.44 340 ALA A CA 1
ATOM 2750 C C . ALA A 1 340 ? 28.200 6.320 -8.908 1.00 91.44 340 ALA A C 1
ATOM 2752 O O . ALA A 1 340 ? 28.594 7.210 -9.659 1.00 91.44 340 ALA A O 1
ATOM 2753 N N . LYS A 1 341 ? 26.930 6.209 -8.527 1.00 91.19 341 LYS A N 1
ATOM 2754 C CA . LYS A 1 341 ? 25.893 7.195 -8.843 1.00 91.19 341 LYS A CA 1
ATOM 2755 C C . LYS A 1 341 ? 25.231 7.677 -7.554 1.00 91.19 341 LYS A C 1
ATOM 2757 O O . LYS A 1 341 ? 25.603 7.251 -6.459 1.00 91.19 341 LYS A O 1
ATOM 2762 N N . THR A 1 342 ? 24.270 8.580 -7.680 1.00 90.44 342 THR A N 1
ATOM 2763 C CA . THR A 1 342 ? 23.469 9.101 -6.569 1.00 90.44 342 THR A CA 1
ATOM 2764 C C . THR A 1 342 ? 22.863 7.958 -5.739 1.00 90.44 342 THR A C 1
ATOM 2766 O O . THR A 1 342 ? 22.524 6.901 -6.261 1.00 90.44 342 THR A O 1
ATOM 2769 N N . GLY A 1 343 ? 22.810 8.110 -4.415 1.00 90.44 343 GLY A N 1
ATOM 2770 C CA . GLY A 1 343 ? 22.352 7.070 -3.483 1.00 90.44 343 GLY A CA 1
ATOM 2771 C C . GLY A 1 343 ? 23.369 5.959 -3.162 1.00 90.44 343 GLY A C 1
ATOM 2772 O O . GLY A 1 343 ? 23.123 5.175 -2.247 1.00 90.44 343 GLY A O 1
ATOM 2773 N N . ALA A 1 344 ? 24.525 5.880 -3.838 1.00 95.69 344 ALA A N 1
ATOM 2774 C CA . ALA A 1 344 ? 25.540 4.852 -3.562 1.00 95.69 344 ALA A CA 1
ATOM 2775 C C . ALA A 1 344 ? 26.069 4.911 -2.120 1.00 95.69 344 ALA A C 1
ATOM 2777 O O . ALA A 1 344 ? 26.457 5.981 -1.643 1.00 95.69 344 ALA A O 1
ATOM 2778 N N . HIS A 1 345 ? 26.181 3.760 -1.451 1.00 96.75 345 HIS A N 1
ATOM 2779 C CA . HIS A 1 345 ? 26.679 3.675 -0.076 1.00 96.75 345 HIS A CA 1
ATOM 2780 C C . HIS A 1 345 ? 28.193 3.438 -0.049 1.00 96.75 345 HIS A C 1
ATOM 2782 O O . HIS A 1 345 ? 28.694 2.368 -0.398 1.00 96.75 345 HIS A O 1
ATOM 2788 N N . VAL A 1 346 ? 28.937 4.436 0.420 1.00 96.00 346 VAL A N 1
ATOM 2789 C CA . VAL A 1 346 ? 30.391 4.396 0.598 1.00 96.00 346 VAL A CA 1
ATOM 2790 C C . VAL A 1 346 ? 30.729 4.073 2.051 1.00 96.00 346 VAL A C 1
ATOM 2792 O O . VAL A 1 346 ? 30.308 4.786 2.966 1.00 96.00 346 VAL A O 1
ATOM 2795 N N . ARG A 1 347 ? 31.562 3.053 2.274 1.00 93.12 347 ARG A N 1
ATOM 2796 C CA . ARG A 1 347 ? 32.108 2.719 3.596 1.00 93.12 347 ARG A CA 1
ATOM 2797 C C . ARG A 1 347 ? 33.585 3.070 3.666 1.00 93.12 347 ARG A C 1
ATOM 2799 O O . ARG A 1 347 ? 34.402 2.465 2.977 1.00 93.12 347 ARG A O 1
ATOM 2806 N N . LEU A 1 348 ? 33.945 4.002 4.540 1.00 89.31 348 LEU A N 1
ATOM 2807 C CA . LEU A 1 348 ? 35.334 4.350 4.831 1.00 89.31 348 LEU A CA 1
ATOM 2808 C C . LEU A 1 348 ? 35.904 3.421 5.908 1.00 89.31 348 LEU A C 1
ATOM 2810 O O . LEU A 1 348 ? 35.233 3.081 6.886 1.00 89.31 348 LEU A O 1
ATOM 2814 N N . THR A 1 349 ? 37.177 3.056 5.774 1.00 80.69 349 THR A N 1
ATOM 2815 C CA . THR A 1 349 ? 37.843 2.048 6.624 1.00 80.69 349 THR A CA 1
ATOM 2816 C C . THR A 1 349 ? 37.925 2.437 8.105 1.00 80.69 349 THR A C 1
ATOM 2818 O O . THR A 1 349 ? 38.002 1.565 8.964 1.00 80.69 349 THR A O 1
ATOM 2821 N N . ARG A 1 350 ? 37.820 3.731 8.447 1.00 73.00 350 ARG A N 1
ATOM 2822 C CA . ARG A 1 350 ? 37.702 4.203 9.845 1.00 73.00 350 ARG A CA 1
ATOM 2823 C C . ARG A 1 350 ? 36.298 4.059 10.452 1.00 73.00 350 ARG A C 1
ATOM 2825 O O . ARG A 1 350 ? 36.033 4.627 11.505 1.00 73.00 350 ARG A O 1
ATOM 2832 N N . GLY A 1 351 ? 35.403 3.308 9.812 1.00 72.88 351 GLY A N 1
ATOM 2833 C CA . GLY A 1 351 ? 34.065 3.018 10.330 1.00 72.88 351 GLY A CA 1
ATOM 2834 C C . GLY A 1 351 ? 33.025 4.106 10.059 1.00 72.88 351 GLY A C 1
ATOM 2835 O O . GLY A 1 351 ? 31.914 4.022 10.585 1.00 72.88 351 GLY A O 1
ATOM 2836 N N . HIS A 1 352 ? 33.355 5.083 9.213 1.00 84.00 352 HIS A N 1
ATOM 2837 C CA . HIS A 1 352 ? 32.425 6.110 8.757 1.00 84.00 352 HIS A CA 1
ATOM 2838 C C . HIS A 1 352 ? 31.734 5.687 7.449 1.00 84.00 352 HIS A C 1
ATOM 2840 O O . HIS A 1 352 ? 32.342 5.010 6.620 1.00 84.00 352 HIS A O 1
ATOM 2846 N N . SER A 1 353 ? 30.473 6.072 7.265 1.00 89.12 353 SER A N 1
ATOM 2847 C CA . SER A 1 353 ? 29.692 5.803 6.053 1.00 89.12 353 SER A CA 1
ATOM 2848 C C . SER A 1 353 ? 29.085 7.087 5.511 1.00 89.12 353 SER A C 1
ATOM 2850 O O . SER A 1 353 ? 28.646 7.937 6.286 1.00 89.12 353 SER A O 1
ATOM 2852 N N . VAL A 1 354 ? 29.041 7.202 4.187 1.00 92.31 354 VAL A N 1
ATOM 2853 C CA . VAL A 1 354 ? 28.447 8.337 3.473 1.00 92.31 354 VAL A CA 1
ATOM 2854 C C . VAL A 1 354 ? 27.676 7.836 2.258 1.00 92.31 354 VAL A C 1
ATOM 2856 O O . VAL A 1 354 ? 27.988 6.771 1.723 1.00 92.31 354 VAL A O 1
ATOM 2859 N N . SER A 1 355 ? 26.692 8.608 1.813 1.00 94.88 355 SER A N 1
ATOM 2860 C CA . SER A 1 355 ? 25.989 8.382 0.548 1.00 94.88 355 SER A CA 1
ATOM 2861 C C . SER A 1 355 ? 26.543 9.332 -0.510 1.00 94.88 355 SER A C 1
ATOM 2863 O O . SER A 1 355 ? 26.880 10.474 -0.189 1.00 94.88 355 SER A O 1
ATOM 2865 N N . VAL A 1 356 ? 26.625 8.908 -1.768 1.00 93.81 356 VAL A N 1
ATOM 2866 C CA . VAL A 1 356 ? 26.898 9.829 -2.885 1.00 93.81 356 VAL A CA 1
ATOM 2867 C C . VAL A 1 356 ? 25.627 10.626 -3.180 1.00 93.81 356 VAL A C 1
ATOM 2869 O O . VAL A 1 356 ? 24.578 10.033 -3.413 1.00 93.81 356 VAL A O 1
ATOM 2872 N N . LEU A 1 357 ? 25.706 11.958 -3.166 1.00 81.88 357 LEU A N 1
ATOM 2873 C CA . LEU A 1 357 ? 24.607 12.831 -3.599 1.00 81.88 357 LEU A CA 1
ATOM 2874 C C . LEU A 1 357 ? 24.731 13.168 -5.087 1.00 81.88 357 LEU A C 1
ATOM 2876 O O . LEU A 1 357 ? 23.751 13.126 -5.812 1.00 81.88 357 LEU A O 1
ATOM 2880 N N . THR A 1 358 ? 25.936 13.508 -5.540 1.00 80.81 358 THR A N 1
ATOM 2881 C CA . THR A 1 358 ? 26.261 13.670 -6.964 1.00 80.81 358 THR A CA 1
ATOM 2882 C C . THR A 1 358 ? 27.778 13.664 -7.156 1.00 80.81 358 THR A C 1
ATOM 2884 O O . THR A 1 358 ? 28.537 13.848 -6.198 1.00 80.81 358 THR A O 1
ATOM 2887 N N . VAL A 1 359 ? 28.228 13.424 -8.382 1.00 83.62 359 VAL A N 1
ATOM 2888 C CA . VAL A 1 359 ? 29.636 13.321 -8.762 1.00 83.62 359 VAL A CA 1
ATOM 2889 C C . VAL A 1 359 ? 29.828 13.832 -10.189 1.00 83.62 359 VAL A C 1
ATOM 2891 O O . VAL A 1 359 ? 28.996 13.560 -11.054 1.00 83.62 359 VAL A O 1
ATOM 2894 N N . ASP A 1 360 ? 30.915 14.558 -10.441 1.00 81.62 360 ASP A N 1
ATOM 2895 C CA . ASP A 1 360 ? 31.335 14.948 -11.786 1.00 81.62 360 ASP A CA 1
ATOM 2896 C C . ASP A 1 360 ? 32.869 14.969 -11.940 1.00 81.62 360 ASP A C 1
ATOM 2898 O O . ASP A 1 360 ? 33.621 14.484 -11.091 1.00 81.62 360 ASP A O 1
ATOM 2902 N N . GLU A 1 361 ? 33.358 15.501 -13.061 1.00 83.38 361 GLU A N 1
ATOM 2903 C CA . GLU A 1 361 ? 34.791 15.551 -13.353 1.00 83.38 361 GLU A CA 1
ATOM 2904 C C . GLU A 1 361 ? 35.611 16.364 -12.332 1.00 83.38 361 GLU A C 1
ATOM 2906 O O . GLU A 1 361 ? 36.783 16.044 -12.119 1.00 83.38 361 GLU A O 1
ATOM 2911 N N . ASP A 1 362 ? 35.027 17.346 -11.646 1.00 77.00 362 ASP A N 1
ATOM 2912 C CA . ASP A 1 362 ? 35.752 18.279 -10.775 1.00 77.00 362 ASP A CA 1
ATOM 2913 C C . ASP A 1 362 ? 35.493 18.031 -9.279 1.00 77.00 362 ASP A C 1
ATOM 2915 O O . ASP A 1 362 ? 36.360 18.317 -8.441 1.00 77.00 362 ASP A O 1
ATOM 2919 N N . PHE A 1 363 ? 34.319 17.503 -8.917 1.00 82.44 363 PHE A N 1
ATOM 2920 C CA . PHE A 1 363 ? 33.920 17.337 -7.521 1.00 82.44 363 PHE A CA 1
ATOM 2921 C C . PHE A 1 363 ? 33.038 16.115 -7.244 1.00 82.44 363 PHE A C 1
ATOM 2923 O O . PHE A 1 363 ? 32.375 15.546 -8.107 1.00 82.44 363 PHE A O 1
ATOM 2930 N N . ILE A 1 364 ? 32.968 15.770 -5.960 1.00 86.94 364 ILE A N 1
ATOM 2931 C CA . ILE A 1 364 ? 31.956 14.880 -5.394 1.00 86.94 364 ILE A CA 1
ATOM 2932 C C . ILE A 1 364 ? 31.183 15.625 -4.305 1.00 86.94 364 ILE A C 1
ATOM 2934 O O . ILE A 1 364 ? 31.763 16.376 -3.518 1.00 86.94 364 ILE A O 1
ATOM 2938 N N . ILE A 1 365 ? 29.868 15.426 -4.245 1.00 83.62 365 ILE A N 1
ATOM 2939 C CA . ILE A 1 365 ? 29.038 15.841 -3.112 1.00 83.62 365 ILE A CA 1
ATOM 2940 C C . ILE A 1 365 ? 28.549 14.584 -2.404 1.00 83.62 365 ILE A C 1
ATOM 2942 O O . ILE A 1 365 ? 27.934 13.711 -3.018 1.00 83.62 365 ILE A O 1
ATOM 2946 N N . ILE A 1 366 ? 28.823 14.497 -1.107 1.00 89.81 366 ILE A N 1
ATOM 2947 C CA . ILE A 1 366 ? 28.322 13.428 -0.240 1.00 89.81 366 ILE A CA 1
ATOM 2948 C C . ILE A 1 366 ? 27.139 13.907 0.600 1.00 89.81 366 ILE A C 1
ATOM 2950 O O . ILE A 1 366 ? 26.986 15.105 0.840 1.00 89.81 366 ILE A O 1
ATOM 2954 N N . TYR A 1 367 ? 26.347 12.956 1.086 1.00 87.50 367 TYR A N 1
ATOM 2955 C CA . TYR A 1 367 ? 25.215 13.141 1.991 1.00 87.50 367 TYR A CA 1
ATOM 2956 C C . TYR A 1 367 ? 25.317 12.126 3.136 1.00 87.50 367 TYR A C 1
ATOM 2958 O O . TYR A 1 367 ? 25.413 10.917 2.898 1.00 87.50 367 TYR A O 1
ATOM 2966 N N . HIS A 1 368 ? 25.367 12.594 4.384 1.00 83.81 368 HIS A N 1
ATOM 2967 C CA . HIS A 1 368 ? 25.593 11.730 5.549 1.00 83.81 368 HIS A CA 1
ATOM 2968 C C . HIS A 1 368 ? 25.035 12.311 6.858 1.00 83.81 368 HIS A C 1
ATOM 2970 O O . HIS A 1 368 ? 24.870 13.518 6.984 1.00 83.81 368 HIS A O 1
ATOM 2976 N N . GLY A 1 369 ? 24.779 11.442 7.843 1.00 77.81 369 GLY A N 1
ATOM 2977 C CA . GLY A 1 369 ? 24.407 11.810 9.212 1.00 77.81 369 GLY A CA 1
ATOM 2978 C C . GLY A 1 369 ? 25.520 11.419 10.179 1.00 77.81 369 GLY A C 1
ATOM 2979 O O . GLY A 1 369 ? 25.709 10.227 10.425 1.00 77.81 369 GLY A O 1
ATOM 2980 N N . ASN A 1 370 ? 26.307 12.368 10.694 1.00 67.88 370 ASN A N 1
ATOM 2981 C CA . ASN A 1 370 ? 27.591 12.055 11.336 1.00 67.88 370 ASN A CA 1
ATOM 2982 C C . ASN A 1 370 ? 27.754 12.582 12.768 1.00 67.88 370 ASN A C 1
ATOM 2984 O O . ASN A 1 370 ? 27.199 13.603 13.163 1.00 67.88 370 ASN A O 1
ATOM 2988 N N . SER A 1 371 ? 28.602 11.900 13.539 1.00 52.88 371 SER A N 1
ATOM 2989 C CA . SER A 1 371 ? 29.107 12.372 14.823 1.00 52.88 371 SER A CA 1
ATOM 2990 C C . SER A 1 371 ? 30.165 13.474 14.641 1.00 52.88 371 SER A C 1
ATOM 2992 O O . SER A 1 371 ? 31.354 13.174 14.583 1.00 52.88 371 SER A O 1
ATOM 2994 N N . GLY A 1 372 ? 29.747 14.743 14.522 1.00 52.56 372 GLY A N 1
ATOM 2995 C CA . GLY A 1 372 ? 30.627 15.921 14.659 1.00 52.56 372 GLY A CA 1
ATOM 2996 C C . GLY A 1 372 ? 31.784 16.057 13.649 1.00 52.56 372 GLY A C 1
ATOM 2997 O O . GLY A 1 372 ? 32.854 16.536 14.015 1.00 52.56 372 GLY A O 1
ATOM 2998 N N . GLY A 1 373 ? 31.615 15.607 12.398 1.00 48.03 373 GLY A N 1
ATOM 2999 C CA . GLY A 1 373 ? 32.743 15.362 11.478 1.00 48.03 373 GLY A CA 1
ATOM 3000 C C . GLY A 1 373 ? 33.043 16.384 10.370 1.00 48.03 373 GLY A C 1
ATOM 3001 O O . GLY A 1 373 ? 34.029 16.191 9.660 1.00 48.03 373 GLY A O 1
ATOM 3002 N N . ASP A 1 374 ? 32.246 17.443 10.193 1.00 50.22 374 ASP A N 1
ATOM 3003 C CA . ASP A 1 374 ? 32.421 18.391 9.070 1.00 50.22 374 ASP A CA 1
ATOM 3004 C C . ASP A 1 374 ? 33.051 19.741 9.431 1.00 50.22 374 ASP A C 1
ATOM 3006 O O . ASP A 1 374 ? 33.322 20.552 8.549 1.00 50.22 374 ASP A O 1
ATOM 3010 N N . GLY A 1 375 ? 33.293 20.003 10.717 1.00 45.41 375 GLY A N 1
ATOM 3011 C CA . GLY A 1 375 ? 33.759 21.312 11.190 1.00 45.41 375 GLY A CA 1
ATOM 3012 C C . GLY A 1 375 ? 32.680 22.405 11.195 1.00 45.41 375 GLY A C 1
ATOM 3013 O O . GLY A 1 375 ? 32.983 23.539 11.548 1.00 45.41 375 GLY A O 1
ATOM 3014 N N . ILE A 1 376 ? 31.432 22.067 10.844 1.00 42.38 376 ILE A N 1
ATOM 3015 C CA . ILE A 1 376 ? 30.282 22.986 10.858 1.00 42.38 376 ILE A CA 1
ATOM 3016 C C . ILE A 1 376 ? 29.754 23.168 12.294 1.00 42.38 376 ILE A C 1
ATOM 3018 O O . ILE A 1 376 ? 29.613 24.298 12.751 1.00 42.38 376 ILE A O 1
ATOM 3022 N N . THR A 1 377 ? 29.536 22.076 13.039 1.00 45.56 377 THR A N 1
ATOM 3023 C CA . THR A 1 377 ? 29.228 22.079 14.485 1.00 45.56 377 THR A CA 1
ATOM 3024 C C . THR A 1 377 ? 29.739 20.802 15.170 1.00 45.56 377 THR A C 1
ATOM 3026 O O . THR A 1 377 ? 29.927 19.765 14.533 1.00 45.56 377 THR A O 1
ATOM 3029 N N . TYR A 1 378 ? 29.950 20.859 16.491 1.00 52.78 378 TYR A N 1
ATOM 3030 C CA . TYR A 1 378 ? 30.373 19.717 17.320 1.00 52.78 378 TYR A CA 1
ATOM 3031 C C . TYR A 1 378 ? 29.158 18.933 17.860 1.00 52.78 378 TYR A C 1
ATOM 3033 O O . TYR A 1 378 ? 29.027 18.707 19.062 1.00 52.78 378 TYR A O 1
ATOM 3041 N N . GLN A 1 379 ? 28.210 18.592 16.981 1.00 58.50 379 GLN A N 1
ATOM 3042 C CA . GLN A 1 379 ? 26.951 17.931 17.344 1.00 58.50 379 GLN A CA 1
ATOM 3043 C C . GLN A 1 379 ? 26.806 16.594 16.608 1.00 58.50 379 GLN A C 1
ATOM 3045 O O . GLN A 1 379 ? 27.042 16.543 15.398 1.00 58.50 379 GLN A O 1
ATOM 3050 N N . PRO A 1 380 ? 26.450 15.498 17.302 1.00 65.06 380 PRO A N 1
ATOM 3051 C CA . PRO A 1 380 ? 26.432 14.189 16.676 1.00 65.06 380 PRO A CA 1
ATOM 3052 C C . PRO A 1 380 ? 25.081 13.777 16.092 1.00 65.06 380 PRO A C 1
ATOM 3054 O O . PRO A 1 380 ? 24.015 14.136 16.591 1.00 65.06 380 PRO A O 1
ATOM 3057 N N . CYS A 1 381 ? 25.179 12.960 15.043 1.00 69.56 381 CYS A N 1
ATOM 3058 C CA . CYS A 1 381 ? 24.101 12.506 14.164 1.00 69.56 381 CYS A CA 1
ATOM 3059 C C . CYS A 1 381 ? 23.415 13.627 13.370 1.00 69.56 381 CYS A C 1
ATOM 3061 O O . CYS A 1 381 ? 22.342 13.400 12.815 1.00 69.56 381 CYS A O 1
ATOM 3063 N N . ILE A 1 382 ? 24.052 14.801 13.267 1.00 75.19 382 ILE A N 1
ATOM 3064 C CA . ILE A 1 382 ? 23.608 15.874 12.375 1.00 75.19 382 ILE A CA 1
ATOM 3065 C C . ILE A 1 382 ? 23.741 15.427 10.919 1.00 75.19 382 ILE A C 1
ATOM 3067 O O . ILE A 1 382 ? 24.746 14.819 10.536 1.00 75.19 382 ILE A O 1
ATOM 3071 N N . VAL A 1 383 ? 22.715 15.711 10.127 1.00 78.75 383 VAL A N 1
ATOM 3072 C CA . VAL A 1 383 ? 22.668 15.436 8.696 1.00 78.75 383 VAL A CA 1
ATOM 3073 C C . VAL A 1 383 ? 23.274 16.611 7.940 1.00 78.75 383 VAL A C 1
ATOM 3075 O O . VAL A 1 383 ? 22.924 17.766 8.179 1.00 78.75 383 VAL A O 1
ATOM 3078 N N . SER A 1 384 ? 24.185 16.329 7.017 1.00 73.94 384 SER A N 1
ATOM 3079 C CA . SER A 1 384 ? 24.858 17.328 6.190 1.00 73.94 384 SER A CA 1
ATOM 3080 C C . SER A 1 384 ? 25.058 16.825 4.763 1.00 73.94 384 SER A C 1
ATOM 3082 O O . SER A 1 384 ? 25.069 15.623 4.477 1.00 73.94 384 SER A O 1
ATOM 3084 N N . THR A 1 385 ? 25.247 17.774 3.848 1.00 79.00 385 THR A N 1
ATOM 3085 C CA . THR A 1 385 ? 25.845 17.510 2.538 1.00 79.00 385 THR A CA 1
ATOM 3086 C C . THR A 1 385 ? 27.162 18.250 2.437 1.00 79.00 385 THR A C 1
ATOM 3088 O O . THR A 1 385 ? 27.227 19.421 2.820 1.00 79.00 385 THR A O 1
ATOM 3091 N N . ARG A 1 386 ? 28.180 17.628 1.847 1.00 78.69 386 ARG A N 1
ATOM 3092 C CA . ARG A 1 386 ? 29.491 18.259 1.698 1.00 78.69 386 ARG A CA 1
ATOM 3093 C C . ARG A 1 386 ? 30.077 18.027 0.317 1.00 78.69 386 ARG A C 1
ATOM 3095 O O . ARG A 1 386 ? 30.217 16.891 -0.124 1.00 78.69 386 ARG A O 1
ATOM 3102 N N . ARG A 1 387 ? 30.430 19.132 -0.342 1.00 82.12 387 ARG A N 1
ATOM 3103 C CA . ARG A 1 387 ? 31.186 19.161 -1.595 1.00 82.12 387 ARG A CA 1
ATOM 3104 C C . ARG A 1 387 ? 32.678 19.043 -1.287 1.00 82.12 387 ARG A C 1
ATOM 3106 O O . ARG A 1 387 ? 33.176 19.738 -0.403 1.00 82.12 387 ARG A O 1
ATOM 3113 N N . PHE A 1 388 ? 33.366 18.203 -2.043 1.00 82.94 388 PHE A N 1
ATOM 3114 C CA . PHE A 1 388 ? 34.813 18.031 -2.029 1.00 82.94 388 PHE A CA 1
ATOM 3115 C C . PHE A 1 388 ? 35.335 18.088 -3.464 1.00 82.94 388 PHE A C 1
ATOM 3117 O O . PHE A 1 388 ? 34.758 17.460 -4.353 1.00 82.94 388 PHE A O 1
ATOM 3124 N N . THR A 1 389 ? 36.459 18.761 -3.689 1.00 90.00 389 THR A N 1
ATOM 3125 C CA . THR A 1 389 ? 37.321 18.436 -4.835 1.00 90.00 389 THR A CA 1
ATOM 3126 C C . THR A 1 389 ? 37.907 17.033 -4.668 1.00 90.00 389 THR A C 1
ATOM 3128 O O . THR A 1 389 ? 37.972 16.490 -3.559 1.00 90.00 389 THR A O 1
ATOM 3131 N N . TRP A 1 390 ? 38.397 16.436 -5.753 1.00 91.94 390 TRP A N 1
ATOM 3132 C CA . TRP A 1 390 ? 38.993 15.099 -5.703 1.00 91.94 390 TRP A CA 1
ATOM 3133 C C . TRP A 1 390 ? 40.199 14.984 -4.755 1.00 91.94 390 TRP A C 1
ATOM 3135 O O . TRP A 1 390 ? 40.354 13.963 -4.078 1.00 91.94 390 TRP A O 1
ATOM 3145 N N . ALA A 1 391 ? 41.009 16.040 -4.636 1.00 91.25 391 ALA A N 1
ATOM 3146 C CA . ALA A 1 391 ? 42.129 16.099 -3.697 1.00 91.25 391 ALA A CA 1
ATOM 3147 C C . ALA A 1 391 ? 41.658 16.123 -2.230 1.00 91.25 391 ALA A C 1
ATOM 3149 O O . ALA A 1 391 ? 42.190 15.397 -1.385 1.00 91.25 391 ALA A O 1
ATOM 3150 N N . GLU A 1 392 ? 40.624 16.909 -1.918 1.00 89.75 392 GLU A N 1
ATOM 3151 C CA . GLU A 1 392 ? 40.055 16.977 -0.567 1.00 89.75 392 GLU A CA 1
ATOM 3152 C C . GLU A 1 392 ? 39.327 15.678 -0.197 1.00 89.75 392 GLU A C 1
ATOM 3154 O O . GLU A 1 392 ? 39.429 15.226 0.944 1.00 89.75 392 GLU A O 1
ATOM 3159 N N . PHE A 1 393 ? 38.649 15.026 -1.151 1.00 91.75 393 PHE A N 1
ATOM 3160 C CA . PHE A 1 393 ? 38.024 13.724 -0.911 1.00 91.75 393 PHE A CA 1
ATOM 3161 C C . PHE A 1 393 ? 39.067 12.617 -0.705 1.00 91.75 393 PHE A C 1
ATOM 3163 O O . PHE A 1 393 ? 38.882 11.755 0.153 1.00 91.75 393 PHE A O 1
ATOM 3170 N N . ALA A 1 394 ? 40.207 12.659 -1.406 1.00 92.00 394 ALA A N 1
ATOM 3171 C CA . ALA A 1 394 ? 41.330 11.760 -1.131 1.00 92.00 394 ALA A CA 1
ATOM 3172 C C . ALA A 1 394 ? 41.902 11.969 0.283 1.00 92.00 394 ALA A C 1
ATOM 3174 O O . ALA A 1 394 ? 42.178 10.994 0.981 1.00 92.00 394 ALA A O 1
ATOM 3175 N N . ALA A 1 395 ? 42.024 13.218 0.744 1.00 90.56 395 ALA A N 1
ATOM 3176 C CA . ALA A 1 395 ? 42.435 13.514 2.117 1.00 90.56 395 ALA A CA 1
ATOM 3177 C C . ALA A 1 395 ? 41.400 13.028 3.153 1.00 90.56 395 ALA A C 1
ATOM 3179 O O . ALA A 1 395 ? 41.768 12.458 4.181 1.00 90.56 395 ALA A O 1
ATOM 3180 N N . TYR A 1 396 ? 40.106 13.184 2.866 1.00 86.44 396 TYR A N 1
ATOM 3181 C CA . TYR A 1 396 ? 39.003 12.690 3.698 1.00 86.44 396 TYR A CA 1
ATOM 3182 C C . TYR A 1 396 ? 38.982 11.153 3.790 1.00 86.44 396 TYR A C 1
ATOM 3184 O O . TYR A 1 396 ? 38.853 10.581 4.875 1.00 86.44 396 TYR A O 1
ATOM 3192 N N . ALA A 1 397 ? 39.194 10.474 2.662 1.00 89.62 397 ALA A N 1
ATOM 3193 C CA . ALA A 1 397 ? 39.219 9.020 2.543 1.00 89.62 397 ALA A CA 1
ATOM 3194 C C . ALA A 1 397 ? 40.610 8.393 2.781 1.00 89.62 397 ALA A C 1
ATOM 3196 O O . ALA A 1 397 ? 40.781 7.203 2.527 1.00 89.62 397 ALA A O 1
ATOM 3197 N N . VAL A 1 398 ? 41.604 9.139 3.289 1.00 89.38 398 VAL A N 1
ATOM 3198 C CA . VAL A 1 398 ? 43.030 8.729 3.367 1.00 89.38 398 VAL A CA 1
ATOM 3199 C C . VAL A 1 398 ? 43.277 7.384 4.064 1.00 89.38 398 VAL A C 1
ATOM 3201 O O . VAL A 1 398 ? 44.234 6.673 3.763 1.00 89.38 398 VAL A O 1
ATOM 3204 N N . SER A 1 399 ? 42.395 6.999 4.988 1.00 86.25 399 SER A N 1
ATOM 3205 C CA . SER A 1 399 ? 42.469 5.716 5.700 1.00 86.25 399 SER A CA 1
ATOM 3206 C C . SER A 1 399 ? 41.923 4.520 4.906 1.00 86.25 399 SER A C 1
ATOM 3208 O O . SER A 1 399 ? 41.942 3.407 5.421 1.00 86.25 399 SER A O 1
ATOM 3210 N N . GLY A 1 400 ? 41.444 4.726 3.680 1.00 90.88 400 GLY A N 1
ATOM 3211 C CA . GLY A 1 400 ? 40.890 3.704 2.797 1.00 90.88 400 GLY A CA 1
ATOM 3212 C C . GLY A 1 400 ? 39.364 3.746 2.665 1.00 90.88 400 GLY A C 1
ATOM 3213 O O . GLY A 1 400 ? 38.643 4.248 3.534 1.00 90.88 400 GLY A O 1
ATOM 3214 N N . ILE A 1 401 ? 38.887 3.150 1.574 1.00 95.50 401 ILE A N 1
ATOM 3215 C CA . ILE A 1 401 ? 37.480 2.911 1.244 1.00 95.50 401 ILE A CA 1
ATOM 3216 C C . ILE A 1 401 ? 37.277 1.393 1.246 1.00 95.50 401 ILE A C 1
ATOM 3218 O O . ILE A 1 401 ? 37.846 0.689 0.417 1.00 95.50 401 ILE A O 1
ATOM 3222 N N . SER A 1 402 ? 36.493 0.876 2.188 1.00 94.31 402 SER A N 1
ATOM 3223 C CA . SER A 1 402 ? 36.235 -0.561 2.344 1.00 94.31 402 SER A CA 1
ATOM 3224 C C . SER A 1 402 ? 35.318 -1.118 1.254 1.00 94.31 402 SER A C 1
ATOM 3226 O O . SER A 1 402 ? 35.519 -2.248 0.819 1.00 94.31 402 SER A O 1
ATOM 3228 N N . TYR A 1 403 ? 34.326 -0.338 0.815 1.00 95.69 403 TYR A N 1
ATOM 3229 C CA . TYR A 1 403 ? 33.493 -0.621 -0.356 1.00 95.69 403 TYR A CA 1
ATOM 3230 C C . TYR A 1 403 ? 32.738 0.631 -0.816 1.00 95.69 403 TYR A C 1
ATOM 3232 O O . TYR A 1 403 ? 32.557 1.579 -0.045 1.00 95.69 403 TYR A O 1
ATOM 3240 N N . VAL A 1 404 ? 32.251 0.586 -2.055 1.00 96.62 404 VAL A N 1
ATOM 3241 C CA . VAL A 1 404 ? 31.233 1.491 -2.596 1.00 96.62 404 VAL A CA 1
ATOM 3242 C C . VAL A 1 404 ? 30.123 0.627 -3.185 1.00 96.62 404 VAL A C 1
ATOM 3244 O O . VAL A 1 404 ? 30.314 0.036 -4.244 1.00 96.62 404 VAL A O 1
ATOM 3247 N N . ASN A 1 405 ? 28.997 0.507 -2.485 1.00 96.69 405 ASN A N 1
ATOM 3248 C CA . ASN A 1 405 ? 27.879 -0.350 -2.870 1.00 96.69 405 ASN A CA 1
ATOM 3249 C C . ASN A 1 405 ? 26.870 0.398 -3.749 1.00 96.69 405 ASN A C 1
ATOM 3251 O O . ASN A 1 405 ? 26.534 1.555 -3.492 1.00 96.69 405 ASN A O 1
ATOM 3255 N N . MET A 1 406 ? 26.374 -0.310 -4.759 1.00 93.81 406 MET A N 1
ATOM 3256 C CA . MET A 1 406 ? 25.408 0.130 -5.767 1.00 93.81 406 MET A CA 1
ATOM 3257 C C . MET A 1 406 ? 24.394 -0.993 -6.022 1.00 93.81 406 MET A C 1
ATOM 3259 O O . MET A 1 406 ? 24.775 -2.164 -5.923 1.00 93.81 406 MET A O 1
ATOM 3263 N N . PRO A 1 407 ? 23.129 -0.694 -6.368 1.00 91.50 407 PRO A N 1
ATOM 3264 C CA . PRO A 1 407 ? 22.212 -1.720 -6.857 1.00 91.50 407 PRO A CA 1
ATOM 3265 C C . PRO A 1 407 ? 22.759 -2.329 -8.159 1.00 91.50 407 PRO A C 1
ATOM 3267 O O . PRO A 1 407 ? 23.372 -1.632 -8.966 1.00 91.50 407 PRO A O 1
ATOM 3270 N N . THR A 1 408 ? 22.529 -3.625 -8.384 1.00 88.56 408 THR A N 1
ATOM 3271 C CA . THR A 1 408 ? 22.985 -4.318 -9.609 1.00 88.56 408 THR A CA 1
ATOM 3272 C C . THR A 1 408 ? 22.244 -3.858 -10.864 1.00 88.56 408 THR A C 1
ATOM 3274 O O . THR A 1 408 ? 22.739 -4.037 -11.972 1.00 88.56 408 THR A O 1
ATOM 3277 N N . VAL A 1 409 ? 21.052 -3.286 -10.686 1.00 84.75 409 VAL A N 1
ATOM 3278 C CA . VAL A 1 409 ? 20.283 -2.576 -11.709 1.00 84.75 409 VAL A CA 1
ATOM 3279 C C . VAL A 1 409 ? 20.009 -1.190 -11.143 1.00 84.75 409 VAL A C 1
ATOM 3281 O O . VAL A 1 409 ? 19.246 -1.058 -10.188 1.00 84.75 409 VAL A O 1
ATOM 3284 N N . TYR A 1 410 ? 20.666 -0.171 -11.686 1.00 83.88 410 TYR A N 1
ATOM 3285 C CA . TYR A 1 410 ? 20.431 1.213 -11.288 1.00 83.88 410 TYR A CA 1
ATOM 3286 C C . TYR A 1 410 ? 19.347 1.840 -12.183 1.00 83.88 410 TYR A C 1
ATOM 3288 O O . TYR A 1 410 ? 19.348 1.557 -13.383 1.00 83.88 410 TYR A O 1
ATOM 3296 N N . PRO A 1 411 ? 18.457 2.704 -11.660 1.00 72.38 411 PRO A N 1
ATOM 3297 C CA . PRO A 1 411 ? 17.354 3.274 -12.441 1.00 72.38 411 PRO A CA 1
ATOM 3298 C C . PRO A 1 411 ? 17.769 3.957 -13.755 1.00 72.38 411 PRO A C 1
ATOM 3300 O O . PRO A 1 411 ? 17.247 3.627 -14.815 1.00 72.38 411 PRO A O 1
ATOM 3303 N N . ASP A 1 412 ? 18.801 4.802 -13.722 1.00 60.56 412 ASP A N 1
ATOM 3304 C CA . ASP A 1 412 ? 19.319 5.482 -14.921 1.00 60.56 412 ASP A CA 1
ATOM 3305 C C . ASP A 1 412 ? 20.174 4.578 -15.836 1.00 60.56 412 ASP A C 1
ATOM 3307 O O . ASP A 1 412 ? 20.569 5.002 -16.920 1.00 60.56 412 ASP A O 1
ATOM 3311 N N . ASP A 1 413 ? 20.502 3.339 -15.431 1.00 52.94 413 ASP A N 1
ATOM 3312 C CA . ASP A 1 413 ? 21.142 2.363 -16.337 1.00 52.94 413 ASP A CA 1
ATOM 3313 C C . ASP A 1 413 ? 20.149 1.720 -17.315 1.00 52.94 413 ASP A C 1
ATOM 3315 O O . ASP A 1 413 ? 20.569 0.982 -18.213 1.00 52.94 413 ASP A O 1
ATOM 3319 N N . VAL A 1 414 ? 18.871 2.125 -17.277 1.00 45.50 414 VAL A N 1
ATOM 3320 C CA . VAL A 1 414 ? 17.940 2.032 -18.419 1.00 45.50 414 VAL A CA 1
ATOM 3321 C C . VAL A 1 414 ? 18.334 3.037 -19.525 1.00 45.50 414 VAL A C 1
ATOM 3323 O O . VAL A 1 414 ? 17.525 3.747 -20.121 1.00 45.50 414 VAL A O 1
ATOM 3326 N N . THR A 1 415 ? 19.623 3.028 -19.873 1.00 33.22 415 THR A N 1
ATOM 3327 C CA . THR A 1 415 ? 20.070 3.238 -21.249 1.00 33.22 415 THR A CA 1
ATOM 3328 C C . THR A 1 415 ? 19.205 2.386 -22.174 1.00 33.22 415 THR A C 1
ATOM 3330 O O . THR A 1 415 ? 18.856 1.260 -21.822 1.00 33.22 415 THR A O 1
ATOM 3333 N N . VAL A 1 416 ? 18.834 2.933 -23.339 1.00 36.19 416 VAL A N 1
ATOM 3334 C CA . VAL A 1 416 ? 17.905 2.302 -24.291 1.00 36.19 416 VAL A CA 1
ATOM 3335 C C . VAL A 1 416 ? 18.272 0.835 -24.494 1.00 36.19 416 VAL A C 1
ATOM 3337 O O . VAL A 1 416 ? 19.237 0.520 -25.196 1.00 36.19 416 VAL A O 1
ATOM 3340 N N . THR A 1 417 ? 17.493 -0.061 -23.885 1.00 29.50 417 THR A N 1
ATOM 3341 C CA . THR A 1 417 ? 17.715 -1.498 -23.998 1.00 29.50 417 THR A CA 1
ATOM 3342 C C . THR A 1 417 ? 17.689 -1.841 -25.486 1.00 29.50 417 THR A C 1
ATOM 3344 O O . THR A 1 417 ? 16.741 -1.424 -26.166 1.00 29.50 417 THR A O 1
ATOM 3347 N N . PRO A 1 418 ? 18.666 -2.591 -26.037 1.00 32.56 418 PRO A N 1
ATOM 3348 C CA . PRO A 1 418 ? 18.481 -3.179 -27.358 1.00 32.56 418 PRO A CA 1
ATOM 3349 C C . PRO A 1 418 ? 17.164 -3.949 -27.299 1.00 32.56 418 PRO A C 1
ATOM 3351 O O . PRO A 1 418 ? 17.018 -4.812 -26.439 1.00 32.56 418 PRO A O 1
ATOM 3354 N N . LYS A 1 419 ? 16.186 -3.541 -28.121 1.00 42.91 419 LYS A N 1
ATOM 3355 C CA . LYS A 1 419 ? 14.763 -3.884 -27.979 1.00 42.91 419 LYS A CA 1
ATOM 3356 C C . LYS A 1 419 ? 14.594 -5.396 -27.810 1.00 42.91 419 LYS A C 1
ATOM 3358 O O . LYS A 1 419 ? 14.551 -6.123 -28.801 1.00 42.91 419 LYS A O 1
ATOM 3363 N N . VAL A 1 420 ? 14.504 -5.860 -26.560 1.00 55.72 420 VAL A N 1
ATOM 3364 C CA . VAL A 1 420 ? 14.291 -7.274 -26.253 1.00 55.72 420 VAL A CA 1
ATOM 3365 C C . VAL A 1 420 ? 12.846 -7.550 -26.611 1.00 55.72 420 VAL A C 1
ATOM 3367 O O . VAL A 1 420 ? 11.924 -7.246 -25.858 1.00 55.72 420 VAL A O 1
ATOM 3370 N N . ASN A 1 421 ? 12.647 -8.037 -27.830 1.00 78.88 421 ASN A N 1
ATOM 3371 C CA . ASN A 1 421 ? 11.354 -8.517 -28.259 1.00 78.88 421 ASN A CA 1
ATOM 3372 C C . ASN A 1 421 ? 10.996 -9.736 -27.392 1.00 78.88 421 ASN A C 1
ATOM 3374 O O . ASN A 1 421 ? 11.836 -10.598 -27.138 1.00 78.88 421 ASN A O 1
ATOM 3378 N N . ILE A 1 422 ? 9.755 -9.781 -26.920 1.00 85.06 422 ILE A N 1
ATOM 3379 C CA . ILE A 1 422 ? 9.222 -10.824 -26.037 1.00 85.06 422 ILE A CA 1
ATOM 3380 C C . ILE A 1 422 ? 7.869 -11.283 -26.574 1.00 85.06 422 ILE A C 1
ATOM 3382 O O . ILE A 1 422 ? 7.268 -10.607 -27.405 1.00 85.06 422 ILE A O 1
ATOM 3386 N N . THR A 1 423 ? 7.373 -12.430 -26.125 1.00 89.06 423 THR A N 1
ATOM 3387 C CA . THR A 1 423 ? 6.028 -12.883 -26.497 1.00 89.06 423 THR A CA 1
ATOM 3388 C C . THR A 1 423 ? 4.957 -11.987 -25.869 1.00 89.06 423 THR A C 1
ATOM 3390 O O . THR A 1 423 ? 5.114 -11.482 -24.756 1.00 89.06 423 THR A O 1
ATOM 3393 N N . GLY A 1 424 ? 3.868 -11.746 -26.596 1.00 90.38 424 GLY A N 1
ATOM 3394 C CA . GLY A 1 424 ? 2.843 -10.788 -26.186 1.00 90.38 424 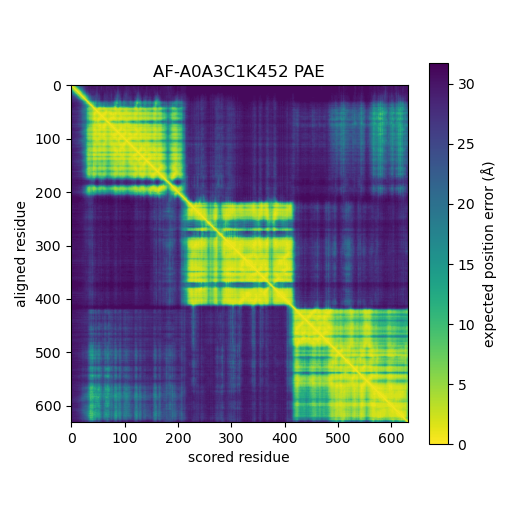GLY A CA 1
ATOM 3395 C C . GLY A 1 424 ? 2.076 -10.178 -27.352 1.00 90.38 424 GLY A C 1
ATOM 3396 O O . GLY A 1 424 ? 2.320 -10.477 -28.520 1.00 90.38 424 GLY A O 1
ATOM 3397 N N . TYR A 1 425 ? 1.162 -9.268 -27.038 1.00 90.06 425 TYR A N 1
ATOM 3398 C CA . TYR A 1 425 ? 0.466 -8.466 -28.032 1.00 90.06 425 TYR A CA 1
ATOM 3399 C C . TYR A 1 425 ? 1.332 -7.299 -28.504 1.00 90.06 425 TYR A C 1
ATOM 3401 O O . TYR A 1 425 ? 1.888 -6.541 -27.708 1.00 90.06 425 TYR A O 1
ATOM 3409 N N . TYR A 1 426 ? 1.378 -7.118 -29.819 1.00 91.38 426 TYR A N 1
ATOM 3410 C CA . TYR A 1 426 ? 2.033 -6.005 -30.497 1.00 91.38 426 TYR A CA 1
ATOM 3411 C C . TYR A 1 426 ? 1.020 -5.219 -31.327 1.00 91.38 426 TYR A C 1
ATOM 3413 O O . TYR A 1 426 ? 0.136 -5.801 -31.954 1.00 91.38 426 TYR A O 1
ATOM 3421 N N . LYS A 1 427 ? 1.179 -3.895 -31.368 1.00 92.06 427 LYS A N 1
ATOM 3422 C CA . LYS A 1 427 ? 0.428 -2.992 -32.246 1.00 92.06 427 LYS A CA 1
ATOM 3423 C C . LYS A 1 427 ? 1.260 -2.651 -33.480 1.00 92.06 427 LYS A C 1
ATOM 3425 O O . LYS A 1 427 ? 2.435 -2.292 -33.365 1.00 92.06 427 LYS A O 1
ATOM 3430 N N . LEU A 1 428 ? 0.657 -2.747 -34.660 1.00 89.44 428 LEU A N 1
ATOM 3431 C CA . LEU A 1 428 ? 1.311 -2.428 -35.928 1.00 89.44 428 LEU A CA 1
ATOM 3432 C C . LEU A 1 428 ? 1.383 -0.912 -36.143 1.00 89.44 428 LEU A C 1
ATOM 3434 O O . LEU A 1 428 ? 0.381 -0.212 -35.994 1.00 89.44 428 LEU A O 1
ATOM 3438 N N . LYS A 1 429 ? 2.560 -0.411 -36.532 1.00 83.88 429 LYS A N 1
ATOM 3439 C CA . LYS A 1 429 ? 2.772 1.008 -36.871 1.00 83.88 429 LYS A CA 1
ATOM 3440 C C . LYS A 1 429 ? 2.320 1.337 -38.295 1.00 83.88 429 LYS A C 1
ATOM 3442 O O . LYS A 1 429 ? 1.864 2.444 -38.545 1.00 83.88 429 LYS A O 1
ATOM 3447 N N . ASP A 1 430 ? 2.450 0.370 -39.199 1.00 83.69 430 ASP A N 1
ATOM 3448 C CA . ASP A 1 430 ? 2.131 0.479 -40.623 1.00 83.69 430 ASP A CA 1
ATOM 3449 C C . ASP A 1 430 ? 1.624 -0.883 -41.145 1.00 83.69 430 ASP A C 1
ATOM 3451 O O . ASP A 1 430 ? 1.599 -1.868 -40.399 1.00 83.69 430 ASP A O 1
ATOM 3455 N N . ASN A 1 431 ? 1.213 -0.953 -42.409 1.00 88.94 431 ASN A N 1
ATOM 3456 C CA . ASN A 1 431 ? 0.823 -2.197 -43.066 1.00 88.94 431 ASN A CA 1
ATOM 3457 C C . ASN A 1 431 ? 2.017 -3.166 -43.128 1.00 88.94 431 ASN A C 1
ATOM 3459 O O . ASN A 1 431 ? 3.089 -2.815 -43.623 1.00 88.94 431 ASN A O 1
ATOM 3463 N N . LEU A 1 432 ? 1.834 -4.398 -42.647 1.00 94.50 432 LEU A N 1
ATOM 3464 C CA . LEU A 1 432 ? 2.932 -5.337 -42.405 1.00 94.50 432 LEU A CA 1
ATOM 3465 C C . LEU A 1 432 ? 2.712 -6.671 -43.120 1.00 94.50 432 LEU A C 1
ATOM 3467 O O . LEU A 1 432 ? 1.691 -7.335 -42.942 1.00 94.50 432 LEU A O 1
ATOM 3471 N N . ASN A 1 433 ? 3.694 -7.066 -43.930 1.00 95.88 433 ASN A N 1
ATOM 3472 C CA . ASN A 1 433 ? 3.686 -8.341 -44.644 1.00 95.88 433 ASN A CA 1
ATOM 3473 C C . ASN A 1 433 ? 3.842 -9.521 -43.677 1.00 95.88 433 ASN A C 1
ATOM 3475 O O . ASN A 1 433 ? 4.744 -9.523 -42.838 1.00 95.88 433 ASN A O 1
ATOM 3479 N N . VAL A 1 434 ? 3.022 -10.551 -43.872 1.00 96.56 434 VAL A N 1
ATOM 3480 C CA . VAL A 1 434 ? 3.119 -11.848 -43.193 1.00 96.56 434 VAL A CA 1
ATOM 3481 C C . VAL A 1 434 ? 3.878 -12.819 -44.096 1.00 96.56 434 VAL A C 1
ATOM 3483 O O . VAL A 1 434 ? 3.523 -12.972 -45.268 1.00 96.56 434 VAL A O 1
ATOM 3486 N N . ARG A 1 435 ? 4.916 -13.473 -43.567 1.00 96.31 435 ARG A N 1
ATOM 3487 C CA . ARG A 1 435 ? 5.802 -14.392 -44.308 1.00 96.31 435 ARG A CA 1
ATOM 3488 C C . ARG A 1 435 ? 5.741 -15.821 -43.774 1.00 96.31 435 ARG A C 1
ATOM 3490 O O . ARG A 1 435 ? 5.212 -16.054 -42.685 1.00 96.31 435 ARG A O 1
ATOM 3497 N N . THR A 1 436 ? 6.267 -16.784 -44.530 1.00 93.94 436 THR A N 1
ATOM 3498 C CA . THR A 1 436 ? 6.358 -18.191 -44.095 1.00 93.94 436 THR A CA 1
ATOM 3499 C C . THR A 1 436 ? 7.615 -18.502 -43.284 1.00 93.94 436 THR A C 1
ATOM 3501 O O . THR A 1 436 ? 7.599 -19.470 -42.531 1.00 93.94 436 THR A O 1
ATOM 3504 N N . GLN A 1 437 ? 8.665 -17.680 -43.368 1.00 91.50 437 GLN A N 1
ATOM 3505 C CA . GLN A 1 437 ? 9.922 -17.793 -42.611 1.00 91.50 437 GLN A CA 1
ATOM 3506 C C . GLN A 1 437 ? 10.407 -16.416 -42.102 1.00 91.50 437 GLN A C 1
ATOM 3508 O O . GLN A 1 437 ? 10.044 -15.391 -42.691 1.00 91.50 437 GLN A O 1
ATOM 3513 N N . PRO A 1 438 ? 11.255 -16.364 -41.053 1.00 90.19 438 PRO A N 1
ATOM 3514 C CA . PRO A 1 438 ? 11.784 -15.125 -40.471 1.00 90.19 438 PRO A CA 1
ATOM 3515 C C . PRO A 1 438 ? 12.923 -14.500 -41.307 1.00 90.19 438 PRO A C 1
ATOM 3517 O O . PRO A 1 438 ? 14.004 -14.203 -40.805 1.00 90.19 438 PRO A O 1
ATOM 3520 N N . VAL A 1 439 ? 12.711 -14.294 -42.614 1.00 83.62 439 VAL A N 1
ATOM 3521 C CA . VAL A 1 439 ? 13.666 -13.596 -43.499 1.00 83.62 439 VAL A CA 1
ATOM 3522 C C . VAL A 1 439 ? 12.958 -12.698 -44.519 1.00 83.62 439 VAL A C 1
ATOM 3524 O O . VAL A 1 439 ? 11.868 -12.992 -45.007 1.00 83.62 439 VAL A O 1
ATOM 3527 N N . VAL A 1 440 ? 13.593 -11.579 -44.887 1.00 82.69 440 VAL A N 1
ATOM 3528 C CA . VAL A 1 440 ? 13.002 -10.551 -45.775 1.00 82.69 440 VAL A CA 1
ATOM 3529 C C . VAL A 1 440 ? 12.779 -11.057 -47.210 1.00 82.69 440 VAL A C 1
ATOM 3531 O O . VAL A 1 440 ? 11.913 -10.542 -47.917 1.00 82.69 440 VAL A O 1
ATOM 3534 N N . SER A 1 441 ? 13.532 -12.070 -47.638 1.00 86.62 441 SER A N 1
ATOM 3535 C CA . SER A 1 441 ? 13.435 -12.699 -48.960 1.00 86.62 441 SER A CA 1
ATOM 3536 C C . SER A 1 441 ? 12.345 -13.771 -49.082 1.00 86.62 441 SER A C 1
ATOM 3538 O O . SER A 1 441 ? 12.125 -14.264 -50.184 1.00 86.62 441 SER A O 1
ATOM 3540 N N . ASP A 1 442 ? 11.680 -14.151 -47.987 1.00 90.69 442 ASP A N 1
ATOM 3541 C CA . ASP A 1 442 ? 10.704 -15.246 -47.983 1.00 90.69 442 ASP A CA 1
ATOM 3542 C C . ASP A 1 442 ? 9.338 -14.856 -48.583 1.00 90.69 442 ASP A C 1
ATOM 3544 O O . ASP A 1 442 ? 8.989 -13.674 -48.658 1.00 90.69 442 ASP A O 1
ATOM 3548 N N . ASN A 1 443 ? 8.543 -15.848 -48.988 1.00 92.19 443 ASN A N 1
ATOM 3549 C CA . ASN A 1 443 ? 7.223 -15.648 -49.583 1.00 92.19 443 ASN A CA 1
ATOM 3550 C C . ASN A 1 443 ? 6.272 -14.856 -48.671 1.00 92.19 443 ASN A C 1
ATOM 3552 O O . ASN A 1 443 ? 6.048 -15.205 -47.512 1.00 92.19 443 ASN A O 1
ATOM 3556 N N . ILE A 1 444 ? 5.646 -13.818 -49.231 1.00 96.12 444 ILE A N 1
ATOM 3557 C CA . ILE A 1 444 ? 4.560 -13.079 -48.579 1.00 96.12 444 ILE A CA 1
ATOM 3558 C C . ILE A 1 444 ? 3.263 -13.868 -48.777 1.00 96.12 444 ILE A C 1
ATOM 3560 O O . ILE A 1 444 ? 2.879 -14.162 -49.908 1.00 96.12 444 ILE A O 1
ATOM 3564 N N . VAL A 1 445 ? 2.583 -14.193 -47.679 1.00 95.25 445 VAL A N 1
ATOM 3565 C CA . VAL A 1 445 ? 1.327 -14.970 -47.660 1.00 95.25 445 VAL A CA 1
ATOM 3566 C C . VAL A 1 445 ? 0.147 -14.200 -47.070 1.00 95.25 445 VAL A C 1
ATOM 3568 O O . VAL A 1 445 ? -0.957 -14.731 -46.976 1.00 95.25 445 VAL A O 1
ATOM 3571 N N . GLY A 1 446 ? 0.362 -12.945 -46.680 1.00 95.44 446 GLY A N 1
ATOM 3572 C CA . GLY A 1 446 ? -0.682 -12.079 -46.157 1.00 95.44 446 GLY A CA 1
ATOM 3573 C C . GLY A 1 446 ? -0.196 -10.664 -45.881 1.00 95.44 446 GLY A C 1
ATOM 3574 O O . GLY A 1 446 ? 1.002 -10.380 -45.912 1.00 95.44 446 GLY A O 1
ATOM 3575 N N . LEU A 1 447 ? -1.150 -9.790 -45.578 1.00 95.81 447 LEU A N 1
ATOM 3576 C CA . LEU A 1 447 ? -0.920 -8.415 -45.155 1.00 95.81 447 LEU A CA 1
ATOM 3577 C C . LEU A 1 447 ? -1.780 -8.139 -43.919 1.00 95.81 447 LEU A C 1
ATOM 3579 O O . LEU A 1 447 ? -2.975 -8.443 -43.911 1.00 95.81 447 LEU A O 1
ATOM 3583 N N . LEU A 1 448 ? -1.173 -7.566 -42.886 1.00 96.25 448 LEU A N 1
ATOM 3584 C CA . LEU A 1 448 ? -1.859 -7.025 -41.716 1.00 96.25 448 LEU A CA 1
ATOM 3585 C C . LEU A 1 448 ? -1.960 -5.503 -41.852 1.00 96.25 448 LEU A C 1
ATOM 3587 O O . LEU A 1 448 ? -1.027 -4.855 -42.325 1.00 96.25 448 LEU A O 1
ATOM 3591 N N . SER A 1 449 ? -3.095 -4.933 -41.448 1.00 94.44 449 SER A N 1
ATOM 3592 C CA . SER A 1 449 ? -3.349 -3.490 -41.562 1.00 94.44 449 SER A CA 1
ATOM 3593 C C . SER A 1 449 ? -2.672 -2.693 -40.443 1.00 94.44 449 SER A C 1
ATOM 3595 O O . SER A 1 449 ? -2.622 -3.147 -39.297 1.00 94.44 449 SER A O 1
ATOM 3597 N N . ALA A 1 450 ? -2.216 -1.478 -40.745 1.00 88.06 450 ALA A N 1
ATOM 3598 C CA . ALA A 1 450 ? -1.710 -0.532 -39.752 1.00 88.06 450 ALA A CA 1
ATOM 3599 C C . ALA A 1 450 ? -2.685 -0.346 -38.570 1.00 88.06 450 ALA A C 1
ATOM 3601 O O . ALA A 1 450 ? -3.905 -0.356 -38.742 1.00 88.06 450 ALA A O 1
ATOM 3602 N N . GLY A 1 451 ? -2.157 -0.183 -37.355 1.00 84.38 451 GLY A N 1
ATOM 3603 C CA . GLY A 1 451 ? -2.949 -0.002 -36.135 1.00 84.38 451 GLY A CA 1
ATOM 3604 C C . GLY A 1 451 ? -3.615 -1.266 -35.578 1.00 84.38 451 GLY A C 1
ATOM 3605 O O . GLY A 1 451 ? -4.099 -1.213 -34.447 1.00 84.38 451 GLY A O 1
ATOM 3606 N N . SER A 1 452 ? -3.616 -2.387 -36.313 1.00 91.31 452 SER A N 1
ATOM 3607 C CA . SER A 1 452 ? -4.110 -3.674 -35.801 1.00 91.31 452 SER A CA 1
ATOM 3608 C C . SER A 1 452 ? -3.199 -4.246 -34.707 1.00 91.31 452 SER A C 1
ATOM 3610 O O . SER A 1 452 ? -2.033 -3.860 -34.577 1.00 91.31 452 SER A O 1
ATOM 3612 N N . PHE A 1 453 ? -3.751 -5.158 -33.905 1.00 92.12 453 PHE A N 1
ATOM 3613 C CA . PHE A 1 453 ? -3.030 -5.877 -32.856 1.00 92.12 453 PHE A CA 1
ATOM 3614 C C . PHE A 1 453 ? -2.813 -7.332 -33.265 1.00 92.12 453 PHE A C 1
ATOM 3616 O O . PHE A 1 453 ? -3.679 -7.937 -33.898 1.00 92.12 453 PHE A O 1
ATOM 3623 N N . VAL A 1 454 ? -1.678 -7.902 -32.869 1.00 94.31 454 VAL A N 1
ATOM 3624 C CA . VAL A 1 454 ? -1.315 -9.293 -33.157 1.00 94.31 454 VAL A CA 1
ATOM 3625 C C . VAL A 1 454 ? -0.641 -9.933 -31.946 1.00 94.31 454 VAL A C 1
ATOM 3627 O O . VAL A 1 454 ? 0.178 -9.295 -31.288 1.00 94.31 454 VAL A O 1
ATOM 3630 N N . ASN A 1 455 ? -1.000 -11.182 -31.643 1.00 94.56 455 ASN A N 1
ATOM 3631 C CA . ASN A 1 455 ? -0.372 -11.974 -30.587 1.00 94.56 455 ASN A CA 1
ATOM 3632 C C . ASN A 1 455 ? 0.882 -12.665 -31.143 1.00 94.56 455 ASN A C 1
ATOM 3634 O O . ASN A 1 455 ? 0.783 -13.497 -32.048 1.00 94.56 455 ASN A O 1
ATOM 3638 N N . VAL A 1 456 ? 2.047 -12.312 -30.609 1.00 95.25 456 VAL A N 1
ATOM 3639 C CA . VAL A 1 456 ? 3.345 -12.905 -30.937 1.00 95.25 456 VAL A CA 1
ATOM 3640 C C . VAL A 1 456 ? 3.625 -14.030 -29.947 1.00 95.25 456 VAL A C 1
ATOM 3642 O O . VAL A 1 456 ? 3.806 -13.792 -28.753 1.00 95.25 456 VAL A O 1
ATOM 3645 N N . ILE A 1 457 ? 3.647 -15.259 -30.458 1.00 94.56 457 ILE A N 1
ATOM 3646 C CA . ILE A 1 457 ? 3.757 -16.498 -29.672 1.00 94.56 457 ILE A CA 1
ATOM 3647 C C . ILE A 1 457 ? 5.192 -17.033 -29.573 1.00 94.56 457 ILE A C 1
ATOM 3649 O O . ILE A 1 457 ? 5.464 -17.896 -28.746 1.00 94.56 457 ILE A O 1
ATOM 3653 N N . GLU A 1 458 ? 6.114 -16.506 -30.381 1.00 93.00 458 GLU A N 1
ATOM 3654 C CA . GLU A 1 458 ? 7.553 -16.791 -30.326 1.00 93.00 458 GLU A CA 1
ATOM 3655 C C . GLU A 1 458 ? 8.334 -15.611 -30.916 1.00 93.00 458 GLU A C 1
ATOM 3657 O O . GLU A 1 458 ? 7.804 -14.886 -31.762 1.00 93.00 458 GLU A O 1
ATOM 3662 N N . VAL A 1 459 ? 9.584 -15.420 -30.492 1.00 90.25 459 VAL A N 1
ATOM 3663 C CA . VAL A 1 459 ? 10.469 -14.354 -30.979 1.00 90.25 459 VAL A CA 1
ATOM 3664 C C . VAL A 1 459 ? 11.809 -14.940 -31.414 1.00 90.25 459 VAL A C 1
ATOM 3666 O O . VAL A 1 459 ? 12.454 -15.640 -30.639 1.00 90.25 459 VAL A O 1
ATOM 3669 N N . ASP A 1 460 ? 12.251 -14.570 -32.616 1.00 84.31 460 ASP A N 1
ATOM 3670 C CA . ASP A 1 460 ? 13.599 -14.814 -33.137 1.00 84.31 460 ASP A CA 1
ATOM 3671 C C . ASP A 1 460 ? 14.214 -13.481 -33.604 1.00 84.31 460 ASP A C 1
ATOM 3673 O O . ASP A 1 460 ? 13.927 -12.962 -34.688 1.00 84.31 460 ASP A O 1
ATOM 3677 N N . GLY A 1 461 ? 15.005 -12.856 -32.727 1.00 83.00 461 GLY A N 1
ATOM 3678 C CA . GLY A 1 461 ? 15.623 -11.549 -32.964 1.00 83.00 461 GLY A CA 1
ATOM 3679 C C . GLY A 1 461 ? 14.599 -10.432 -33.217 1.00 83.00 461 GLY A C 1
ATOM 3680 O O . GLY A 1 461 ? 13.921 -9.965 -32.300 1.00 83.00 461 GLY A O 1
ATOM 3681 N N . VAL A 1 462 ? 14.509 -9.973 -34.470 1.00 87.00 462 VAL A N 1
ATOM 3682 C CA . VAL A 1 462 ? 13.524 -8.965 -34.918 1.00 87.00 462 VAL A CA 1
ATOM 3683 C C . VAL A 1 462 ? 12.235 -9.579 -35.471 1.00 87.00 462 VAL A C 1
ATOM 3685 O O . VAL A 1 462 ? 11.349 -8.841 -35.894 1.00 87.00 462 VAL A O 1
ATOM 3688 N N . TRP A 1 463 ? 12.100 -10.904 -35.485 1.00 90.94 463 TRP A N 1
ATOM 3689 C CA . TRP A 1 463 ? 10.931 -11.597 -36.017 1.00 90.94 463 TRP A CA 1
ATOM 3690 C C . TRP A 1 463 ? 10.034 -12.126 -34.906 1.00 90.94 463 TRP A C 1
ATOM 3692 O O . TRP A 1 463 ? 10.507 -12.688 -33.923 1.00 90.94 463 TRP A O 1
ATOM 3702 N N . GLY A 1 464 ? 8.726 -11.961 -35.082 1.00 94.94 464 GLY A N 1
ATOM 3703 C CA . GLY A 1 464 ? 7.706 -12.554 -34.225 1.00 94.94 464 GLY A CA 1
ATOM 3704 C C . GLY A 1 464 ? 6.913 -13.600 -34.992 1.00 94.94 464 GLY A C 1
ATOM 3705 O O . GLY A 1 464 ? 6.432 -13.312 -36.094 1.00 94.94 464 GLY A O 1
ATOM 3706 N N . ARG A 1 465 ? 6.762 -14.795 -34.414 1.00 96.56 465 ARG A N 1
ATOM 3707 C CA . ARG A 1 465 ? 5.857 -15.829 -34.923 1.00 96.56 465 ARG A CA 1
ATOM 3708 C C . ARG A 1 465 ? 4.438 -15.547 -34.441 1.00 96.56 465 ARG A C 1
ATOM 3710 O O . ARG A 1 465 ? 4.233 -15.194 -33.281 1.00 96.56 465 ARG A O 1
ATOM 3717 N N . ILE A 1 466 ? 3.471 -15.696 -35.335 1.00 96.94 466 ILE A N 1
ATOM 3718 C CA . ILE A 1 466 ? 2.058 -15.371 -35.137 1.00 96.94 466 ILE A CA 1
ATOM 3719 C C . ILE A 1 466 ? 1.171 -16.471 -35.726 1.00 96.94 466 ILE A C 1
ATOM 3721 O O . ILE A 1 466 ? 1.580 -17.201 -36.633 1.00 96.94 466 ILE A O 1
ATOM 3725 N N . GLU A 1 467 ? -0.077 -16.539 -35.267 1.00 94.88 467 GLU A N 1
ATOM 3726 C CA . GLU A 1 467 ? -1.119 -17.283 -35.972 1.00 94.88 467 GLU A CA 1
ATOM 3727 C C . GLU A 1 467 ? -1.748 -16.415 -37.069 1.00 94.88 467 GLU A C 1
ATOM 3729 O O . GLU A 1 467 ? -2.196 -15.295 -36.821 1.00 94.88 467 GLU A O 1
ATOM 3734 N N . TYR A 1 468 ? -1.783 -16.928 -38.301 1.00 95.25 468 TYR A N 1
ATOM 3735 C CA . TYR A 1 468 ? -2.415 -16.255 -39.433 1.00 95.25 468 TYR A CA 1
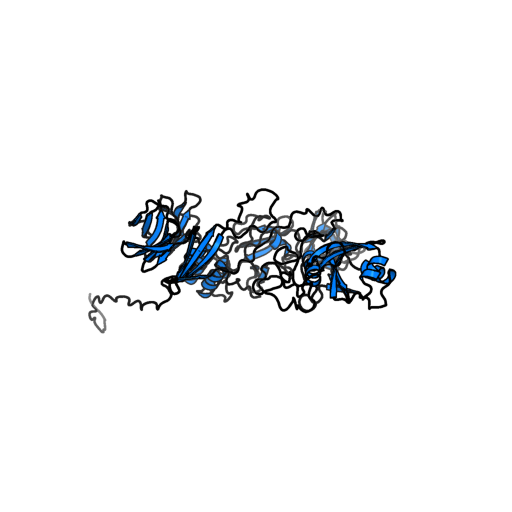ATOM 3736 C C . TYR A 1 468 ? -2.951 -17.267 -40.451 1.00 95.25 468 TYR A C 1
ATOM 3738 O O . TYR A 1 468 ? -2.251 -18.196 -40.858 1.00 95.25 468 TYR A O 1
ATOM 3746 N N . GLY A 1 469 ? -4.205 -17.088 -40.879 1.00 89.38 469 GLY A N 1
ATOM 3747 C CA . GLY A 1 469 ? -4.841 -17.947 -41.886 1.00 89.38 469 GLY A CA 1
ATOM 3748 C C . GLY A 1 469 ? -4.986 -19.419 -41.470 1.00 89.38 469 GLY A C 1
ATOM 3749 O O . GLY A 1 469 ? -4.915 -20.293 -42.330 1.00 89.38 469 GLY A O 1
ATOM 3750 N N . GLY A 1 470 ? -5.140 -19.701 -40.170 1.00 89.94 470 GLY A N 1
ATOM 3751 C CA . GLY A 1 470 ? -5.238 -21.065 -39.630 1.00 89.94 470 GLY A CA 1
ATOM 3752 C C . GLY A 1 470 ? -3.900 -21.807 -39.510 1.00 89.94 470 GLY A C 1
ATOM 3753 O O . GLY A 1 470 ? -3.887 -23.032 -39.419 1.00 89.94 470 GLY A O 1
ATOM 3754 N N . SER A 1 471 ? -2.769 -21.095 -39.537 1.00 88.44 471 SER A N 1
ATOM 3755 C CA . SER A 1 471 ? -1.438 -21.660 -39.297 1.00 88.44 471 SER A CA 1
ATOM 3756 C C . SER A 1 471 ? -0.665 -20.808 -38.293 1.00 88.44 471 SER A C 1
ATOM 3758 O O . SER A 1 471 ? -0.574 -19.592 -38.454 1.00 88.44 471 SER A O 1
ATOM 3760 N N . ALA A 1 472 ? -0.078 -21.462 -37.288 1.00 86.56 472 ALA A N 1
ATOM 3761 C CA . ALA A 1 472 ? 0.738 -20.843 -36.242 1.00 86.56 472 ALA A CA 1
ATOM 3762 C C . ALA A 1 472 ? 2.204 -20.587 -36.658 1.00 86.56 472 ALA A C 1
ATOM 3764 O O . ALA A 1 472 ? 3.002 -20.134 -35.842 1.00 86.56 472 ALA A O 1
ATOM 3765 N N . ASP A 1 473 ? 2.573 -20.878 -37.909 1.00 90.38 473 ASP A N 1
ATOM 3766 C CA . ASP A 1 473 ? 3.958 -20.818 -38.400 1.00 90.38 473 ASP A CA 1
ATOM 3767 C C . ASP A 1 473 ? 4.136 -19.679 -39.404 1.00 90.38 473 ASP A C 1
ATOM 3769 O O . ASP A 1 473 ? 4.510 -19.879 -40.564 1.00 90.38 473 ASP A O 1
ATOM 3773 N N . ARG A 1 474 ? 3.757 -18.469 -38.994 1.00 96.56 474 ARG A N 1
ATOM 3774 C CA . ARG A 1 474 ? 3.799 -17.264 -39.828 1.00 96.56 474 ARG A CA 1
ATOM 3775 C C . ARG A 1 474 ? 4.562 -16.163 -39.119 1.00 96.56 474 ARG A C 1
ATOM 3777 O O . ARG A 1 474 ? 4.477 -16.049 -37.905 1.00 96.56 474 ARG A O 1
ATOM 3784 N N . TRP A 1 475 ? 5.313 -15.367 -39.870 1.00 96.31 475 TRP A N 1
ATOM 3785 C CA . TRP A 1 475 ? 6.315 -14.460 -39.311 1.00 96.31 475 TRP A CA 1
ATOM 3786 C C . TRP A 1 475 ? 6.104 -13.015 -39.752 1.00 96.31 475 TRP A C 1
ATOM 3788 O O . TRP A 1 475 ? 5.772 -12.745 -40.910 1.00 96.31 475 TRP A O 1
ATOM 3798 N N . ILE A 1 476 ? 6.338 -12.087 -38.825 1.00 96.44 476 ILE A N 1
ATOM 3799 C CA . ILE A 1 476 ? 6.304 -10.634 -39.041 1.00 96.44 476 ILE A CA 1
ATOM 3800 C C . ILE A 1 476 ? 7.564 -9.976 -38.472 1.00 96.44 476 ILE A C 1
ATOM 3802 O O . ILE A 1 476 ? 8.152 -10.482 -37.518 1.00 96.44 476 ILE A O 1
ATOM 3806 N N . CYS A 1 477 ? 7.975 -8.837 -39.033 1.00 90.81 477 CYS A N 1
ATOM 3807 C CA . CYS A 1 477 ? 9.113 -8.072 -38.520 1.00 90.81 477 CYS A CA 1
ATOM 3808 C C . CYS A 1 477 ? 8.650 -7.055 -37.462 1.00 90.81 477 CYS A C 1
ATOM 3810 O O . CYS A 1 477 ? 7.865 -6.146 -37.746 1.00 90.81 477 CYS A O 1
ATOM 3812 N N . LEU A 1 478 ? 9.154 -7.208 -36.240 1.00 88.31 478 LEU A N 1
ATOM 3813 C CA . LEU A 1 478 ? 8.737 -6.479 -35.046 1.00 88.31 478 LEU A CA 1
ATOM 3814 C C . LEU A 1 478 ? 9.231 -5.028 -35.010 1.00 88.31 478 LEU A C 1
ATOM 3816 O O . LEU A 1 478 ? 8.712 -4.241 -34.218 1.00 88.31 478 LEU A O 1
ATOM 3820 N N . ASP A 1 479 ? 10.162 -4.612 -35.869 1.00 86.06 479 ASP A N 1
ATOM 3821 C CA . ASP A 1 479 ? 10.586 -3.204 -35.965 1.00 86.06 479 ASP A CA 1
ATOM 3822 C C . ASP A 1 479 ? 9.430 -2.282 -36.398 1.00 86.06 479 ASP A C 1
ATOM 3824 O O . ASP A 1 479 ? 9.238 -1.189 -35.844 1.00 86.06 479 ASP A O 1
ATOM 3828 N N . TYR A 1 480 ? 8.560 -2.798 -37.273 1.00 85.12 480 TYR A N 1
ATOM 3829 C CA . TYR A 1 480 ? 7.311 -2.173 -37.728 1.00 85.12 480 TYR A CA 1
ATOM 3830 C C . TYR A 1 480 ? 6.176 -2.236 -36.689 1.00 85.12 480 TYR A C 1
ATOM 3832 O O . TYR A 1 480 ? 5.030 -1.893 -36.980 1.00 85.12 480 TYR A O 1
ATOM 3840 N N . THR A 1 481 ? 6.482 -2.648 -35.456 1.00 86.75 481 THR A N 1
ATOM 3841 C CA . THR A 1 481 ? 5.515 -2.795 -34.364 1.00 86.75 481 THR A CA 1
ATOM 3842 C C . THR A 1 481 ? 6.003 -2.147 -33.065 1.00 86.75 481 THR A C 1
ATOM 3844 O O . THR A 1 481 ? 7.203 -1.909 -32.854 1.00 86.75 481 THR A O 1
ATOM 3847 N N . SER A 1 482 ? 5.061 -1.852 -32.176 1.00 83.69 482 SER A N 1
ATOM 3848 C CA . SER A 1 482 ? 5.296 -1.515 -30.770 1.00 83.69 482 SER A CA 1
ATOM 3849 C C . SER A 1 482 ? 4.694 -2.608 -29.892 1.00 83.69 482 SER A C 1
ATOM 3851 O O . SER A 1 482 ? 3.549 -2.999 -30.122 1.00 83.69 482 SER A O 1
ATOM 3853 N N . PHE A 1 483 ? 5.438 -3.088 -28.894 1.00 83.69 483 PHE A N 1
ATOM 3854 C CA . PHE A 1 483 ? 4.882 -3.962 -27.858 1.00 83.69 483 PHE A CA 1
ATOM 3855 C C . PHE A 1 483 ? 3.715 -3.249 -27.156 1.00 83.69 483 PHE A C 1
ATOM 3857 O O . PHE A 1 483 ? 3.747 -2.025 -27.018 1.00 83.69 483 PHE A O 1
ATOM 3864 N N . TYR A 1 484 ? 2.677 -3.995 -26.780 1.00 83.31 484 TYR A N 1
ATOM 3865 C CA . TYR A 1 484 ? 1.467 -3.454 -26.157 1.00 83.31 484 TYR A CA 1
ATOM 3866 C C . TYR A 1 484 ? 1.209 -4.036 -24.765 1.00 83.31 484 TYR A C 1
ATOM 3868 O O . TYR A 1 484 ? 0.909 -3.277 -23.848 1.00 83.31 484 TYR A O 1
ATOM 3876 N N . THR A 1 485 ? 1.300 -5.360 -24.601 1.00 85.94 485 THR A N 1
ATOM 3877 C CA . THR A 1 485 ? 1.183 -6.054 -23.303 1.00 85.94 485 THR A CA 1
ATOM 3878 C C . THR A 1 485 ? 1.495 -7.551 -23.445 1.00 85.94 485 THR A C 1
ATOM 3880 O O . THR A 1 485 ? 1.523 -8.076 -24.558 1.00 85.94 485 THR A O 1
ATOM 3883 N N . LEU A 1 486 ? 1.717 -8.254 -22.333 1.00 86.44 486 LEU A N 1
ATOM 3884 C CA . LEU A 1 486 ? 1.864 -9.716 -22.307 1.00 86.44 486 LEU A CA 1
ATOM 3885 C C . LEU A 1 486 ? 0.500 -10.397 -22.515 1.00 86.44 486 LEU A C 1
ATOM 3887 O O . LEU A 1 486 ? -0.544 -9.827 -22.214 1.00 86.44 486 LEU A O 1
ATOM 3891 N N . SER A 1 487 ? 0.496 -11.649 -22.972 1.00 86.56 487 SER A N 1
ATOM 3892 C CA . SER A 1 487 ? -0.747 -12.383 -23.272 1.00 86.56 487 SER A CA 1
ATOM 3893 C C . SER A 1 487 ? -1.410 -13.044 -22.053 1.00 86.56 487 SER A C 1
ATOM 3895 O O . SER A 1 487 ? -2.457 -13.664 -22.204 1.00 86.56 487 SER A O 1
ATOM 3897 N N . SER A 1 488 ? -0.811 -12.938 -20.861 1.00 88.69 488 SER A N 1
ATOM 3898 C CA . SER A 1 488 ? -1.361 -13.446 -19.594 1.00 88.69 488 SER A CA 1
ATOM 3899 C C . SER A 1 488 ? -0.964 -12.551 -18.421 1.00 88.69 488 SER A C 1
ATOM 3901 O O . SER A 1 488 ? 0.123 -11.964 -18.419 1.00 88.69 488 SER A O 1
ATOM 3903 N N . ILE A 1 489 ? -1.843 -12.432 -17.429 1.00 89.19 489 ILE A N 1
ATOM 3904 C CA . ILE A 1 489 ? -1.611 -11.687 -16.194 1.00 89.19 489 ILE A CA 1
ATOM 3905 C C . ILE A 1 489 ? -0.780 -12.567 -15.266 1.00 89.19 489 ILE A C 1
ATOM 3907 O O . ILE A 1 489 ? -1.251 -13.603 -14.792 1.00 89.19 489 ILE A O 1
ATOM 3911 N N . THR A 1 490 ? 0.447 -12.138 -14.982 1.00 82.00 490 THR A N 1
ATOM 3912 C CA . THR A 1 490 ? 1.361 -12.867 -14.094 1.00 82.00 490 THR A CA 1
ATOM 3913 C C . THR A 1 490 ? 1.831 -11.934 -12.980 1.00 82.00 490 THR A C 1
ATOM 3915 O O . THR A 1 490 ? 2.418 -10.897 -13.295 1.00 82.00 490 THR A O 1
ATOM 3918 N N . PRO A 1 491 ? 1.597 -12.262 -11.693 1.00 82.69 491 PRO A N 1
ATOM 3919 C CA . PRO A 1 491 ? 2.127 -11.479 -10.581 1.00 82.69 491 PRO A CA 1
ATOM 3920 C C . PRO A 1 491 ? 3.655 -11.368 -10.673 1.00 82.69 491 PRO A C 1
ATOM 3922 O O . PRO A 1 491 ? 4.344 -12.373 -10.864 1.00 82.69 491 PRO A O 1
ATOM 3925 N N . GLY A 1 492 ? 4.195 -10.157 -10.524 1.00 77.50 492 GLY A N 1
ATOM 3926 C CA . GLY A 1 492 ? 5.632 -9.957 -10.349 1.00 77.50 492 GLY A CA 1
ATOM 3927 C C . GLY A 1 492 ? 6.133 -10.556 -9.028 1.00 77.50 492 GLY A C 1
ATOM 3928 O O . GLY A 1 492 ? 5.352 -10.847 -8.123 1.00 77.50 492 GLY A O 1
ATOM 3929 N N . GLN A 1 493 ? 7.454 -10.698 -8.875 1.00 69.88 493 GLN A N 1
ATOM 3930 C CA . GLN A 1 493 ? 8.066 -11.269 -7.658 1.00 69.88 493 GLN A CA 1
ATOM 3931 C C . GLN A 1 493 ? 7.637 -10.541 -6.367 1.00 69.88 493 GLN A C 1
ATOM 3933 O O . GLN A 1 493 ? 7.401 -11.181 -5.345 1.00 69.88 493 GLN A O 1
ATOM 3938 N N . ASN A 1 494 ? 7.465 -9.217 -6.442 1.00 71.94 494 ASN A N 1
ATOM 3939 C CA . ASN A 1 494 ? 7.027 -8.369 -5.330 1.00 71.94 494 ASN A CA 1
ATOM 3940 C C . ASN A 1 494 ? 5.525 -8.023 -5.383 1.00 71.94 494 ASN A C 1
ATOM 3942 O O . ASN A 1 494 ? 5.094 -7.121 -4.675 1.00 71.94 494 ASN A O 1
ATOM 3946 N N . SER A 1 495 ? 4.727 -8.692 -6.225 1.00 79.75 495 SER A N 1
ATOM 3947 C CA . SER A 1 495 ? 3.299 -8.383 -6.372 1.00 79.75 495 SER A CA 1
ATOM 3948 C C . SER A 1 495 ? 2.570 -8.460 -5.025 1.00 79.75 495 SER A C 1
ATOM 3950 O O . SER A 1 495 ? 2.846 -9.390 -4.258 1.00 79.75 495 SER A O 1
ATOM 3952 N N . PRO A 1 496 ? 1.605 -7.569 -4.734 1.00 80.56 496 PRO A N 1
ATOM 3953 C CA . PRO A 1 496 ? 0.797 -7.658 -3.523 1.00 80.56 496 PRO A CA 1
ATOM 3954 C C . PRO A 1 496 ? -0.229 -8.803 -3.575 1.00 80.56 496 PRO A C 1
ATOM 3956 O O . PRO A 1 496 ? -0.953 -9.018 -2.608 1.00 80.56 496 PRO A O 1
ATOM 3959 N N . VAL A 1 497 ? -0.264 -9.587 -4.658 1.00 87.88 497 VAL A N 1
ATOM 3960 C CA . VAL A 1 497 ? -0.966 -10.875 -4.728 1.00 87.88 497 VAL A CA 1
ATOM 3961 C C . VAL A 1 497 ? -0.013 -12.034 -5.026 1.00 87.88 497 VAL A C 1
ATOM 3963 O O . VAL A 1 497 ? 1.144 -11.852 -5.412 1.00 87.88 497 VAL A O 1
ATOM 3966 N N . PHE A 1 498 ? -0.512 -13.256 -4.883 1.00 88.06 498 PHE A N 1
ATOM 3967 C CA . PHE A 1 498 ? 0.045 -14.449 -5.519 1.00 88.06 498 PHE A CA 1
ATOM 3968 C C . PHE A 1 498 ? -1.068 -15.231 -6.228 1.00 88.06 498 PHE A C 1
ATOM 3970 O O . PHE A 1 498 ? -2.248 -15.065 -5.920 1.00 88.06 498 PHE A O 1
ATOM 3977 N N . LEU A 1 499 ? -0.695 -16.070 -7.196 1.00 89.38 499 LEU A N 1
ATOM 3978 C CA . LEU A 1 499 ? -1.622 -16.982 -7.864 1.00 89.38 499 LEU A CA 1
ATOM 3979 C C . LEU A 1 499 ? -1.756 -18.268 -7.045 1.00 89.38 499 LEU A C 1
ATOM 3981 O O . LEU A 1 499 ? -0.792 -19.026 -6.941 1.00 89.38 499 LEU A O 1
ATOM 3985 N N . ASP A 1 500 ? -2.953 -18.550 -6.532 1.00 87.44 500 ASP A N 1
ATOM 3986 C CA . ASP A 1 500 ? -3.281 -19.899 -6.072 1.00 87.44 500 ASP A CA 1
ATOM 3987 C C . ASP A 1 500 ? -3.528 -20.790 -7.296 1.00 87.44 500 ASP A C 1
ATOM 3989 O O . ASP A 1 500 ? -4.513 -20.637 -8.022 1.00 87.44 500 ASP A O 1
ATOM 3993 N N . ASN A 1 501 ? -2.623 -21.740 -7.524 1.00 84.06 501 ASN A N 1
ATOM 3994 C CA . ASN A 1 501 ? -2.689 -22.656 -8.661 1.00 84.06 501 ASN A CA 1
ATOM 3995 C C . ASN A 1 501 ? -3.859 -23.655 -8.577 1.00 84.06 501 ASN A C 1
ATOM 3997 O O . ASN A 1 501 ? -4.207 -24.245 -9.599 1.00 84.06 501 ASN A O 1
ATOM 4001 N N . ASN A 1 502 ? -4.470 -23.855 -7.402 1.00 84.19 502 ASN A N 1
ATOM 4002 C CA . ASN A 1 502 ? -5.601 -24.772 -7.240 1.00 84.19 502 ASN A CA 1
ATOM 4003 C C . ASN A 1 502 ? -6.926 -24.132 -7.669 1.00 84.19 502 ASN A C 1
ATOM 4005 O O . ASN A 1 502 ? -7.735 -24.779 -8.334 1.00 84.19 502 ASN A O 1
ATOM 4009 N N . SER A 1 503 ? -7.157 -22.871 -7.289 1.00 83.88 503 SER A N 1
ATOM 4010 C CA . SER A 1 503 ? -8.384 -22.133 -7.625 1.00 83.88 503 SER A CA 1
ATOM 4011 C C . SER A 1 503 ? -8.268 -21.248 -8.871 1.00 83.88 503 SER A C 1
ATOM 4013 O O . SER A 1 503 ? -9.282 -20.901 -9.476 1.00 83.88 503 SER A O 1
ATOM 4015 N N . GLY A 1 504 ? -7.047 -20.875 -9.267 1.00 87.94 504 GLY A N 1
ATOM 4016 C CA . GLY A 1 504 ? -6.776 -19.920 -10.342 1.00 87.94 504 GLY A CA 1
ATOM 4017 C C . GLY A 1 504 ? -6.968 -18.449 -9.948 1.00 87.94 504 GLY A C 1
ATOM 4018 O O . GLY A 1 504 ? -6.826 -17.575 -10.811 1.00 87.94 504 GLY A O 1
ATOM 4019 N N . TYR A 1 505 ? -7.291 -18.169 -8.680 1.00 92.44 505 TYR A N 1
ATOM 4020 C CA . TYR A 1 505 ? -7.502 -16.821 -8.155 1.00 92.44 505 TYR A CA 1
ATOM 4021 C C . TYR A 1 505 ? -6.198 -16.142 -7.738 1.00 92.44 505 TYR A C 1
ATOM 4023 O O . TYR A 1 505 ? -5.209 -16.785 -7.381 1.00 92.44 505 TYR A O 1
ATOM 4031 N N . PHE A 1 506 ? -6.224 -14.812 -7.735 1.00 93.00 506 PHE A N 1
ATOM 4032 C CA . PHE A 1 506 ? -5.200 -14.012 -7.082 1.00 93.00 506 PHE A CA 1
ATOM 4033 C C . PHE A 1 506 ? -5.589 -13.767 -5.630 1.00 93.00 506 PHE A C 1
ATOM 4035 O O . PHE A 1 506 ? -6.631 -13.179 -5.350 1.00 93.00 506 PHE A O 1
ATOM 4042 N N . ILE A 1 507 ? -4.747 -14.220 -4.709 1.00 89.88 507 ILE A N 1
ATOM 4043 C CA . ILE A 1 507 ? -4.947 -14.040 -3.275 1.00 89.88 507 ILE A CA 1
ATOM 4044 C C . ILE A 1 507 ? -4.074 -12.873 -2.814 1.00 89.88 507 ILE A C 1
ATOM 4046 O O . ILE A 1 507 ? -2.869 -12.851 -3.079 1.00 89.88 507 ILE A O 1
ATOM 4050 N N . SER A 1 508 ? -4.686 -11.898 -2.147 1.00 87.00 508 SER A N 1
ATOM 4051 C CA . SER A 1 508 ? -4.000 -10.724 -1.609 1.00 87.00 508 SER A CA 1
ATOM 4052 C C . SER A 1 508 ? -3.084 -11.054 -0.436 1.00 87.00 508 SER A C 1
ATOM 4054 O O . SER A 1 508 ? -3.403 -11.918 0.381 1.00 87.00 508 SER A O 1
ATOM 4056 N N . LYS A 1 509 ? -1.974 -10.314 -0.346 1.00 75.69 509 LYS A N 1
ATOM 4057 C CA . LYS A 1 509 ? -0.997 -10.312 0.753 1.00 75.69 509 LYS A CA 1
ATOM 4058 C C . LYS A 1 509 ? -1.292 -9.246 1.824 1.00 75.69 509 LYS A C 1
ATOM 4060 O O . LYS A 1 509 ? -0.658 -9.272 2.874 1.00 75.69 509 LYS A O 1
ATOM 4065 N N . SER A 1 510 ? -2.245 -8.340 1.587 1.00 69.62 510 SER A N 1
ATOM 4066 C CA . SER A 1 510 ? -2.715 -7.336 2.558 1.00 69.62 510 SER A CA 1
ATOM 4067 C C . SER A 1 510 ? -4.170 -6.915 2.298 1.00 69.62 510 SER A C 1
ATOM 4069 O O . SER A 1 510 ? -4.763 -7.278 1.280 1.00 69.62 510 SER A O 1
ATOM 4071 N N . ASP A 1 511 ? -4.756 -6.133 3.202 1.00 69.56 511 ASP A N 1
ATOM 4072 C CA . ASP A 1 511 ? -5.971 -5.362 2.927 1.00 69.56 511 ASP A CA 1
ATOM 4073 C C . ASP A 1 511 ? -5.634 -3.983 2.340 1.00 69.56 511 ASP A C 1
ATOM 4075 O O . ASP A 1 511 ? -4.459 -3.664 2.132 1.00 69.56 511 ASP A O 1
ATOM 4079 N N . ARG A 1 512 ? -6.670 -3.180 2.043 1.00 70.50 512 ARG A N 1
ATOM 4080 C CA . ARG A 1 512 ? -6.560 -1.764 1.632 1.00 70.50 512 ARG A CA 1
ATOM 4081 C C . ARG A 1 512 ? -5.594 -1.499 0.473 1.00 70.50 512 ARG A C 1
ATOM 4083 O O . ARG A 1 512 ? -5.092 -0.385 0.333 1.00 70.50 512 ARG A O 1
ATOM 4090 N N . LEU A 1 513 ? -5.373 -2.492 -0.387 1.00 73.31 513 LEU A N 1
ATOM 4091 C CA . LEU A 1 513 ? -4.621 -2.315 -1.623 1.00 73.31 513 LEU A CA 1
ATOM 4092 C C . LEU A 1 513 ? -5.360 -1.312 -2.501 1.00 73.31 513 LEU A C 1
ATOM 4094 O O . LEU A 1 513 ? -6.426 -1.626 -3.035 1.00 73.31 513 LEU A O 1
ATOM 4098 N N . ASN A 1 514 ? -4.816 -0.103 -2.624 1.00 76.44 514 ASN A N 1
ATOM 4099 C CA . ASN A 1 514 ? -5.291 0.845 -3.620 1.00 76.44 514 ASN A CA 1
ATOM 4100 C C . ASN A 1 514 ? -4.965 0.316 -5.026 1.00 76.44 514 ASN A C 1
ATOM 4102 O O . ASN A 1 514 ? -4.142 -0.587 -5.210 1.00 76.44 514 ASN A O 1
ATOM 4106 N N . PHE A 1 515 ? -5.657 0.859 -6.021 1.00 73.06 515 PHE A N 1
ATOM 4107 C CA . PHE A 1 515 ? -5.519 0.431 -7.407 1.00 73.06 515 PHE A CA 1
ATOM 4108 C C . PHE A 1 515 ? -4.074 0.529 -7.931 1.00 73.06 515 PHE A C 1
ATOM 4110 O O . PHE A 1 515 ? -3.630 -0.398 -8.606 1.00 73.06 515 PHE A O 1
ATOM 4117 N N . THR A 1 516 ? -3.354 1.603 -7.594 1.00 69.69 516 THR A N 1
ATOM 4118 C CA . THR A 1 516 ? -2.004 1.903 -8.098 1.00 69.69 516 THR A CA 1
ATOM 4119 C C . THR A 1 516 ? -0.977 0.884 -7.602 1.00 69.69 516 THR A C 1
ATOM 4121 O O . THR A 1 516 ? -0.424 0.140 -8.417 1.00 69.69 516 THR A O 1
ATOM 4124 N N . ASP A 1 517 ? -0.827 0.744 -6.278 1.00 71.56 517 ASP A N 1
ATOM 4125 C CA . ASP A 1 517 ? 0.091 -0.216 -5.639 1.00 71.56 517 ASP A CA 1
ATOM 4126 C C . ASP A 1 517 ? -0.190 -1.656 -6.099 1.00 71.56 517 ASP A C 1
ATOM 4128 O O . ASP A 1 517 ? 0.712 -2.485 -6.250 1.00 71.56 517 ASP A O 1
ATOM 4132 N N . PHE A 1 518 ? -1.468 -1.966 -6.339 1.00 79.69 518 PHE A N 1
ATOM 4133 C CA . PHE A 1 518 ? -1.876 -3.250 -6.885 1.00 79.69 518 PHE A CA 1
ATOM 4134 C C . PHE A 1 518 ? -1.390 -3.456 -8.323 1.00 79.69 518 PHE A C 1
ATOM 4136 O O . PHE A 1 518 ? -0.825 -4.514 -8.613 1.00 79.69 518 PHE A O 1
ATOM 4143 N N . THR A 1 519 ? -1.593 -2.491 -9.227 1.00 77.69 519 THR A N 1
ATOM 4144 C CA . THR A 1 519 ? -1.173 -2.629 -10.632 1.00 77.69 519 THR A CA 1
ATOM 4145 C C . THR A 1 519 ? 0.341 -2.613 -10.817 1.00 77.69 519 THR A C 1
ATOM 4147 O O . THR A 1 519 ? 0.837 -3.356 -11.666 1.00 77.69 519 THR A O 1
ATOM 4150 N N . ASP A 1 520 ? 1.078 -1.875 -9.987 1.00 74.75 520 ASP A N 1
ATOM 4151 C CA . ASP A 1 520 ? 2.548 -1.810 -10.032 1.00 74.75 520 ASP A CA 1
ATOM 4152 C C . ASP A 1 520 ? 3.207 -3.149 -9.653 1.00 74.75 520 ASP A C 1
ATOM 4154 O O . ASP A 1 520 ? 4.336 -3.456 -10.046 1.00 74.75 520 ASP A O 1
ATOM 4158 N N . GLY A 1 521 ? 2.462 -4.026 -8.975 1.00 73.81 521 GLY A N 1
ATOM 4159 C CA . GLY A 1 521 ? 2.839 -5.413 -8.723 1.00 73.81 521 GLY A CA 1
ATOM 4160 C C . GLY A 1 521 ? 2.887 -6.327 -9.957 1.00 73.81 521 GLY A C 1
ATOM 4161 O O . GLY A 1 521 ? 3.131 -7.528 -9.796 1.00 73.81 521 GLY A O 1
ATOM 4162 N N . PHE A 1 522 ? 2.642 -5.825 -11.171 1.00 81.88 522 PHE A N 1
ATOM 4163 C CA . PHE A 1 522 ? 2.584 -6.612 -12.407 1.00 81.88 522 PHE A CA 1
ATOM 4164 C C . PHE A 1 522 ? 3.480 -6.038 -13.511 1.00 81.88 522 PHE A C 1
ATOM 4166 O O . PHE A 1 522 ? 3.531 -4.840 -13.748 1.00 81.88 522 PHE A O 1
ATOM 4173 N N . SER A 1 523 ? 4.125 -6.915 -14.286 1.00 72.00 523 SER A N 1
ATOM 4174 C CA . SER A 1 523 ? 4.916 -6.512 -15.467 1.00 72.00 523 SER A CA 1
ATOM 4175 C C . SER A 1 523 ? 4.065 -6.265 -16.726 1.00 72.00 523 SER A C 1
ATOM 4177 O O . SER A 1 523 ? 4.596 -6.025 -17.811 1.00 72.00 523 SER A O 1
ATOM 4179 N N . ASN A 1 524 ? 2.740 -6.370 -16.610 1.00 77.50 524 ASN A N 1
ATOM 4180 C CA . ASN A 1 524 ? 1.786 -6.194 -17.697 1.00 77.50 524 ASN A CA 1
ATOM 4181 C C . ASN A 1 524 ? 1.454 -4.707 -17.899 1.00 77.50 524 ASN A C 1
ATOM 4183 O O . ASN A 1 524 ? 0.950 -4.046 -16.999 1.00 77.50 524 ASN A O 1
ATOM 4187 N N . GLN A 1 525 ? 1.622 -4.206 -19.121 1.00 71.50 525 GLN A N 1
ATOM 4188 C CA . GLN A 1 525 ? 1.073 -2.906 -19.521 1.00 71.50 525 GLN A CA 1
ATOM 4189 C C . GLN A 1 525 ? -0.436 -3.028 -19.818 1.00 71.50 525 GLN A C 1
ATOM 4191 O O . GLN A 1 525 ? -0.920 -4.115 -20.133 1.00 71.50 525 GLN A O 1
ATOM 4196 N N . ASN A 1 526 ? -1.182 -1.918 -19.781 1.00 75.00 526 ASN A N 1
ATOM 4197 C CA . ASN A 1 526 ? -2.616 -1.875 -20.127 1.00 75.00 526 ASN A CA 1
ATOM 4198 C C . ASN A 1 526 ? -3.505 -2.835 -19.296 1.00 75.00 526 ASN A C 1
ATOM 4200 O O . ASN A 1 526 ? -4.423 -3.467 -19.823 1.00 75.00 526 ASN A O 1
ATOM 4204 N N . LEU A 1 527 ? -3.226 -2.944 -17.994 1.00 82.25 527 LEU A N 1
ATOM 4205 C CA . LEU A 1 527 ? -4.085 -3.634 -17.030 1.00 82.25 527 LEU A CA 1
ATOM 4206 C C . LEU A 1 527 ? -5.281 -2.772 -16.611 1.00 82.25 527 LEU A C 1
ATOM 4208 O O . LEU A 1 527 ? -5.154 -1.563 -16.422 1.00 82.25 527 LEU A O 1
ATOM 4212 N N . TYR A 1 528 ? -6.430 -3.413 -16.395 1.00 87.06 528 TYR A N 1
ATOM 4213 C CA . TYR A 1 528 ? -7.647 -2.767 -15.902 1.00 87.06 528 TYR A CA 1
ATOM 4214 C C . TYR A 1 528 ? -8.293 -3.596 -14.794 1.00 87.06 528 TYR A C 1
ATOM 4216 O O . TYR A 1 528 ? -8.599 -4.771 -14.996 1.00 87.06 528 TYR A O 1
ATOM 4224 N N . ALA A 1 529 ? -8.534 -2.980 -13.636 1.00 89.38 529 ALA A N 1
ATOM 4225 C CA . ALA A 1 529 ? -9.263 -3.604 -12.539 1.00 89.38 529 ALA A CA 1
ATOM 4226 C C . ALA A 1 529 ? -10.731 -3.150 -12.524 1.00 89.38 529 ALA A C 1
ATOM 4228 O O . ALA A 1 529 ? -11.062 -2.020 -12.893 1.00 89.38 529 ALA A O 1
ATOM 4229 N N . TYR A 1 530 ? -11.605 -4.049 -12.088 1.00 90.50 530 TYR A N 1
ATOM 4230 C CA . TYR A 1 530 ? -13.046 -3.853 -11.975 1.00 90.50 530 TYR A CA 1
ATOM 4231 C C . TYR A 1 530 ? -13.524 -4.259 -10.574 1.00 90.50 530 TYR A C 1
ATOM 4233 O O . TYR A 1 530 ? -12.960 -5.179 -9.979 1.00 90.50 530 TYR A O 1
ATOM 4241 N N . ASP A 1 531 ? -14.550 -3.593 -10.046 1.00 87.38 531 ASP A N 1
ATOM 4242 C CA . ASP A 1 531 ? -15.210 -3.958 -8.787 1.00 87.38 531 ASP A CA 1
ATOM 4243 C C . ASP A 1 531 ? -16.090 -5.217 -8.947 1.00 87.38 531 ASP A C 1
ATOM 4245 O O . ASP A 1 531 ? -16.342 -5.696 -10.058 1.00 87.38 531 ASP A O 1
ATOM 4249 N N . LYS A 1 532 ? -16.617 -5.728 -7.828 1.00 83.62 532 LYS A N 1
ATOM 4250 C CA . LYS A 1 532 ? -17.537 -6.883 -7.805 1.00 83.62 532 LYS A CA 1
ATOM 4251 C C . LYS A 1 532 ? -18.865 -6.672 -8.556 1.00 83.62 532 LYS A C 1
ATOM 4253 O O . LYS A 1 532 ? -19.605 -7.630 -8.759 1.00 83.62 532 LYS A O 1
ATOM 4258 N N . ASN A 1 533 ? -19.179 -5.439 -8.959 1.00 83.88 533 ASN A N 1
ATOM 4259 C CA . ASN A 1 533 ? -20.368 -5.072 -9.731 1.00 83.88 533 ASN A CA 1
ATOM 4260 C C . ASN A 1 533 ? -20.058 -4.875 -11.232 1.00 83.88 533 ASN A C 1
ATOM 4262 O O . ASN A 1 533 ? -20.979 -4.666 -12.021 1.00 83.88 533 ASN A O 1
ATOM 4266 N N . GLY A 1 534 ? -18.784 -4.937 -11.639 1.00 85.31 534 GLY A N 1
ATOM 4267 C CA . GLY A 1 534 ? -18.323 -4.704 -13.009 1.00 85.31 534 GLY A CA 1
ATOM 4268 C C . GLY A 1 534 ? -17.978 -3.247 -13.350 1.00 85.31 534 GLY A C 1
ATOM 4269 O O . GLY A 1 534 ? -17.709 -2.962 -14.518 1.00 85.31 534 GLY A O 1
ATOM 4270 N N . ASN A 1 535 ? -17.947 -2.331 -12.380 1.00 87.12 535 ASN A N 1
ATOM 4271 C CA . ASN A 1 535 ? -17.488 -0.953 -12.577 1.00 87.12 535 ASN A CA 1
ATOM 4272 C C . ASN A 1 535 ? -15.958 -0.910 -12.659 1.00 87.12 535 ASN A C 1
ATOM 4274 O O . ASN A 1 535 ? -15.281 -1.609 -11.911 1.00 87.12 535 ASN A O 1
ATOM 4278 N N . LYS A 1 536 ? -15.396 -0.079 -13.540 1.00 86.56 536 LYS A N 1
ATOM 4279 C CA . LYS A 1 536 ? -13.940 0.090 -13.654 1.00 86.56 536 LYS A CA 1
ATOM 4280 C C . LYS A 1 536 ? -13.398 0.880 -12.457 1.00 86.56 536 LYS A C 1
ATOM 4282 O O . LYS A 1 536 ? -13.938 1.937 -12.142 1.00 86.56 536 LYS A O 1
ATOM 4287 N N . LEU A 1 537 ? -12.349 0.364 -11.822 1.00 81.19 537 LEU A N 1
ATOM 4288 C CA . LEU A 1 537 ? -11.685 0.984 -10.671 1.00 81.19 537 LEU A CA 1
ATOM 4289 C C . LEU A 1 537 ? -10.697 2.075 -11.118 1.00 81.19 537 LEU A C 1
ATOM 4291 O O . LEU A 1 537 ? -10.204 2.054 -12.250 1.00 81.19 537 LEU A O 1
ATOM 4295 N N . SER A 1 538 ? -10.416 3.021 -10.222 1.00 73.50 538 SER A N 1
ATOM 4296 C CA . SER A 1 538 ? -9.428 4.095 -10.389 1.00 73.50 538 SER A CA 1
ATOM 4297 C C . SER A 1 538 ? -8.571 4.272 -9.126 1.00 73.50 538 SER A C 1
ATOM 4299 O O . SER A 1 538 ? -8.806 3.605 -8.121 1.00 73.50 538 SER A O 1
ATOM 4301 N N . GLU A 1 539 ? -7.579 5.168 -9.182 1.00 59.72 539 GLU A N 1
ATOM 4302 C CA . GLU A 1 539 ? -6.524 5.399 -8.169 1.00 59.72 539 GLU A CA 1
ATOM 4303 C C . GLU A 1 539 ? -7.022 5.426 -6.708 1.00 59.72 539 GLU A C 1
ATOM 4305 O O . GLU A 1 539 ? -6.382 4.866 -5.824 1.00 59.72 539 GLU A O 1
ATOM 4310 N N . ASN A 1 540 ? -8.207 5.995 -6.456 1.00 57.00 540 ASN A N 1
ATOM 4311 C CA . ASN A 1 540 ? -8.790 6.142 -5.114 1.00 57.00 540 ASN A CA 1
ATOM 4312 C C . ASN A 1 540 ? -9.670 4.958 -4.659 1.00 57.00 540 ASN A C 1
ATOM 4314 O O . ASN A 1 540 ? -10.433 5.089 -3.698 1.00 57.00 540 ASN A O 1
ATOM 4318 N N . ASN A 1 541 ? -9.657 3.821 -5.359 1.00 67.94 541 ASN A N 1
ATOM 4319 C CA . ASN A 1 541 ? -10.466 2.655 -5.002 1.00 67.94 541 ASN A CA 1
ATOM 4320 C C . ASN A 1 541 ? -9.609 1.487 -4.507 1.00 67.94 541 ASN A C 1
ATOM 4322 O O . ASN A 1 541 ? -8.540 1.208 -5.048 1.00 67.94 541 ASN A O 1
ATOM 4326 N N . TYR A 1 542 ? -10.129 0.767 -3.512 1.00 77.44 542 TYR A N 1
ATOM 4327 C CA . TYR A 1 542 ? -9.525 -0.470 -3.032 1.00 77.44 542 TYR A CA 1
ATOM 4328 C C . TYR A 1 542 ? -9.874 -1.661 -3.925 1.00 77.44 542 TYR A C 1
ATOM 4330 O O . TYR A 1 542 ? -10.994 -1.785 -4.427 1.00 77.44 542 TYR A O 1
ATOM 4338 N N . ILE A 1 543 ? -8.916 -2.570 -4.065 1.00 86.88 543 ILE A N 1
ATOM 4339 C CA . ILE A 1 543 ? -9.141 -3.927 -4.553 1.00 86.88 543 ILE A CA 1
ATOM 4340 C C . ILE A 1 543 ? -9.837 -4.725 -3.445 1.00 86.88 543 ILE A C 1
ATOM 4342 O O . ILE A 1 543 ? -9.391 -4.716 -2.298 1.00 86.88 543 ILE A O 1
ATOM 4346 N N . SER A 1 544 ? -10.921 -5.424 -3.781 1.00 87.81 544 SER A N 1
ATOM 4347 C CA . SER A 1 544 ? -11.720 -6.201 -2.830 1.00 87.81 544 SER A CA 1
ATOM 4348 C C . SER A 1 544 ? -11.878 -7.660 -3.243 1.00 87.81 544 SER A C 1
ATOM 4350 O O . SER A 1 544 ? -11.571 -8.052 -4.375 1.00 87.81 544 SER A O 1
ATOM 4352 N N . THR A 1 545 ? -12.392 -8.493 -2.337 1.00 91.69 545 THR A N 1
ATOM 4353 C CA . THR A 1 545 ? -12.850 -9.836 -2.704 1.00 91.69 545 THR A CA 1
ATOM 4354 C C . THR A 1 545 ? -13.960 -9.731 -3.746 1.00 91.69 545 THR A C 1
ATOM 4356 O O . THR A 1 545 ? -15.016 -9.143 -3.503 1.00 91.69 545 THR A O 1
ATOM 4359 N N . GLY A 1 546 ? -13.718 -10.325 -4.914 1.00 91.50 546 GLY A N 1
ATOM 4360 C CA . GLY A 1 546 ? -14.604 -10.238 -6.074 1.00 91.50 546 GLY A CA 1
ATOM 4361 C C . GLY A 1 546 ? -14.236 -9.146 -7.078 1.00 91.50 546 GLY A C 1
ATOM 4362 O O . GLY A 1 546 ? -14.860 -9.099 -8.138 1.00 91.50 546 GLY A O 1
ATOM 4363 N N . SER A 1 547 ? -13.213 -8.322 -6.819 1.00 93.44 547 SER A N 1
ATOM 4364 C CA . SER A 1 547 ? -12.591 -7.511 -7.871 1.00 93.44 547 SER A CA 1
ATOM 4365 C C . SER A 1 547 ? -12.016 -8.397 -8.981 1.00 93.44 547 SER A C 1
ATOM 4367 O O . SER A 1 547 ? -11.645 -9.552 -8.758 1.00 93.44 547 SER A O 1
ATOM 4369 N N . VAL A 1 548 ? -11.922 -7.851 -10.193 1.00 93.81 548 VAL A N 1
ATOM 4370 C CA . VAL A 1 548 ? -11.467 -8.577 -11.386 1.00 93.81 548 VAL A CA 1
ATOM 4371 C C . VAL A 1 548 ? -10.433 -7.759 -12.152 1.00 93.81 548 VAL A C 1
ATOM 4373 O O . VAL A 1 548 ? -10.745 -6.684 -12.661 1.00 93.81 548 VAL A O 1
ATOM 4376 N N . LEU A 1 549 ? -9.220 -8.291 -12.285 1.00 92.50 549 LEU A N 1
ATOM 4377 C CA . LEU A 1 549 ? -8.156 -7.745 -13.124 1.00 92.50 549 LEU A CA 1
ATOM 4378 C C . LEU A 1 549 ? -8.248 -8.333 -14.537 1.00 92.50 549 LEU A C 1
ATOM 4380 O O . LEU A 1 549 ? -8.429 -9.541 -14.699 1.00 92.50 549 LEU A O 1
ATOM 4384 N N . LYS A 1 550 ? -8.121 -7.488 -15.562 1.00 92.00 550 LYS A N 1
ATOM 4385 C CA . LYS A 1 550 ? -8.193 -7.866 -16.979 1.00 92.00 550 LYS A CA 1
ATOM 4386 C C . LYS A 1 550 ? -7.061 -7.237 -17.779 1.00 92.00 550 LYS A C 1
ATOM 4388 O O . LYS A 1 550 ? -6.650 -6.110 -17.506 1.00 92.00 550 LYS A O 1
ATOM 4393 N N . ILE A 1 551 ? -6.644 -7.942 -18.826 1.00 89.25 551 ILE A N 1
ATOM 4394 C CA . ILE A 1 551 ? -5.939 -7.352 -19.969 1.00 89.25 551 ILE A CA 1
ATOM 4395 C C . ILE A 1 551 ? -6.967 -7.214 -21.083 1.00 89.25 551 ILE A C 1
ATOM 4397 O O . ILE A 1 551 ? -7.622 -8.198 -21.429 1.00 89.25 551 ILE A O 1
ATOM 4401 N N . GLU A 1 552 ? -7.102 -6.024 -21.660 1.00 86.50 552 GLU A N 1
ATOM 4402 C CA . GLU A 1 552 ? -8.016 -5.783 -22.778 1.00 86.50 552 GLU A CA 1
ATOM 4403 C C . GLU A 1 552 ? -7.239 -5.359 -24.023 1.00 86.50 552 GLU A C 1
ATOM 4405 O O . GLU A 1 552 ? -6.439 -4.426 -23.996 1.00 86.50 552 GLU A O 1
ATOM 4410 N N . VAL A 1 553 ? -7.496 -6.038 -25.140 1.00 85.25 553 VAL A N 1
ATOM 4411 C CA . VAL A 1 553 ? -6.931 -5.715 -26.452 1.00 85.25 553 VAL A CA 1
ATOM 4412 C C . VAL A 1 553 ? -8.094 -5.431 -27.393 1.00 85.25 553 VAL A C 1
ATOM 4414 O O . VAL A 1 553 ? -8.960 -6.279 -27.596 1.00 85.25 553 VAL A O 1
ATOM 4417 N N . ASN A 1 554 ? -8.137 -4.219 -27.954 1.00 83.56 554 ASN A N 1
ATOM 4418 C CA . ASN A 1 554 ? -9.225 -3.764 -28.830 1.00 83.56 554 ASN A CA 1
ATOM 4419 C C . ASN A 1 554 ? -10.640 -3.938 -28.216 1.00 83.56 554 ASN A C 1
ATOM 4421 O O . ASN A 1 554 ? -11.582 -4.317 -28.908 1.00 83.56 554 ASN A O 1
ATOM 4425 N N . GLY A 1 555 ? -10.780 -3.701 -26.904 1.00 81.06 555 GLY A N 1
ATOM 4426 C CA . GLY A 1 555 ? -12.048 -3.841 -26.170 1.00 81.06 555 GLY A CA 1
ATOM 4427 C C . GLY A 1 555 ? -12.460 -5.281 -25.828 1.00 81.06 555 GLY A C 1
ATOM 4428 O O . GLY A 1 555 ? -13.515 -5.478 -25.229 1.00 81.06 555 GLY A O 1
ATOM 4429 N N . THR A 1 556 ? -11.643 -6.280 -26.167 1.00 86.06 556 THR A N 1
ATOM 4430 C CA . THR A 1 556 ? -11.861 -7.689 -25.807 1.00 86.06 556 THR A CA 1
ATOM 4431 C C . THR A 1 556 ? -10.913 -8.083 -24.680 1.00 86.06 556 THR A C 1
ATOM 4433 O O . THR A 1 556 ? -9.707 -7.862 -24.787 1.00 86.06 556 THR A O 1
ATOM 4436 N N . ALA A 1 557 ? -11.431 -8.692 -23.611 1.00 89.19 557 ALA A N 1
ATOM 4437 C CA . ALA A 1 557 ? -10.597 -9.247 -22.546 1.00 89.19 557 ALA A CA 1
ATOM 4438 C C . ALA A 1 557 ? -9.827 -10.479 -23.059 1.00 89.19 557 ALA A C 1
ATOM 4440 O O . ALA A 1 557 ? -10.444 -11.418 -23.562 1.00 89.19 557 ALA A O 1
ATOM 4441 N N . VAL A 1 558 ? -8.495 -10.467 -22.946 1.00 89.38 558 VAL A N 1
ATOM 4442 C CA . VAL A 1 558 ? -7.612 -11.557 -23.418 1.00 89.38 558 VAL A CA 1
ATOM 4443 C C . VAL A 1 558 ? -7.100 -12.454 -22.289 1.00 89.38 558 VAL A C 1
ATOM 4445 O O . VAL A 1 558 ? -6.826 -13.624 -22.529 1.00 89.38 558 VAL A O 1
ATOM 4448 N N . ASP A 1 559 ? -7.034 -11.931 -21.063 1.00 91.44 559 ASP A N 1
ATOM 4449 C CA . ASP A 1 559 ? -6.906 -12.710 -19.827 1.00 91.44 559 ASP A CA 1
ATOM 4450 C C . ASP A 1 559 ? -7.681 -12.004 -18.703 1.00 91.44 559 ASP A C 1
ATOM 4452 O O . ASP A 1 559 ? -7.984 -10.806 -18.787 1.00 91.44 559 ASP A O 1
ATOM 4456 N N . THR A 1 560 ? -8.079 -12.749 -17.676 1.00 93.31 560 THR A N 1
ATOM 4457 C CA . THR A 1 560 ? -8.929 -12.278 -16.579 1.00 93.31 560 THR A CA 1
ATOM 4458 C C . THR A 1 560 ? -8.646 -13.058 -15.296 1.00 93.31 560 THR A C 1
ATOM 4460 O O . THR A 1 560 ? -8.629 -14.289 -15.297 1.00 93.31 560 THR A O 1
ATOM 4463 N N . LYS A 1 561 ? -8.464 -12.341 -14.182 1.00 94.19 561 LYS A N 1
ATOM 4464 C CA . LYS A 1 561 ? -8.168 -12.901 -12.857 1.00 94.19 561 LYS A CA 1
ATOM 4465 C C . LYS A 1 561 ? -9.053 -12.266 -11.791 1.00 94.19 561 LYS A C 1
ATOM 4467 O O . LYS A 1 561 ? -9.067 -11.048 -11.640 1.00 94.19 561 LYS A O 1
ATOM 4472 N N . THR A 1 562 ? -9.775 -1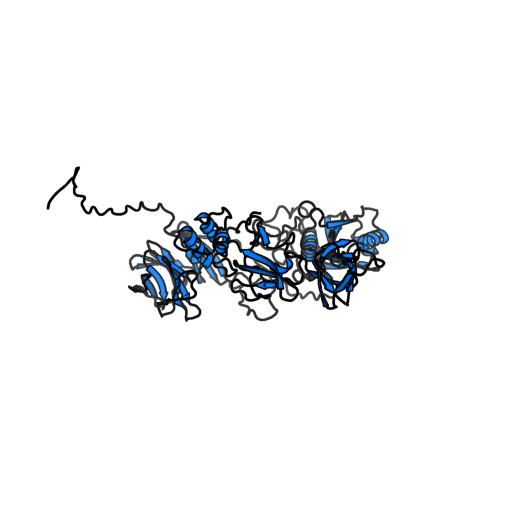3.093 -11.039 1.00 95.44 562 THR A N 1
ATOM 4473 C CA . THR A 1 562 ? -10.527 -12.651 -9.855 1.00 95.44 562 THR A CA 1
ATOM 4474 C C . THR A 1 562 ? -9.583 -12.535 -8.663 1.00 95.44 562 THR A C 1
ATOM 4476 O O . THR A 1 562 ? -8.751 -13.424 -8.452 1.00 95.44 562 THR A O 1
ATOM 4479 N N . ILE A 1 563 ? -9.725 -11.459 -7.888 1.00 93.81 563 ILE A N 1
ATOM 4480 C CA . ILE A 1 563 ? -8.979 -11.226 -6.651 1.00 93.81 563 ILE A CA 1
ATOM 4481 C C . ILE A 1 563 ? -9.816 -11.636 -5.433 1.00 93.81 563 ILE A C 1
ATOM 4483 O O . ILE A 1 563 ? -11.033 -11.433 -5.385 1.00 93.81 563 ILE A O 1
ATOM 4487 N N . ILE A 1 564 ? -9.141 -12.206 -4.438 1.00 93.38 564 ILE A N 1
ATOM 4488 C CA . ILE A 1 564 ? -9.659 -12.490 -3.101 1.00 93.38 564 ILE A CA 1
ATOM 4489 C C . ILE A 1 564 ? -8.740 -11.812 -2.087 1.00 93.38 564 ILE A C 1
ATOM 4491 O O . ILE A 1 564 ? -7.533 -12.058 -2.075 1.00 93.38 564 ILE A O 1
ATOM 4495 N N . VAL A 1 565 ? -9.306 -10.989 -1.211 1.00 90.62 565 VAL A N 1
ATOM 4496 C CA . VAL A 1 565 ? -8.597 -10.411 -0.069 1.00 90.62 565 VAL A CA 1
ATOM 4497 C C . VAL A 1 565 ? -8.941 -11.270 1.150 1.00 90.62 565 VAL A C 1
ATOM 4499 O O . VAL A 1 565 ? -10.092 -11.299 1.585 1.00 90.62 565 VAL A O 1
ATOM 4502 N N . ARG A 1 566 ? -7.973 -12.035 1.683 1.00 88.56 566 ARG A N 1
ATOM 4503 C CA . ARG A 1 566 ? -8.216 -12.857 2.885 1.00 88.56 566 ARG A CA 1
ATOM 4504 C C . ARG A 1 566 ? -8.618 -11.949 4.037 1.00 88.56 566 ARG A C 1
ATOM 4506 O O . ARG A 1 566 ? -7.905 -11.010 4.351 1.00 88.56 566 ARG A O 1
ATOM 4513 N N . GLY A 1 567 ? -9.751 -12.256 4.648 1.00 84.31 567 GLY A N 1
ATOM 4514 C CA . GLY A 1 567 ? -10.417 -11.472 5.676 1.00 84.31 567 GLY A CA 1
ATOM 4515 C C . GLY A 1 567 ? -11.461 -10.470 5.174 1.00 84.31 567 GLY A C 1
ATOM 4516 O O . GLY A 1 567 ? -12.243 -10.022 5.997 1.00 84.31 567 GLY A O 1
ATOM 4517 N N . ASP A 1 568 ? -11.556 -10.167 3.874 1.00 88.94 568 ASP A N 1
ATOM 4518 C CA . ASP A 1 568 ? -12.645 -9.360 3.286 1.00 88.94 568 ASP A CA 1
ATOM 4519 C C . ASP A 1 568 ? -13.800 -10.284 2.859 1.00 88.94 568 ASP A C 1
ATOM 4521 O O . ASP A 1 568 ? -13.999 -10.608 1.682 1.00 88.94 568 ASP A O 1
ATOM 4525 N N . ALA A 1 569 ? -14.522 -10.793 3.855 1.00 86.69 569 ALA A N 1
ATOM 4526 C CA . ALA A 1 569 ? -15.643 -11.712 3.691 1.00 86.69 569 ALA A CA 1
ATOM 4527 C C . ALA A 1 569 ? -16.917 -11.042 3.136 1.00 86.69 569 ALA A C 1
ATOM 4529 O O . ALA A 1 569 ? -17.836 -11.746 2.708 1.00 86.69 569 ALA A O 1
ATOM 4530 N N . ASN A 1 570 ? -17.003 -9.707 3.143 1.00 77.94 570 ASN A N 1
ATOM 4531 C CA . ASN A 1 570 ? -18.139 -8.940 2.619 1.00 77.94 570 ASN A CA 1
ATOM 4532 C C . ASN A 1 570 ? -17.876 -8.301 1.230 1.00 77.94 570 ASN A C 1
ATOM 4534 O O . ASN A 1 570 ? -18.816 -7.912 0.521 1.00 77.94 570 ASN A O 1
ATOM 4538 N N . GLY A 1 571 ? -16.616 -8.254 0.796 1.00 80.00 571 GLY A N 1
ATOM 4539 C CA . GLY A 1 571 ? -16.171 -7.749 -0.502 1.00 80.00 571 GLY A CA 1
ATOM 4540 C C . GLY A 1 571 ? -16.113 -6.224 -0.589 1.00 80.00 571 GLY A C 1
ATOM 4541 O O . GLY A 1 571 ? -16.465 -5.684 -1.643 1.00 80.00 571 GLY A O 1
ATOM 4542 N N . ASN A 1 572 ? -15.810 -5.510 0.496 1.00 72.69 572 ASN A N 1
ATOM 4543 C CA . ASN A 1 572 ? -15.676 -4.041 0.508 1.00 72.69 572 ASN A CA 1
ATOM 4544 C C . ASN A 1 572 ? -14.219 -3.557 0.336 1.00 72.69 572 ASN A C 1
ATOM 4546 O O . ASN A 1 572 ? -14.016 -2.360 0.149 1.00 72.69 572 ASN A O 1
ATOM 4550 N N . GLY A 1 573 ? -13.229 -4.457 0.370 1.00 74.00 573 GLY A N 1
ATOM 4551 C CA . GLY A 1 573 ? -11.797 -4.153 0.236 1.00 74.00 573 GLY A CA 1
ATOM 4552 C C . GLY A 1 573 ? -11.119 -3.666 1.518 1.00 74.00 573 GLY A C 1
ATOM 4553 O O . GLY A 1 573 ? -9.933 -3.329 1.497 1.00 74.00 573 GLY A O 1
ATOM 4554 N N . VAL A 1 574 ? -11.844 -3.634 2.637 1.00 75.44 574 VAL A N 1
ATOM 4555 C CA . VAL A 1 574 ? -11.354 -3.161 3.934 1.00 75.44 574 VAL A CA 1
ATOM 4556 C C . VAL A 1 574 ? -11.732 -4.188 4.984 1.00 75.44 574 VAL A C 1
ATOM 4558 O O . VAL A 1 574 ? -12.903 -4.305 5.326 1.00 75.44 574 VAL A O 1
ATOM 4561 N N . ILE A 1 575 ? -10.740 -4.898 5.523 1.00 73.75 575 ILE A N 1
ATOM 4562 C CA . ILE A 1 575 ? -10.987 -5.904 6.556 1.00 73.75 575 ILE A CA 1
ATOM 4563 C C . ILE A 1 575 ? -11.441 -5.182 7.815 1.00 73.75 575 ILE A C 1
ATOM 4565 O O . ILE A 1 575 ? -10.649 -4.547 8.519 1.00 73.75 575 ILE A O 1
ATOM 4569 N N . ASP A 1 576 ? -12.737 -5.262 8.081 1.00 61.66 576 ASP A N 1
ATOM 4570 C CA . ASP A 1 576 ? -13.364 -4.547 9.173 1.00 61.66 576 ASP A CA 1
ATOM 4571 C C . ASP A 1 576 ? -14.307 -5.445 9.984 1.00 61.66 576 ASP A C 1
ATOM 4573 O O . ASP A 1 576 ? -14.350 -6.678 9.897 1.00 61.66 576 ASP A O 1
ATOM 4577 N N . ALA A 1 577 ? -15.032 -4.806 10.888 1.00 58.25 577 ALA A N 1
ATOM 4578 C CA . ALA A 1 577 ? -15.935 -5.477 11.794 1.00 58.25 577 ALA A CA 1
ATOM 4579 C C . ALA A 1 577 ? -17.120 -6.171 11.081 1.00 58.25 577 ALA A C 1
ATOM 4581 O O . ALA A 1 577 ? -17.674 -7.147 11.594 1.00 58.25 577 ALA A O 1
ATOM 4582 N N . GLY A 1 578 ? -17.494 -5.708 9.887 1.00 59.97 578 GLY A N 1
ATOM 4583 C CA . GLY A 1 578 ? -18.436 -6.360 8.987 1.00 59.97 578 GLY A CA 1
ATOM 4584 C C . GLY A 1 578 ? -17.969 -7.758 8.592 1.00 59.97 578 GLY A C 1
ATOM 4585 O O . GLY A 1 578 ? -18.754 -8.702 8.692 1.00 59.97 578 GLY A O 1
ATOM 4586 N N . ASP A 1 579 ? -16.695 -7.930 8.249 1.00 77.00 579 ASP A N 1
ATOM 4587 C CA . ASP A 1 579 ? -16.131 -9.231 7.871 1.00 77.00 579 ASP A CA 1
ATOM 4588 C C . ASP A 1 579 ? -16.009 -10.191 9.041 1.00 77.00 579 ASP A C 1
ATOM 4590 O O . ASP A 1 579 ? -16.343 -11.371 8.920 1.00 77.00 579 ASP A O 1
ATOM 4594 N N . TYR A 1 580 ? -15.595 -9.678 10.198 1.00 71.19 580 TYR A N 1
ATOM 4595 C CA . TYR A 1 580 ? -15.604 -10.417 11.458 1.00 71.19 580 TYR A CA 1
ATOM 4596 C C . TYR A 1 580 ? -17.000 -10.986 11.762 1.00 71.19 580 TYR A C 1
ATOM 4598 O O . TYR A 1 580 ? -17.135 -12.162 12.113 1.00 71.19 580 TYR A O 1
ATOM 4606 N N . LEU A 1 581 ? -18.056 -10.191 11.554 1.00 67.50 581 LEU A N 1
ATOM 4607 C CA . LEU A 1 581 ? -19.443 -10.618 11.750 1.00 67.50 581 LEU A CA 1
ATOM 4608 C C . LEU A 1 581 ? -19.966 -11.547 10.642 1.00 67.50 581 LEU A C 1
ATOM 4610 O O . LEU A 1 581 ? -20.727 -12.468 10.948 1.00 67.50 581 LEU A O 1
ATOM 4614 N N . ILE A 1 582 ? -19.575 -11.358 9.380 1.00 73.75 582 ILE A N 1
ATOM 4615 C CA . ILE A 1 582 ? -19.933 -12.275 8.284 1.00 73.75 582 ILE A CA 1
ATOM 4616 C C . ILE A 1 582 ? -19.262 -13.638 8.495 1.00 73.75 582 ILE A C 1
ATOM 4618 O O . ILE A 1 582 ? -19.948 -14.661 8.487 1.00 73.75 582 ILE A O 1
ATOM 4622 N N . SER A 1 583 ? -17.965 -13.662 8.798 1.00 78.56 583 SER A N 1
ATOM 4623 C CA . SER A 1 583 ? -17.199 -14.889 9.058 1.00 78.56 583 SER A CA 1
ATOM 4624 C C . SER A 1 583 ? -17.752 -15.659 10.262 1.00 78.56 583 SER A C 1
ATOM 4626 O O . SER A 1 583 ? -17.942 -16.873 10.175 1.00 78.56 583 SER A O 1
ATOM 4628 N N . LYS A 1 584 ? -18.149 -14.957 11.340 1.00 76.75 584 LYS A N 1
ATOM 4629 C CA . LYS A 1 584 ? -18.888 -15.534 12.483 1.00 76.75 584 LYS A CA 1
ATOM 4630 C C . LYS A 1 584 ? -20.127 -16.312 12.035 1.00 76.75 584 LYS A C 1
ATOM 4632 O O . LYS A 1 584 ? -20.367 -17.414 12.516 1.00 76.75 584 LYS A O 1
ATOM 4637 N N . ARG A 1 585 ? -20.922 -15.746 11.122 1.00 72.38 585 ARG A N 1
ATOM 4638 C CA . ARG A 1 585 ? -22.185 -16.342 10.651 1.00 72.38 585 ARG A CA 1
ATOM 4639 C C . ARG A 1 585 ? -21.979 -17.484 9.664 1.00 72.38 585 ARG A C 1
ATOM 4641 O O . ARG A 1 585 ? -22.756 -18.435 9.697 1.00 72.38 585 ARG A O 1
ATOM 4648 N N . ILE A 1 586 ? -20.938 -17.420 8.830 1.00 75.50 586 ILE A N 1
ATOM 4649 C CA . ILE A 1 586 ? -20.537 -18.535 7.959 1.00 75.50 586 ILE A CA 1
ATOM 4650 C C . ILE A 1 586 ? -20.126 -19.735 8.826 1.00 75.50 586 ILE A C 1
ATOM 4652 O O . ILE A 1 586 ? -20.647 -20.831 8.627 1.00 75.50 586 ILE A O 1
ATOM 4656 N N . PHE A 1 587 ? -19.276 -19.515 9.836 1.00 77.31 587 PHE A N 1
ATOM 4657 C CA . PHE A 1 587 ? -18.879 -20.531 10.820 1.00 77.31 587 PHE A CA 1
ATOM 4658 C C . PHE A 1 587 ? -20.082 -21.113 11.585 1.00 77.31 587 PHE A C 1
ATOM 4660 O O . PHE A 1 587 ? -20.213 -22.331 11.698 1.00 77.31 587 PHE A O 1
ATOM 4667 N N . LEU A 1 588 ? -20.985 -20.264 12.089 1.00 72.44 588 LEU A N 1
ATOM 4668 C CA . LEU A 1 588 ? -22.189 -20.699 12.813 1.00 72.44 588 LEU A CA 1
ATOM 4669 C C . LEU A 1 588 ? -23.275 -21.309 11.904 1.00 72.44 588 LEU A C 1
ATOM 4671 O O . LEU A 1 588 ? -24.306 -21.754 12.407 1.00 72.44 588 LEU A O 1
ATOM 4675 N N . GLY A 1 589 ? -23.079 -21.320 10.582 1.00 70.69 589 GLY A N 1
ATOM 4676 C CA . GLY A 1 589 ? -24.041 -21.841 9.609 1.00 70.69 589 GLY A CA 1
ATOM 4677 C C . GLY A 1 589 ? -25.313 -21.000 9.440 1.00 70.69 589 GLY A C 1
ATOM 4678 O O . GLY A 1 589 ? -26.253 -21.464 8.799 1.00 70.69 589 GLY A O 1
ATOM 4679 N N . SER A 1 590 ? -25.365 -19.778 9.986 1.00 65.94 590 SER A N 1
ATOM 4680 C CA . SER A 1 590 ? -26.523 -18.876 9.864 1.00 65.94 590 SER A CA 1
ATOM 4681 C C . SER A 1 590 ? -26.471 -17.966 8.630 1.00 65.94 590 SER A C 1
ATOM 4683 O O . SER A 1 590 ? -27.417 -17.227 8.370 1.00 65.94 590 SER A O 1
ATOM 4685 N N . PHE A 1 591 ? -25.387 -18.013 7.848 1.00 67.81 591 PHE A N 1
ATOM 4686 C CA . PHE A 1 591 ? -25.243 -17.253 6.605 1.00 67.81 591 PHE A CA 1
ATOM 4687 C C . PHE A 1 591 ? -24.535 -18.068 5.516 1.00 67.81 591 PHE A C 1
ATOM 4689 O O . PHE A 1 591 ? -23.542 -18.749 5.771 1.00 67.81 591 PHE A O 1
ATOM 4696 N N . THR A 1 592 ? -25.037 -17.966 4.286 1.00 75.31 592 THR A N 1
ATOM 4697 C CA . THR A 1 592 ? -24.481 -18.610 3.087 1.00 75.31 592 THR A CA 1
ATOM 4698 C C . THR A 1 592 ? -24.091 -17.552 2.064 1.00 75.31 592 THR A C 1
ATOM 4700 O O . THR A 1 592 ? -24.876 -16.646 1.797 1.00 75.31 592 THR A O 1
ATOM 4703 N N . THR A 1 593 ? -22.911 -17.697 1.466 1.00 77.81 593 THR A N 1
ATOM 4704 C CA . THR A 1 593 ? -22.344 -16.764 0.483 1.00 77.81 593 THR A CA 1
ATOM 4705 C C . THR A 1 593 ? -21.576 -17.526 -0.601 1.00 77.81 593 THR A C 1
ATOM 4707 O O . THR A 1 593 ? -21.299 -18.720 -0.430 1.00 77.81 593 THR A O 1
ATOM 4710 N N . ASP A 1 594 ? -21.236 -16.850 -1.700 1.00 83.50 594 ASP A N 1
ATOM 4711 C CA . ASP A 1 594 ? -20.478 -17.430 -2.810 1.00 83.50 594 ASP A CA 1
ATOM 4712 C C . ASP A 1 594 ? -19.081 -17.894 -2.377 1.00 83.50 594 ASP A C 1
ATOM 4714 O O . ASP A 1 594 ? -18.498 -17.416 -1.399 1.00 83.50 594 ASP A O 1
ATOM 4718 N N . ASN A 1 595 ? -18.515 -18.832 -3.141 1.00 87.56 595 ASN A N 1
ATOM 4719 C CA . ASN A 1 595 ? -17.280 -19.519 -2.766 1.00 87.56 595 ASN A CA 1
ATOM 4720 C C . ASN A 1 595 ? -16.091 -18.565 -2.537 1.00 87.56 595 ASN A C 1
ATOM 4722 O O . ASN A 1 595 ? -15.311 -18.785 -1.617 1.00 87.56 595 ASN A O 1
ATOM 4726 N N . ILE A 1 596 ? -15.983 -17.476 -3.307 1.00 91.06 596 ILE A N 1
ATOM 4727 C CA . ILE A 1 596 ? -14.905 -16.484 -3.150 1.00 91.06 596 ILE A CA 1
ATOM 4728 C C . ILE A 1 596 ? -14.940 -15.782 -1.782 1.00 91.06 596 ILE A C 1
ATOM 4730 O O . ILE A 1 596 ? -13.897 -15.595 -1.164 1.00 91.06 596 ILE A O 1
ATOM 4734 N N . TYR A 1 597 ? -16.131 -15.482 -1.256 1.00 89.06 597 TYR A N 1
ATOM 4735 C CA . TYR A 1 597 ? -16.301 -14.860 0.060 1.00 89.06 597 TYR A CA 1
ATOM 4736 C C . TYR A 1 597 ? -16.104 -15.867 1.196 1.00 89.06 597 TYR A C 1
ATOM 4738 O O . TYR A 1 597 ? -15.691 -15.490 2.289 1.00 89.06 597 TYR A O 1
ATOM 4746 N N . ARG A 1 598 ? -16.339 -17.163 0.942 1.00 89.44 598 ARG A N 1
ATOM 4747 C CA . ARG A 1 598 ? -15.943 -18.232 1.872 1.00 89.44 598 ARG A CA 1
ATOM 4748 C C . ARG A 1 598 ? -14.425 -18.389 1.950 1.00 89.44 598 ARG A C 1
ATOM 4750 O O . ARG A 1 598 ? -13.919 -18.551 3.049 1.00 89.44 598 ARG A O 1
ATOM 4757 N N . ILE A 1 599 ? -13.713 -18.308 0.823 1.00 90.69 599 ILE A N 1
ATOM 4758 C CA . ILE A 1 599 ? -12.239 -18.326 0.796 1.00 90.69 599 ILE A CA 1
ATOM 4759 C C . ILE A 1 599 ? -11.672 -17.059 1.458 1.00 90.69 599 ILE A C 1
ATOM 4761 O O . ILE A 1 599 ? -10.662 -17.131 2.147 1.00 90.69 599 ILE A O 1
ATOM 4765 N N . ALA A 1 600 ? -12.333 -15.905 1.321 1.00 91.19 600 ALA A N 1
ATOM 4766 C CA . ALA A 1 600 ? -11.961 -14.713 2.081 1.00 91.19 600 ALA A CA 1
ATOM 4767 C C . ALA A 1 600 ? -12.204 -14.877 3.594 1.00 91.19 600 ALA A C 1
ATOM 4769 O O . ALA A 1 600 ? -11.361 -14.477 4.389 1.00 91.19 600 ALA A O 1
ATOM 4770 N N . ALA A 1 601 ? -13.319 -15.488 4.003 1.00 89.38 601 ALA A N 1
ATOM 4771 C CA . ALA A 1 601 ? -13.624 -15.757 5.411 1.00 89.38 601 ALA A CA 1
ATOM 4772 C C . ALA A 1 601 ? -12.714 -16.824 6.060 1.00 89.38 601 ALA A C 1
ATOM 4774 O O . ALA A 1 601 ? -12.634 -16.881 7.285 1.00 89.38 601 ALA A O 1
ATOM 4775 N N . ASP A 1 602 ? -12.035 -17.653 5.260 1.00 89.00 602 ASP A N 1
ATOM 4776 C CA . ASP A 1 602 ? -10.979 -18.599 5.659 1.00 89.00 602 ASP A CA 1
ATOM 4777 C C . ASP A 1 602 ? -9.656 -17.840 5.886 1.00 89.00 602 ASP A C 1
ATOM 4779 O O . ASP A 1 602 ? -8.693 -17.913 5.118 1.00 89.00 602 ASP A O 1
ATOM 4783 N N . ALA A 1 603 ? -9.652 -17.010 6.931 1.00 84.62 603 ALA A N 1
ATOM 4784 C CA . ALA A 1 603 ? -8.548 -16.118 7.265 1.00 84.62 603 ALA A CA 1
ATOM 4785 C C . ALA A 1 603 ? -7.283 -16.865 7.727 1.00 84.62 603 ALA A C 1
ATOM 4787 O O . ALA A 1 603 ? -6.198 -16.285 7.680 1.00 84.62 603 ALA A O 1
ATOM 4788 N N . ASN A 1 604 ? -7.387 -18.120 8.177 1.00 82.88 604 ASN A N 1
ATOM 4789 C CA . ASN A 1 604 ? -6.229 -18.945 8.534 1.00 82.88 604 ASN A CA 1
ATOM 4790 C C . ASN A 1 604 ? -5.751 -19.883 7.404 1.00 82.88 604 ASN A C 1
ATOM 4792 O O . ASN A 1 604 ? -4.711 -20.523 7.567 1.00 82.88 604 ASN A O 1
ATOM 4796 N N . ALA A 1 605 ? -6.479 -19.936 6.283 1.00 85.19 605 ALA A N 1
ATOM 4797 C CA . ALA A 1 605 ? -6.209 -20.778 5.119 1.00 85.19 605 ALA A CA 1
ATOM 4798 C C . ALA A 1 605 ? -6.244 -22.300 5.375 1.00 85.19 605 ALA A C 1
ATOM 4800 O O . ALA A 1 605 ? -5.609 -23.062 4.639 1.00 85.19 605 ALA A O 1
ATOM 4801 N N . ASP A 1 606 ? -6.980 -22.771 6.390 1.00 85.12 606 ASP A N 1
ATOM 4802 C CA . ASP A 1 606 ? -7.158 -24.202 6.680 1.00 85.12 606 ASP A CA 1
ATOM 4803 C C . ASP A 1 606 ? -8.252 -24.872 5.820 1.00 85.12 606 ASP A C 1
ATOM 4805 O O . ASP A 1 606 ? -8.511 -26.071 5.961 1.00 85.12 606 ASP A O 1
ATOM 4809 N N . SER A 1 607 ? -8.815 -24.131 4.852 1.00 86.50 607 SER A N 1
ATOM 4810 C CA . SER A 1 607 ? -9.903 -24.527 3.942 1.00 86.50 607 SER A CA 1
ATOM 4811 C C . SER A 1 607 ? -11.255 -24.745 4.631 1.00 86.50 607 SER A C 1
ATOM 4813 O O . SER A 1 607 ? -12.199 -25.238 4.000 1.00 86.50 607 SER A O 1
ATOM 4815 N N . VAL A 1 608 ? -11.393 -24.381 5.912 1.00 85.56 608 VAL A N 1
ATOM 4816 C CA . VAL A 1 608 ? -12.601 -24.626 6.710 1.00 85.56 608 VAL A CA 1
ATOM 4817 C C . VAL A 1 608 ? -12.955 -23.404 7.558 1.00 85.56 608 VAL A C 1
ATOM 4819 O O . VAL A 1 608 ? -12.601 -23.352 8.723 1.00 85.56 608 VAL A O 1
ATOM 4822 N N . VAL A 1 609 ? -13.771 -22.477 7.043 1.00 85.44 609 VAL A N 1
ATOM 4823 C CA . VAL A 1 609 ? -14.255 -21.311 7.821 1.00 85.44 609 VAL A CA 1
ATOM 4824 C C . VAL A 1 609 ? -14.857 -21.734 9.172 1.00 85.44 609 VAL A C 1
ATOM 4826 O O . VAL A 1 609 ? -15.951 -22.310 9.226 1.00 85.44 609 VAL A O 1
ATOM 4829 N N . ASN A 1 610 ? -14.147 -21.455 10.265 1.00 79.94 610 ASN A N 1
ATOM 4830 C CA . ASN A 1 610 ? -14.485 -21.905 11.611 1.00 79.94 610 ASN A CA 1
ATOM 4831 C C . ASN A 1 610 ? -14.159 -20.856 12.701 1.00 79.94 610 ASN A C 1
ATOM 4833 O O . ASN A 1 610 ? -13.897 -19.682 12.434 1.00 79.94 610 ASN A O 1
ATOM 4837 N N . SER A 1 611 ? -14.222 -21.252 13.977 1.00 77.88 611 SER A N 1
ATOM 4838 C CA . SER A 1 611 ? -13.946 -20.356 15.109 1.00 77.88 611 SER A CA 1
ATOM 4839 C C . SER A 1 611 ? -12.496 -19.857 15.168 1.00 77.88 611 SER A C 1
ATOM 4841 O O . SER A 1 611 ? -12.240 -18.831 15.802 1.00 77.88 611 SER A O 1
ATOM 4843 N N . LYS A 1 612 ? -11.548 -20.538 14.512 1.00 76.69 612 LYS A N 1
ATOM 4844 C CA . LYS A 1 612 ? -10.163 -20.076 14.363 1.00 76.69 612 LYS A CA 1
ATOM 4845 C C . LYS A 1 612 ? -10.081 -18.823 13.494 1.00 76.69 612 LYS A C 1
ATOM 4847 O O . LYS A 1 612 ? -9.449 -17.866 13.922 1.00 76.69 612 LYS A O 1
ATOM 4852 N N . ASP A 1 613 ? -10.744 -18.790 12.342 1.00 82.56 613 ASP A N 1
ATOM 4853 C CA . ASP A 1 613 ? -10.748 -17.635 11.430 1.00 82.56 613 ASP A CA 1
ATOM 4854 C C . ASP A 1 613 ? -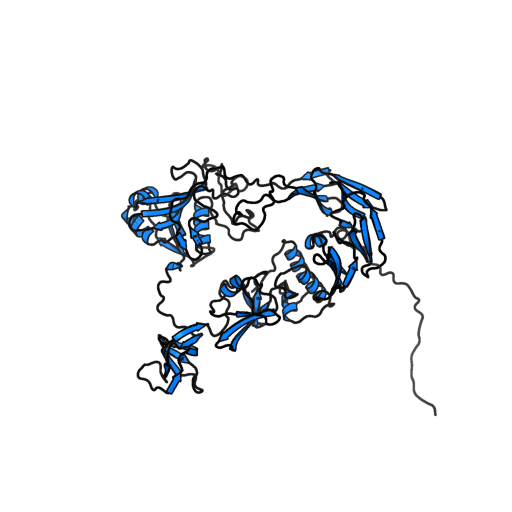11.362 -16.409 12.086 1.00 82.56 613 ASP A C 1
ATOM 4856 O O . ASP A 1 613 ? -10.809 -15.312 12.048 1.00 82.56 613 ASP A O 1
ATOM 4860 N N . TYR A 1 614 ? -12.463 -16.629 12.805 1.00 74.69 614 TYR A N 1
ATOM 4861 C CA . TYR A 1 614 ? -13.087 -15.620 13.649 1.00 74.69 614 TYR A CA 1
ATOM 4862 C C . TYR A 1 614 ? -12.113 -15.057 14.701 1.00 74.69 614 TYR A C 1
ATOM 4864 O O . TYR A 1 614 ? -12.096 -13.851 14.944 1.00 74.69 614 TYR A O 1
ATOM 4872 N N . LEU A 1 615 ? -11.258 -15.895 15.302 1.00 72.31 615 LEU A N 1
ATOM 4873 C CA . LEU A 1 615 ? -10.212 -15.450 16.232 1.00 72.31 615 LEU A CA 1
ATOM 4874 C C . LEU A 1 615 ? -9.038 -14.747 15.533 1.00 72.31 615 LEU A C 1
ATOM 4876 O O . LEU A 1 615 ? -8.504 -13.798 16.108 1.00 72.31 615 LEU A O 1
ATOM 4880 N N . VAL A 1 616 ? -8.651 -15.165 14.324 1.00 77.06 616 VAL A N 1
ATOM 4881 C CA . VAL A 1 616 ? -7.640 -14.475 13.501 1.00 77.06 616 VAL A CA 1
ATOM 4882 C C . VAL A 1 616 ? -8.129 -13.068 13.159 1.00 77.06 616 VAL A C 1
ATOM 4884 O O . VAL A 1 616 ? -7.446 -12.100 13.485 1.00 77.06 616 VAL A O 1
ATOM 4887 N N . LEU A 1 617 ? -9.354 -12.936 12.639 1.00 73.56 617 LEU A N 1
ATOM 4888 C CA . LEU A 1 617 ? -9.995 -11.645 12.372 1.00 73.56 617 LEU A CA 1
ATOM 4889 C C . LEU A 1 617 ? -10.131 -10.795 13.639 1.00 73.56 617 LEU A C 1
ATOM 4891 O O . LEU A 1 617 ? -9.799 -9.613 13.617 1.00 73.56 617 LEU A O 1
ATOM 4895 N N . LYS A 1 618 ? -10.529 -11.384 14.778 1.00 68.44 618 LYS A N 1
ATOM 4896 C CA . LYS A 1 618 ? -10.590 -10.653 16.056 1.00 68.44 618 LYS A CA 1
ATOM 4897 C C . LYS A 1 618 ? -9.249 -10.030 16.423 1.00 68.44 618 LYS A C 1
ATOM 4899 O O . LYS A 1 618 ? -9.203 -8.888 16.866 1.00 68.44 618 LYS A O 1
ATOM 4904 N N . ARG A 1 619 ? -8.171 -10.807 16.296 1.00 62.28 619 ARG A N 1
ATOM 4905 C CA . ARG A 1 619 ? -6.814 -10.390 16.662 1.00 62.28 619 ARG A CA 1
ATOM 4906 C C . ARG A 1 619 ? -6.230 -9.392 15.666 1.00 62.28 619 ARG A C 1
ATOM 4908 O O . ARG A 1 619 ? -5.514 -8.491 16.093 1.00 62.28 619 ARG A O 1
ATOM 4915 N N . TYR A 1 620 ? -6.584 -9.522 14.392 1.00 70.25 620 TYR A N 1
ATOM 4916 C CA . TYR A 1 620 ? -6.270 -8.554 13.350 1.00 70.25 620 TYR A CA 1
ATOM 4917 C C . TYR A 1 620 ? -6.895 -7.185 13.645 1.00 70.25 620 TYR A C 1
ATOM 4919 O O . TYR A 1 620 ? -6.176 -6.198 13.780 1.00 70.25 620 TYR A O 1
ATOM 4927 N N . LEU A 1 621 ? -8.207 -7.134 13.901 1.00 57.88 621 LEU A N 1
ATOM 4928 C CA . LEU A 1 621 ? -8.928 -5.881 14.173 1.00 57.88 621 LEU A CA 1
ATOM 4929 C C . LEU A 1 621 ? -8.497 -5.159 15.464 1.00 57.88 621 LEU A C 1
ATOM 4931 O O . LEU A 1 621 ? -8.734 -3.961 15.595 1.00 57.88 621 LEU A O 1
ATOM 4935 N N . ILE A 1 622 ? -7.872 -5.859 16.418 1.00 52.06 622 ILE A N 1
ATOM 4936 C CA . ILE A 1 622 ? -7.288 -5.255 17.634 1.00 52.06 622 ILE A CA 1
ATOM 4937 C C . ILE A 1 622 ? -5.760 -5.076 17.550 1.00 52.06 622 ILE A C 1
ATOM 4939 O O . ILE A 1 622 ? -5.136 -4.752 18.559 1.00 52.06 622 ILE A O 1
ATOM 4943 N N . GLY A 1 623 ? -5.149 -5.299 16.380 1.00 50.66 623 GLY A N 1
ATOM 4944 C CA . GLY A 1 623 ? -3.729 -5.037 16.123 1.00 50.66 623 GLY A CA 1
ATOM 4945 C C . GLY A 1 623 ? -2.737 -5.991 16.802 1.00 50.66 623 GLY A C 1
ATOM 4946 O O . GLY A 1 623 ? -1.590 -5.609 17.017 1.00 50.66 623 GLY A O 1
ATOM 4947 N N . VAL A 1 624 ? -3.146 -7.215 17.165 1.00 50.12 624 VAL A N 1
ATOM 4948 C CA . VAL A 1 624 ? -2.275 -8.211 17.840 1.00 50.12 624 VAL A CA 1
ATOM 4949 C C . VAL A 1 624 ? -1.933 -9.435 16.981 1.00 50.12 624 VAL A C 1
ATOM 4951 O O . VAL A 1 624 ? -1.288 -10.364 17.465 1.00 50.12 624 VAL A O 1
ATOM 4954 N N . GLN A 1 625 ? -2.376 -9.469 15.724 1.00 60.94 625 GLN A N 1
ATOM 4955 C CA . GLN A 1 625 ? -2.040 -10.505 14.745 1.00 60.94 625 GLN A CA 1
ATOM 4956 C C . GLN A 1 625 ? -2.150 -9.929 13.327 1.00 60.94 625 GLN A C 1
ATOM 4958 O O . GLN A 1 625 ? -3.052 -9.145 13.059 1.00 60.94 625 GLN A O 1
ATOM 4963 N N . ILE A 1 626 ? -1.284 -10.357 12.410 1.00 68.44 626 ILE A N 1
ATOM 4964 C CA . ILE A 1 626 ? -1.497 -10.193 10.964 1.00 68.44 626 ILE A CA 1
ATOM 4965 C C . ILE A 1 626 ? -2.189 -11.439 10.398 1.00 68.44 626 ILE A C 1
ATOM 4967 O O . ILE A 1 626 ? -2.012 -12.542 10.919 1.00 68.44 626 ILE A O 1
ATOM 4971 N N . ILE A 1 627 ? -2.982 -11.278 9.341 1.00 71.50 627 ILE A N 1
ATOM 4972 C CA . ILE A 1 627 ? -3.557 -12.419 8.620 1.00 71.50 627 ILE A CA 1
ATOM 4973 C C . ILE A 1 627 ? -2.412 -13.094 7.860 1.00 71.50 627 ILE A C 1
ATOM 4975 O O . ILE A 1 627 ? -1.845 -12.515 6.938 1.00 71.50 627 ILE A O 1
ATOM 4979 N N . GLU A 1 628 ? -2.019 -14.291 8.299 1.00 60.69 628 GLU A N 1
ATOM 4980 C CA . GLU A 1 628 ? -0.893 -15.010 7.704 1.00 60.69 628 GLU A CA 1
ATOM 4981 C C . GLU A 1 628 ? -1.269 -15.534 6.320 1.00 60.69 628 GLU A C 1
ATOM 4983 O O . GLU A 1 628 ? -2.191 -16.332 6.136 1.00 60.69 628 GLU A O 1
ATOM 4988 N N . ILE A 1 629 ? -0.527 -15.074 5.319 1.00 58.00 629 ILE A N 1
ATOM 4989 C CA . ILE A 1 629 ? -0.785 -15.400 3.925 1.00 58.00 629 ILE A CA 1
ATOM 4990 C C . ILE A 1 629 ? 0.290 -16.385 3.467 1.00 58.00 629 ILE A C 1
ATOM 4992 O O . ILE A 1 629 ? 1.332 -16.027 2.927 1.00 58.00 629 ILE A O 1
ATOM 4996 N N . LEU A 1 630 ? 0.030 -17.655 3.792 1.00 46.31 630 LEU A N 1
ATOM 4997 C CA . LEU A 1 630 ? 0.846 -18.800 3.390 1.00 46.31 630 LEU A CA 1
ATOM 4998 C C . LEU A 1 630 ? 0.751 -19.020 1.868 1.00 46.31 630 LEU A C 1
ATOM 5000 O O . LEU A 1 630 ? -0.360 -19.002 1.324 1.00 46.31 630 LEU A O 1
ATOM 5004 N N . ASN A 1 631 ? 1.920 -19.224 1.243 1.00 42.53 631 ASN A N 1
ATOM 5005 C CA . ASN A 1 631 ? 2.114 -19.619 -0.164 1.00 42.53 631 ASN A CA 1
ATOM 5006 C C . ASN A 1 631 ? 1.817 -21.109 -0.389 1.00 42.53 631 ASN A C 1
ATOM 5008 O O . ASN A 1 631 ? 2.200 -21.907 0.498 1.00 42.53 631 ASN A O 1
#

Foldseek 3Di:
DDDDDDDDDDDDDDDDPPPPPVCPPPPPPDPQAVCLVCVQPVQQWDDDFQKIWGQDPVQQRFIWIDGQLDPDIDGLGRFHWGNWDDDDQWIWTDGPQFTWIAGPVSHDIDTLDHDPFDWAAWDDGPAWIWIDTPQFTWTDGPSDIDTDDHDPQWDYKDDPDPFKIKTKGADPQADDDDPDDPPDPDPGDDRIFIWMAGNVVRDIDGDPDPDADDDPDDPPPDPDDWDDFVPQIPPHPNAPFQWFQFLRRFFWDPPVDPVDDLVPPLVRTRWDQFPRVSDPVPTPDGCVDTQQSSFLQVLLCRRQVHGPDCVPDPQQKDFLDKWAQPRQDLVVCLVSCVSDAFSKWWAAPVGGIWTWHGDDPFKTKIWTQACCPPVPDNTHRGIRIDIDGSRRVSVVRNNMIPTTMDGPDGRVVVPPPLPPDDWAKKAFQAKWFKFQDPDPPGDGPDIDGHRDIFTFPDDDRQKGQGDDPNDRRIITGCVRIDGAWHLEWAFAPPAQWHQDPVVRATEGVAFQDFPPSNVVRTPTHQKWKAALVGHTHDRPAAFWQNIKIFRDDPNRTSYMHGYAYAQRLSTRRHNGPSSLVNLVCVQVVNDDDDPSSVCSSPLQNPSDSHVVSSVQSSCVSVVNHDSDDDD

Sequence (631 aa):
MIWRRLICLFFAIIICFTSFELSIEPATTTSEYNFSENIVYGGKAVDVGDYIYYVNTDDNNHLYRRIAGSNKSELVYSSPVGYLNLLNDRIYFISENKITSINYIGKDKKVLYNSNYELTHLYVAVDCFYFLCKNEILKYKNGNTKPVFSAEGMIAFLPINKYQFKWYSNNPEYIEIDQTSDEIYEEAKERFIEHTYSLYTNSITQPLVVGSYNSSGVSYDYKGPYVEINDITLPLAEYMPGSFFSKNGQACTCHNDHSVDCIASLDNCNCMRYWPTGKKETCEVDLLGAQCFAFARFVFYKSFGFIDHSYYNPGKFNSVGALAPGVITEKSVKELMMKAKTGAHVRLTRGHSVSVLTVDEDFIIIYHGNSGGDGITYQPCIVSTRRFTWAEFAAYAVSGISYVNMPTVYPDDVTVTPKVNITGYYKLKDNLNVRTQPVVSDNIVGLLSAGSFVNVIEVDGVWGRIEYGGSADRWICLDYTSFYTLSSITPGQNSPVFLDNNSGYFISKSDRLNFTDFTDGFSNQNLYAYDKNGNKLSENNYISTGSVLKIEVNGTAVDTKTIIVRGDANGNGVIDAGDYLISKRIFLGSFTTDNIYRIAADANADSVVNSKDYLVLKRYLIGVQIIEILN

Secondary structure (DSSP, 8-state):
----------------------------SSGGG-THHHHTTTTSEEEETTEEEEEETTTTTEEEEEETT-S-EEEEE-S--EEEEEETTEEEEEETTEEEEEETTTEEEEEEEE-SS--EEEEEETTEEEEEETTEEEEEETTEEEEEEE-TTEEEEEEEETTEEEEEEE-TT-----TTSS---S-PPPSEEEEEEETTTTEEE-----------S------S--EEETTEEES-GGG-TT-B-BTTSS--SSTT-TT--TTT-TTT--B--BSTT--GGG-S-B-SS-HHHHHHHHHHHHHHSS---TTTSTTTEEE---B-TT---HHHHHHHHTT--TT-EEEETTS-EEEEEEE-SSEEEEEEEEES-SSS-S-EEEEEEEEEEHHHHHHHTTT-EEEEEEESS-GGG---------SEEEEESS-EEEESSSSTTSPEEEEEPTT-EEEEEEEETTEEEEEETTEEEEEEEGGGEEEEE-SS--B-TT-SEEE-TTT-PEEESSS--BHHHHHHTBS-SSEEEE-TTSPBP-TT-B--TT-EEEEEETTEEEEEEEEE-TT-SSSSSS--HHHHHHHHHHHTTS----HHHHHHH-TT-SSS-SHHHHHHHHHHHTTS-------

Solvent-accessible surface area (backbone atoms only — not comparable to full-atom values): 36169 Å² total; per-residue (Å²): 136,86,88,87,83,94,81,88,86,89,82,90,79,90,78,77,91,68,79,75,70,80,80,72,72,79,82,82,86,69,77,68,52,67,52,68,67,38,64,76,45,73,13,39,48,50,78,57,87,72,31,40,34,32,46,34,73,95,54,71,22,18,31,28,32,23,42,78,97,49,93,62,70,44,87,53,40,91,58,47,46,41,28,39,37,73,57,90,70,30,40,32,29,38,36,92,38,20,42,33,34,28,31,75,90,58,42,78,76,41,79,77,46,79,49,102,51,70,61,46,65,53,45,73,42,90,80,37,34,38,30,36,41,92,38,22,40,31,38,39,42,94,93,42,75,44,81,77,48,74,46,90,64,38,78,49,62,45,69,66,42,102,49,31,32,39,34,28,23,71,28,90,78,39,74,94,73,77,97,81,63,103,81,84,87,70,88,74,45,64,66,53,44,67,36,39,39,31,72,85,74,76,44,78,50,68,74,89,77,81,75,77,57,82,78,81,90,67,87,60,82,79,84,73,81,76,43,72,46,85,97,37,56,34,70,39,83,96,52,38,52,73,36,31,55,25,75,46,53,46,66,48,84,58,84,86,41,96,84,60,59,66,86,76,37,66,92,78,43,48,58,32,39,49,44,90,72,78,41,86,92,71,40,94,46,76,47,88,39,49,46,18,43,12,41,14,33,48,47,26,22,70,57,68,76,46,57,94,39,66,91,84,38,63,80,53,46,44,64,74,46,64,41,57,62,83,66,58,34,37,66,55,46,46,71,46,52,75,69,54,56,62,40,19,31,35,32,34,58,85,75,47,26,31,15,32,52,44,74,61,99,68,36,40,28,35,36,35,17,34,72,41,77,81,80,82,54,91,43,26,21,35,20,42,69,49,78,30,44,42,60,56,43,20,63,72,39,40,64,10,33,69,33,32,35,40,57,69,74,49,81,82,69,68,53,85,67,79,81,78,65,68,59,17,31,29,33,27,72,43,72,40,62,29,20,65,44,86,50,94,88,45,62,74,79,48,76,45,60,48,70,41,75,47,61,24,78,39,64,60,80,58,25,30,30,24,72,55,96,93,36,66,69,25,20,34,62,46,83,54,36,44,84,55,29,54,69,60,90,57,71,35,99,81,21,53,41,46,75,42,84,88,81,64,32,31,39,38,70,59,67,61,39,33,40,54,69,48,52,70,17,35,84,53,48,70,67,46,46,23,42,71,86,69,49,75,61,50,71,93,33,56,54,17,24,51,14,34,42,30,36,58,59,96,88,40,74,69,33,76,38,46,33,30,21,63,35,14,30,77,38,78,14,56,66,44,71,68,16,42,54,46,26,46,27,45,42,70,66,77,45,87,76,58,69,65,34,47,54,6,25,20,30,70,69,82,85,59,52,34,74,63,20,38,49,49,44,53,31,35,75,72,73,76,42,78,74,65,74,81,131

pLDDT: mean 73.67, std 20.14, range [24.84, 96.94]

Radius of gyration: 33.87 Å; Cα contacts (8 Å, |Δi|>4): 1268; chains: 1; bounding box: 114×86×94 Å

Nearest PDB structures (foldseek):
  3s25-assembly1_A  TM=5.895E-01  e=3.611E-06  Agathobacter rectalis ATCC 33656
  3h41-assembly1_A  TM=4.265E-01  e=3.572E-03  Bacillus cereus ATCC 10987
  4exv-assembly1_A  TM=5.822E-01  e=1.923E-02  Kluyveromyces lactis NRRL Y-1140
  8afw-assembly1_B  TM=5.305E-01  e=1.725E-02  Saccharomyces cerevisiae
  8afx-assembly1_A  TM=5.358E-01  e=4.343E-02  Saccharomyces cerevisiae